Protein 3M9V (pdb70)

Sequence (390 aa):
STTGLYAPVTPAGRVLLDRLAAHLPRIRSSTAAEHDRDGTFPTTDTFDALRKDGLMGATVPAELGGLGVDRLYDVAVALLAVARADASTALALHMQLSRGLTLGYEWRHGDERARTLAERILRGMVAGDAVVCSGIKDHHTAVTTLRPDGAGGWLLSSGRKTLVSMAPVGTHFVINARTDGGPPRLASPVVTRDTPGFTVLDNWDGLGMRASGTVDIVFDDCPIPADHVLMRDPARNDAVLAGQTVSSVSVLGVYVGVAQAAYDTAVAALERRPEPPQAAALTLVAEIDSRLYALRATAGSALTAADALSADLSGDMDERGRQMMRHFQCAKLAVNRRLAPEIVSDCLSLVGGASYTAGHPLARLLRDVQAGRFMQPYAYVDAVDFLSAQALGI

Structure (mmCIF, N/CA/C/O backbone):
data_3M9V
#
_entry.id   3M9V
#
_cell.length_a   72.948
_cell.length_b   82.487
_cell.length_c   153.220
_cell.angle_alpha   90.00
_cell.angle_beta   90.00
_cell.angle_gamma   90.00
#
_symmetry.space_group_name_H-M   'I 2 2 2'
#
loop_
_entity.id
_entity.type
_entity.pdbx_description
1 polymer 'FAD-dependent oxidoreductase'
2 non-polymer "THYMIDINE-5'-DIPHOSPHATE"
3 water water
#
loop_
_atom_site.group_PDB
_atom_site.id
_atom_site.type_symbol
_atom_site.label_atom_id
_atom_site.label_alt_id
_atom_site.label_comp_id
_atom_site.label_asym_id
_atom_site.label_entity_id
_atom_site.label_seq_id
_atom_site.pdbx_PDB_ins_code
_atom_site.Cartn_x
_atom_site.Cartn_y
_atom_site.Cartn_z
_atom_site.occupancy
_atom_site.B_iso_or_equiv
_atom_site.auth_seq_id
_atom_site.auth_comp_id
_atom_site.auth_asym_id
_atom_site.auth_atom_id
_atom_site.pdbx_PDB_model_num
ATOM 1 N N . SER A 1 12 ? -7.944 31.087 -4.713 1.00 29.56 10 SER A N 1
ATOM 2 C CA . SER A 1 12 ? -7.299 29.767 -4.380 1.00 28.72 10 SER A CA 1
ATOM 3 C C . SER A 1 12 ? -5.786 29.830 -4.507 1.00 27.57 10 SER A C 1
ATOM 4 O O . SER A 1 12 ? -5.243 30.237 -5.542 1.00 30.37 10 SER A O 1
ATOM 7 N N . THR A 1 13 ? -5.084 29.495 -3.435 1.00 22.38 11 THR A N 1
ATOM 8 C CA . THR A 1 13 ? -3.627 29.505 -3.476 1.00 23.76 11 THR A CA 1
ATOM 9 C C . THR A 1 13 ? -3.084 28.092 -3.262 1.00 21.19 11 THR A C 1
ATOM 10 O O . THR A 1 13 ? -1.876 27.901 -3.090 1.00 20.41 11 THR A O 1
ATOM 14 N N . THR A 1 14 ? -3.959 27.089 -3.285 1.00 17.13 12 THR A N 1
ATOM 15 C CA . THR A 1 14 ? -3.495 25.723 -3.081 1.00 15.42 12 THR A CA 1
ATOM 16 C C . THR A 1 14 ? -3.930 24.739 -4.162 1.00 15.54 12 THR A C 1
ATOM 17 O O . THR A 1 14 ? -4.834 25.014 -4.947 1.00 14.69 12 THR A O 1
ATOM 21 N N . GLY A 1 15 ? -3.329 23.550 -4.146 1.00 13.45 13 GLY A N 1
ATOM 22 C CA . GLY A 1 15 ? -3.801 22.407 -4.922 1.00 12.82 13 GLY A CA 1
ATOM 23 C C . GLY A 1 15 ? -3.738 22.544 -6.429 1.00 16.17 13 GLY A C 1
ATOM 24 O O . GLY A 1 15 ? -4.374 21.733 -7.115 1.00 18.25 13 GLY A O 1
ATOM 25 N N . LEU A 1 16 ? -3.041 23.567 -6.947 1.00 14.38 14 LEU A N 1
ATOM 26 C CA . LEU A 1 16 ? -3.080 23.874 -8.377 1.00 15.83 14 LEU A CA 1
ATOM 27 C C . LEU A 1 16 ? -4.514 24.087 -8.893 1.00 16.82 14 LEU A C 1
ATOM 28 O O . LEU A 1 16 ? -4.772 23.780 -10.064 1.00 16.16 14 LEU A O 1
ATOM 33 N N . TYR A 1 17 ? -5.431 24.577 -8.059 1.00 14.62 15 TYR A N 1
ATOM 34 C CA . TYR A 1 17 ? -6.812 24.747 -8.524 1.00 16.35 15 TYR A CA 1
ATOM 35 C C . TYR A 1 17 ? -6.958 25.973 -9.410 1.00 17.71 15 TYR A C 1
ATOM 36 O O . TYR A 1 17 ? -7.880 26.008 -10.196 1.00 17.94 15 TYR A O 1
ATOM 45 N N . ALA A 1 18 ? -6.042 26.943 -9.356 1.00 20.12 16 ALA A N 1
ATOM 46 C CA . ALA A 1 18 ? -6.224 28.208 -10.082 1.00 20.47 16 ALA A CA 1
ATOM 47 C C . ALA A 1 18 ? -4.891 28.939 -10.088 1.00 20.66 16 ALA A C 1
ATOM 48 O O . ALA A 1 18 ? -4.087 28.755 -9.173 1.00 19.77 16 ALA A O 1
ATOM 50 N N . PRO A 1 19 ? -4.627 29.730 -11.142 1.00 21.43 17 PRO A N 1
ATOM 51 C CA . PRO A 1 19 ? -3.341 30.431 -11.224 1.00 20.52 17 PRO A CA 1
ATOM 52 C C . PRO A 1 19 ? -3.318 31.509 -10.150 1.00 21.33 17 PRO A C 1
ATOM 53 O O . PRO A 1 19 ? -4.371 31.979 -9.750 1.00 18.39 17 PRO A O 1
ATOM 57 N N . VAL A 1 20 ? -2.153 31.906 -9.660 1.00 20.75 18 VAL A N 1
ATOM 58 C CA . VAL A 1 20 ? -2.139 32.873 -8.581 1.00 22.80 18 VAL A CA 1
ATOM 59 C C . VAL A 1 20 ? -1.710 34.266 -9.039 1.00 24.27 18 VAL A C 1
ATOM 60 O O . VAL A 1 20 ? -1.597 35.170 -8.203 1.00 26.44 18 VAL A O 1
ATOM 64 N N . THR A 1 21 ? -1.433 34.458 -10.327 1.00 22.25 19 THR A N 1
ATOM 65 C CA . THR A 1 21 ? -1.097 35.813 -10.771 1.00 23.93 19 THR A CA 1
ATOM 66 C C . THR A 1 21 ? -1.903 36.180 -11.999 1.00 22.61 19 THR A C 1
ATOM 67 O O . THR A 1 21 ? -2.412 35.298 -12.684 1.00 23.72 19 THR A O 1
ATOM 71 N N . PRO A 1 22 ? -2.044 37.496 -12.256 1.00 23.86 20 PRO A N 1
ATOM 72 C CA . PRO A 1 22 ? -2.793 37.943 -13.435 1.00 24.99 20 PRO A CA 1
ATOM 73 C C . PRO A 1 22 ? -2.214 37.349 -14.731 1.00 22.64 20 PRO A C 1
ATOM 74 O O . PRO A 1 22 ? -2.942 36.882 -15.593 1.00 24.62 20 PRO A O 1
ATOM 78 N N . ALA A 1 23 ? -0.904 37.318 -14.907 1.00 23.40 21 ALA A N 1
ATOM 79 C CA . ALA A 1 23 ? -0.416 36.722 -16.148 1.00 24.50 21 ALA A CA 1
ATOM 80 C C . ALA A 1 23 ? -0.758 35.233 -16.267 1.00 24.30 21 ALA A C 1
ATOM 81 O O . ALA A 1 23 ? -1.068 34.734 -17.368 1.00 22.22 21 ALA A O 1
ATOM 83 N N . GLY A 1 24 ? -0.752 34.554 -15.115 1.00 22.10 22 GLY A N 1
ATOM 84 C CA . GLY A 1 24 ? -1.062 33.129 -15.084 1.00 19.51 22 GLY A CA 1
ATOM 85 C C . GLY A 1 24 ? -2.507 32.969 -15.533 1.00 20.97 22 GLY A C 1
ATOM 86 O O . GLY A 1 24 ? -2.854 32.041 -16.271 1.00 17.14 22 GLY A O 1
ATOM 87 N N . ARG A 1 25 ? -3.388 33.845 -15.059 1.00 19.32 23 ARG A N 1
ATOM 88 C CA . ARG A 1 25 ? -4.788 33.733 -15.502 1.00 21.98 23 ARG A CA 1
ATOM 89 C C . ARG A 1 25 ? -4.989 33.913 -17.001 1.00 21.75 23 ARG A C 1
ATOM 90 O O . ARG A 1 25 ? -5.735 33.171 -17.655 1.00 24.55 23 ARG A O 1
ATOM 98 N N . VAL A 1 26 ? -4.333 34.931 -17.555 1.00 23.81 24 VAL A N 1
ATOM 99 C CA . VAL A 1 26 ? -4.380 35.162 -19.010 1.00 23.21 24 VAL A CA 1
ATOM 100 C C . VAL A 1 26 ? -3.902 33.935 -19.792 1.00 21.46 24 VAL A C 1
ATOM 101 O O . VAL A 1 26 ? -4.581 33.449 -20.696 1.00 22.12 24 VAL A O 1
ATOM 105 N N . LEU A 1 27 ? -2.738 33.409 -19.424 1.00 21.11 25 LEU A N 1
ATOM 106 C CA . LEU A 1 27 ? -2.254 32.137 -19.969 1.00 19.78 25 LEU A CA 1
ATOM 107 C C . LEU A 1 27 ? -3.313 31.035 -19.994 1.00 19.82 25 LEU A C 1
ATOM 108 O O . LEU A 1 27 ? -3.584 30.410 -21.025 1.00 19.14 25 LEU A O 1
ATOM 113 N N . LEU A 1 28 ? -3.929 30.768 -18.848 1.00 21.08 26 LEU A N 1
ATOM 114 C CA . LEU A 1 28 ? -4.970 29.742 -18.807 1.00 22.24 26 LEU A CA 1
ATOM 115 C C . LEU A 1 28 ? -6.204 30.100 -19.639 1.00 25.65 26 LEU A C 1
ATOM 116 O O . LEU A 1 28 ? -6.798 29.238 -20.304 1.00 23.27 26 LEU A O 1
ATOM 121 N N . ASP A 1 29 ? -6.609 31.368 -19.624 1.00 26.23 27 ASP A N 1
ATOM 122 C CA . ASP A 1 29 ? -7.750 31.740 -20.472 1.00 28.05 27 ASP A CA 1
ATOM 123 C C . ASP A 1 29 ? -7.433 31.512 -21.947 1.00 26.47 27 ASP A C 1
ATOM 124 O O . ASP A 1 29 ? -8.258 30.964 -22.681 1.00 26.48 27 ASP A O 1
ATOM 129 N N . ARG A 1 30 ? -6.229 31.869 -22.381 1.00 26.78 28 ARG A N 1
ATOM 130 C CA . ARG A 1 30 ? -5.873 31.819 -23.801 1.00 27.17 28 ARG A CA 1
ATOM 131 C C . ARG A 1 30 ? -5.735 30.374 -24.240 1.00 27.05 28 ARG A C 1
ATOM 132 O O . ARG A 1 30 ? -6.066 30.025 -25.368 1.00 26.20 28 ARG A O 1
ATOM 140 N N . LEU A 1 31 ? -5.232 29.528 -23.349 1.00 26.34 29 LEU A N 1
ATOM 141 C CA . LEU A 1 31 ? -5.105 28.106 -23.663 1.00 26.47 29 LEU A CA 1
ATOM 142 C C . LEU A 1 31 ? -6.453 27.453 -23.910 1.00 28.23 29 LEU A C 1
ATOM 143 O O . LEU A 1 31 ? -6.521 26.487 -24.672 1.00 26.77 29 LEU A O 1
ATOM 148 N N . ALA A 1 32 ? -7.515 27.968 -23.290 1.00 28.77 30 ALA A N 1
ATOM 149 C CA . ALA A 1 32 ? -8.802 27.293 -23.389 1.00 31.00 30 ALA A CA 1
ATOM 150 C C . ALA A 1 32 ? -9.232 27.116 -24.840 1.00 30.96 30 ALA A C 1
ATOM 151 O O . ALA A 1 32 ? -9.737 26.048 -25.190 1.00 33.38 30 ALA A O 1
ATOM 153 N N . ALA A 1 33 ? -9.006 28.116 -25.690 1.00 30.88 31 ALA A N 1
ATOM 154 C CA . ALA A 1 33 ? -9.351 28.013 -27.115 1.00 29.85 31 ALA A CA 1
ATOM 155 C C . ALA A 1 33 ? -8.772 26.788 -27.809 1.00 30.68 31 ALA A C 1
ATOM 156 O O . ALA A 1 33 ? -9.355 26.280 -28.777 1.00 29.76 31 ALA A O 1
ATOM 158 N N . HIS A 1 34 ? -7.608 26.347 -27.333 1.00 27.46 32 HIS A N 1
ATOM 159 C CA . HIS A 1 34 ? -6.875 25.261 -27.976 1.00 26.58 32 HIS A CA 1
ATOM 160 C C . HIS A 1 34 ? -7.243 23.896 -27.423 1.00 24.68 32 HIS A C 1
ATOM 161 O O . HIS A 1 34 ? -7.013 22.880 -28.079 1.00 24.31 32 HIS A O 1
ATOM 168 N N . LEU A 1 35 ? -7.799 23.858 -26.217 1.00 23.32 33 LEU A N 1
ATOM 169 C CA . LEU A 1 35 ? -8.147 22.553 -25.659 1.00 25.69 33 LEU A CA 1
ATOM 170 C C . LEU A 1 35 ? -8.956 21.635 -26.573 1.00 26.42 33 LEU A C 1
ATOM 171 O O . LEU A 1 35 ? -8.625 20.454 -26.716 1.00 24.71 33 LEU A O 1
ATOM 176 N N . PRO A 1 36 ? -10.025 22.156 -27.203 1.00 28.23 34 PRO A N 1
ATOM 177 C CA . PRO A 1 36 ? -10.826 21.239 -28.031 1.00 27.94 34 PRO A CA 1
ATOM 178 C C . PRO A 1 36 ? -10.058 20.566 -29.165 1.00 25.38 34 PRO A C 1
ATOM 179 O O . PRO A 1 36 ? -10.300 19.403 -29.451 1.00 28.64 34 PRO A O 1
ATOM 183 N N . ARG A 1 37 ? -9.121 21.227 -29.831 1.00 23.50 35 ARG A N 1
ATOM 184 C CA . ARG A 1 37 ? -8.324 20.510 -30.837 1.00 25.20 35 ARG A CA 1
ATOM 185 C C . ARG A 1 37 ? -7.391 19.465 -30.207 1.00 22.46 35 ARG A C 1
ATOM 186 O O . ARG A 1 37 ? -7.216 18.346 -30.705 1.00 21.67 35 ARG A O 1
ATOM 194 N N . ILE A 1 38 ? -6.784 19.853 -29.091 1.00 21.40 36 ILE A N 1
ATOM 195 C CA . ILE A 1 38 ? -5.886 18.960 -28.366 1.00 21.00 36 ILE A CA 1
ATOM 196 C C . ILE A 1 38 ? -6.569 17.657 -27.959 1.00 22.65 36 ILE A C 1
ATOM 197 O O . ILE A 1 38 ? -6.064 16.566 -28.236 1.00 21.44 36 ILE A O 1
ATOM 202 N N . ARG A 1 39 ? -7.764 17.758 -27.389 1.00 23.51 37 ARG A N 1
ATOM 203 C CA . ARG A 1 39 ? -8.508 16.563 -27.017 1.00 25.18 37 ARG A CA 1
ATOM 204 C C . ARG A 1 39 ? -8.932 15.752 -28.230 1.00 25.96 37 ARG A C 1
ATOM 205 O O . ARG A 1 39 ? -8.955 14.520 -28.223 1.00 24.24 37 ARG A O 1
ATOM 213 N N . SER A 1 40 ? -9.266 16.448 -29.307 1.00 25.05 38 SER A N 1
ATOM 214 C CA A SER A 1 40 ? -9.881 15.806 -30.459 0.50 25.10 38 SER A CA 1
ATOM 215 C CA B SER A 1 40 ? -9.897 15.744 -30.405 0.50 25.08 38 SER A CA 1
ATOM 216 C C . SER A 1 40 ? -8.871 14.931 -31.181 1.00 24.85 38 SER A C 1
ATOM 217 O O . SER A 1 40 ? -9.210 13.852 -31.653 1.00 23.74 38 SER A O 1
ATOM 222 N N . THR A 1 41 ? -7.632 15.410 -31.297 1.00 24.07 39 THR A N 1
ATOM 223 C CA . THR A 1 41 ? -6.673 14.635 -32.083 1.00 23.47 39 THR A CA 1
ATOM 224 C C . THR A 1 41 ? -5.803 13.680 -31.262 1.00 22.52 39 THR A C 1
ATOM 225 O O . THR A 1 41 ? -4.955 12.983 -31.829 1.00 20.90 39 THR A O 1
ATOM 229 N N . ALA A 1 42 ? -6.009 13.647 -29.947 1.00 21.89 40 ALA A N 1
ATOM 230 C CA . ALA A 1 42 ? -5.112 12.891 -29.056 1.00 20.79 40 ALA A CA 1
ATOM 231 C C . ALA A 1 42 ? -5.038 11.409 -29.406 1.00 19.31 40 ALA A C 1
ATOM 232 O O . ALA A 1 42 ? -3.936 10.851 -29.496 1.00 17.61 40 ALA A O 1
ATOM 234 N N . ALA A 1 43 ? -6.187 10.779 -29.646 1.00 18.22 41 ALA A N 1
ATOM 235 C CA . ALA A 1 43 ? -6.215 9.326 -29.860 1.00 21.27 41 ALA A CA 1
ATOM 236 C C . ALA A 1 43 ? -5.463 8.940 -31.126 1.00 21.50 41 ALA A C 1
ATOM 237 O O . ALA A 1 43 ? -4.772 7.925 -31.168 1.00 19.63 41 ALA A O 1
ATOM 239 N N . GLU A 1 44 ? -5.624 9.737 -32.182 1.00 23.11 42 GLU A N 1
ATOM 240 C CA . GLU A 1 44 ? -4.992 9.398 -33.457 1.00 21.72 42 GLU A CA 1
ATOM 241 C C . GLU A 1 44 ? -3.483 9.529 -33.266 1.00 20.28 42 GLU A C 1
ATOM 242 O O . GLU A 1 44 ? -2.719 8.686 -33.744 1.00 21.41 42 GLU A O 1
ATOM 248 N N . HIS A 1 45 ? -3.008 10.598 -32.631 1.00 18.63 43 HIS A N 1
ATOM 249 C CA . HIS A 1 45 ? -1.551 10.756 -32.504 1.00 19.46 43 HIS A CA 1
ATOM 250 C C . HIS A 1 45 ? -0.896 9.693 -31.615 1.00 19.26 43 HIS A C 1
ATOM 251 O O . HIS A 1 45 ? 0.247 9.292 -31.829 1.00 21.52 43 HIS A O 1
ATOM 258 N N . ASP A 1 46 ? -1.617 9.266 -30.585 1.00 16.75 44 ASP A N 1
ATOM 259 C CA . ASP A 1 46 ? -1.153 8.154 -29.768 1.00 17.89 44 ASP A CA 1
ATOM 260 C C . ASP A 1 46 ? -1.081 6.849 -30.552 1.00 20.12 44 ASP A C 1
ATOM 261 O O . ASP A 1 46 ? -0.130 6.081 -30.444 1.00 19.91 44 ASP A O 1
ATOM 266 N N . ARG A 1 47 ? -2.132 6.562 -31.313 1.00 22.01 45 ARG A N 1
ATOM 267 C CA . ARG A 1 47 ? -2.162 5.340 -32.096 1.00 24.72 45 ARG A CA 1
ATOM 268 C C . ARG A 1 47 ? -0.974 5.348 -33.054 1.00 24.93 45 ARG A C 1
ATOM 269 O O . ARG A 1 47 ? -0.150 4.435 -33.058 1.00 27.10 45 ARG A O 1
ATOM 277 N N . ASP A 1 48 ? -0.818 6.409 -33.832 1.00 24.67 46 ASP A N 1
ATOM 278 C CA . ASP A 1 48 ? 0.239 6.423 -34.840 1.00 25.53 46 ASP A CA 1
ATOM 279 C C . ASP A 1 48 ? 1.606 6.831 -34.300 1.00 24.94 46 ASP A C 1
ATOM 280 O O . ASP A 1 48 ? 2.569 6.661 -35.024 1.00 22.91 46 ASP A O 1
ATOM 285 N N . GLY A 1 49 ? 1.715 7.418 -33.110 1.00 23.67 47 GLY A N 1
ATOM 286 C CA . GLY A 1 49 ? 3.032 7.783 -32.587 1.00 20.58 47 GLY A CA 1
ATOM 287 C C . GLY A 1 49 ? 3.572 9.041 -33.250 1.00 21.89 47 GLY A C 1
ATOM 288 O O . GLY A 1 49 ? 4.763 9.143 -33.519 1.00 22.55 47 GLY A O 1
ATOM 289 N N . THR A 1 50 ? 2.709 10.005 -33.557 1.00 21.94 48 THR A N 1
ATOM 290 C CA . THR A 1 50 ? 3.144 11.128 -34.378 1.00 21.85 48 THR A CA 1
ATOM 291 C C . THR A 1 50 ? 2.906 12.413 -33.598 1.00 21.53 48 THR A C 1
ATOM 292 O O . THR A 1 50 ? 1.991 12.527 -32.778 1.00 20.50 48 THR A O 1
ATOM 296 N N . PHE A 1 51 ? 3.748 13.400 -33.867 1.00 21.09 49 PHE A N 1
ATOM 297 C CA . PHE A 1 51 ? 3.756 14.621 -33.081 1.00 22.28 49 PHE A CA 1
ATOM 298 C C . PHE A 1 51 ? 2.634 15.535 -33.604 1.00 22.37 49 PHE A C 1
ATOM 299 O O . PHE A 1 51 ? 2.400 15.600 -34.809 1.00 22.27 49 PHE A O 1
ATOM 307 N N . PRO A 1 52 ? 1.901 16.226 -32.720 1.00 22.27 50 PRO A N 1
ATOM 308 C CA . PRO A 1 52 ? 0.803 17.042 -33.244 1.00 20.45 50 PRO A CA 1
ATOM 309 C C . PRO A 1 52 ? 1.304 18.401 -33.760 1.00 22.13 50 PRO A C 1
ATOM 310 O O . PRO A 1 52 ? 1.202 19.403 -33.054 1.00 19.60 50 PRO A O 1
ATOM 314 N N . THR A 1 53 ? 1.876 18.451 -34.965 1.00 22.58 51 THR A N 1
ATOM 315 C CA A THR A 1 53 ? 2.536 19.671 -35.423 0.50 22.25 51 THR A CA 1
ATOM 316 C CA B THR A 1 53 ? 2.533 19.659 -35.459 0.50 21.48 51 THR A CA 1
ATOM 317 C C . THR A 1 53 ? 1.532 20.810 -35.536 1.00 21.23 51 THR A C 1
ATOM 318 O O . THR A 1 53 ? 1.879 21.966 -35.300 1.00 22.55 51 THR A O 1
ATOM 325 N N . ASP A 1 54 ? 0.282 20.491 -35.847 1.00 19.61 52 ASP A N 1
ATOM 326 C CA . ASP A 1 54 ? -0.729 21.547 -36.000 1.00 22.42 52 ASP A CA 1
ATOM 327 C C . ASP A 1 54 ? -1.130 22.227 -34.694 1.00 21.35 52 ASP A C 1
ATOM 328 O O . ASP A 1 54 ? -1.492 23.417 -34.650 1.00 17.43 52 ASP A O 1
ATOM 333 N N . THR A 1 55 ? -1.087 21.472 -33.598 1.00 18.68 53 THR A N 1
ATOM 334 C CA . THR A 1 55 ? -1.380 22.133 -32.327 1.00 16.96 53 THR A CA 1
ATOM 335 C C . THR A 1 55 ? -0.293 23.161 -32.059 1.00 17.29 53 THR A C 1
ATOM 336 O O . THR A 1 55 ? -0.558 24.268 -31.573 1.00 17.10 53 THR A O 1
ATOM 340 N N . PHE A 1 56 ? 0.951 22.766 -32.325 1.00 18.16 54 PHE A N 1
ATOM 341 C CA . PHE A 1 56 ? 2.065 23.671 -32.043 1.00 21.23 54 PHE A CA 1
ATOM 342 C C . PHE A 1 56 ? 2.110 24.844 -33.003 1.00 23.56 54 PHE A C 1
ATOM 343 O O . PHE A 1 56 ? 2.421 25.969 -32.595 1.00 25.17 54 PHE A O 1
ATOM 351 N N . ASP A 1 57 ? 1.712 24.609 -34.252 1.00 24.91 55 ASP A N 1
ATOM 352 C CA . ASP A 1 57 ? 1.575 25.781 -35.123 1.00 26.45 55 ASP A CA 1
ATOM 353 C C . ASP A 1 57 ? 0.574 26.776 -34.540 1.00 26.18 55 ASP A C 1
ATOM 354 O O . ASP A 1 57 ? 0.848 27.971 -34.498 1.00 26.87 55 ASP A O 1
ATOM 359 N N . ALA A 1 58 ? -0.582 26.318 -34.066 1.00 26.93 56 ALA A N 1
ATOM 360 C CA . ALA A 1 58 ? -1.526 27.263 -33.466 1.00 27.01 56 ALA A CA 1
ATOM 361 C C . ALA A 1 58 ? -1.007 27.983 -32.216 1.00 28.27 56 ALA A C 1
ATOM 362 O O . ALA A 1 58 ? -1.303 29.165 -32.007 1.00 28.18 56 ALA A O 1
ATOM 364 N N . LEU A 1 59 ? -0.241 27.301 -31.365 1.00 27.41 57 LEU A N 1
ATOM 365 C CA . LEU A 1 59 ? 0.211 27.953 -30.134 1.00 28.38 57 LEU A CA 1
ATOM 366 C C . LEU A 1 59 ? 1.253 29.015 -30.462 1.00 30.86 57 LEU A C 1
ATOM 367 O O . LEU A 1 59 ? 1.302 30.069 -29.820 1.00 28.38 57 LEU A O 1
ATOM 372 N N . ARG A 1 60 ? 2.094 28.706 -31.449 1.00 31.77 58 ARG A N 1
ATOM 373 C CA . ARG A 1 60 ? 3.111 29.635 -31.943 1.00 34.77 58 ARG A CA 1
ATOM 374 C C . ARG A 1 60 ? 2.490 30.942 -32.424 1.00 35.83 58 ARG A C 1
ATOM 375 O O . ARG A 1 60 ? 2.873 32.005 -31.949 1.00 34.77 58 ARG A O 1
ATOM 383 N N . LYS A 1 61 ? 1.522 30.862 -33.331 1.00 37.68 59 LYS A N 1
ATOM 384 C CA . LYS A 1 61 ? 1.006 32.084 -33.924 1.00 40.96 59 LYS A CA 1
ATOM 385 C C . LYS A 1 61 ? 0.136 32.826 -32.915 1.00 41.11 59 LYS A C 1
ATOM 386 O O . LYS A 1 61 ? -0.022 34.043 -33.018 1.00 40.70 59 LYS A O 1
ATOM 392 N N . ASP A 1 62 ? -0.382 32.120 -31.911 1.00 38.92 60 ASP A N 1
ATOM 393 C CA . ASP A 1 62 ? -1.197 32.737 -30.870 1.00 37.14 60 ASP A CA 1
ATOM 394 C C . ASP A 1 62 ? -0.312 33.351 -29.793 1.00 34.83 60 ASP A C 1
ATOM 395 O O . ASP A 1 62 ? -0.805 33.856 -28.784 1.00 34.57 60 ASP A O 1
ATOM 400 N N . GLY A 1 63 ? 1.005 33.251 -29.955 1.00 33.36 61 GLY A N 1
ATOM 401 C CA . GLY A 1 63 ? 1.925 33.738 -28.925 1.00 31.09 61 GLY A CA 1
ATOM 402 C C . GLY A 1 63 ? 2.077 32.968 -27.617 1.00 29.07 61 GLY A C 1
ATOM 403 O O . GLY A 1 63 ? 2.884 33.342 -26.765 1.00 27.10 61 GLY A O 1
ATOM 404 N N . LEU A 1 64 ? 1.375 31.853 -27.444 1.00 25.54 62 LEU A N 1
ATOM 405 C CA . LEU A 1 64 ? 1.504 31.118 -26.184 1.00 25.77 62 LEU A CA 1
ATOM 406 C C . LEU A 1 64 ? 2.869 30.455 -26.000 1.00 23.36 62 LEU A C 1
ATOM 407 O O . LEU A 1 64 ? 3.241 30.069 -24.891 1.00 23.28 62 LEU A O 1
ATOM 412 N N . MET A 1 65 ? 3.620 30.314 -27.086 1.00 22.73 63 MET A N 1
ATOM 413 C CA . MET A 1 65 ? 4.987 29.800 -27.015 1.00 22.56 63 MET A CA 1
ATOM 414 C C . MET A 1 65 ? 5.951 30.811 -26.402 1.00 21.89 63 MET A C 1
ATOM 415 O O . MET A 1 65 ? 7.097 30.497 -26.064 1.00 22.23 63 MET A O 1
ATOM 420 N N . GLY A 1 66 ? 5.447 32.024 -26.200 1.00 22.15 64 GLY A N 1
ATOM 421 C CA . GLY A 1 66 ? 6.161 33.069 -25.471 1.00 19.06 64 GLY A CA 1
ATOM 422 C C . GLY A 1 66 ? 5.570 33.406 -24.114 1.00 21.49 64 GLY A C 1
ATOM 423 O O . GLY A 1 66 ? 5.825 34.477 -23.554 1.00 20.51 64 GLY A O 1
ATOM 424 N N . ALA A 1 67 ? 4.783 32.492 -23.544 1.00 21.34 65 ALA A N 1
ATOM 425 C CA . ALA A 1 67 ? 4.048 32.834 -22.324 1.00 21.27 65 ALA A CA 1
ATOM 426 C C . ALA A 1 67 ? 4.988 33.175 -21.176 1.00 20.68 65 ALA A C 1
ATOM 427 O O . ALA A 1 67 ? 4.656 34.004 -20.320 1.00 22.03 65 ALA A O 1
ATOM 429 N N . THR A 1 68 ? 6.125 32.489 -21.106 1.00 19.64 66 THR A N 1
ATOM 430 C CA . THR A 1 68 ? 7.051 32.694 -19.993 1.00 19.10 66 THR A CA 1
ATOM 431 C C . THR A 1 68 ? 8.235 33.613 -20.355 1.00 22.47 66 THR A C 1
ATOM 432 O O . THR A 1 68 ? 9.247 33.711 -19.640 1.00 20.14 66 THR A O 1
ATOM 436 N N . VAL A 1 69 ? 8.128 34.292 -21.493 1.00 21.09 67 VAL A N 1
ATOM 437 C CA . VAL A 1 69 ? 9.091 35.344 -21.809 1.00 22.80 67 VAL A CA 1
ATOM 438 C C . VAL A 1 69 ? 8.718 36.597 -21.016 1.00 22.28 67 VAL A C 1
ATOM 439 O O . VAL A 1 69 ? 7.543 36.939 -20.920 1.00 21.95 67 VAL A O 1
ATOM 443 N N . PRO A 1 70 ? 9.700 37.288 -20.425 1.00 23.44 68 PRO A N 1
ATOM 444 C CA . PRO A 1 70 ? 9.469 38.527 -19.670 1.00 24.67 68 PRO A CA 1
ATOM 445 C C . PRO A 1 70 ? 8.609 39.531 -20.462 1.00 27.98 68 PRO A C 1
ATOM 446 O O . PRO A 1 70 ? 8.765 39.681 -21.679 1.00 25.43 68 PRO A O 1
ATOM 450 N N . ALA A 1 71 ? 7.659 40.196 -19.812 1.00 28.41 69 ALA A N 1
ATOM 451 C CA . ALA A 1 71 ? 6.916 41.230 -20.527 1.00 30.57 69 ALA A CA 1
ATOM 452 C C . ALA A 1 71 ? 7.832 42.307 -21.137 1.00 29.81 69 ALA A C 1
ATOM 453 O O . ALA A 1 71 ? 7.549 42.812 -22.220 1.00 27.66 69 ALA A O 1
ATOM 455 N N . GLU A 1 72 ? 8.941 42.628 -20.482 1.00 30.55 70 GLU A N 1
ATOM 456 C CA . GLU A 1 72 ? 9.923 43.538 -21.063 1.00 34.67 70 GLU A CA 1
ATOM 457 C C . GLU A 1 72 ? 10.222 43.157 -22.506 1.00 35.06 70 GLU A C 1
ATOM 458 O O . GLU A 1 72 ? 10.521 44.051 -23.288 1.00 37.15 70 GLU A O 1
ATOM 464 N N . LEU A 1 73 ? 10.173 41.876 -22.872 1.00 30.55 71 LEU A N 1
ATOM 465 C CA . LEU A 1 73 ? 10.588 41.476 -24.207 1.00 28.25 71 LEU A CA 1
ATOM 466 C C . LEU A 1 73 ? 9.396 41.201 -25.101 1.00 28.55 71 LEU A C 1
ATOM 467 O O . LEU A 1 73 ? 9.572 40.708 -26.213 1.00 28.56 71 LEU A O 1
ATOM 472 N N . GLY A 1 74 ? 8.205 41.520 -24.605 1.00 26.80 72 GLY A N 1
ATOM 473 C CA . GLY A 1 74 ? 6.984 41.297 -25.353 1.00 27.34 72 GLY A CA 1
ATOM 474 C C . GLY A 1 74 ? 6.236 40.013 -25.039 1.00 28.14 72 GLY A C 1
ATOM 475 O O . GLY A 1 74 ? 5.259 39.700 -25.724 1.00 25.37 72 GLY A O 1
ATOM 476 N N . GLY A 1 75 ? 6.702 39.258 -24.043 1.00 27.38 73 GLY A N 1
ATOM 477 C CA . GLY A 1 75 ? 6.012 38.037 -23.637 1.00 25.60 73 GLY A CA 1
ATOM 478 C C . GLY A 1 75 ? 4.873 38.287 -22.655 1.00 28.88 73 GLY A C 1
ATOM 479 O O . GLY A 1 75 ? 4.714 39.409 -22.157 1.00 28.00 73 GLY A O 1
ATOM 480 N N . LEU A 1 76 ? 4.088 37.257 -22.337 1.00 27.28 74 LEU A N 1
ATOM 481 C CA . LEU A 1 76 ? 3.060 37.419 -21.313 1.00 28.21 74 LEU A CA 1
ATOM 482 C C . LEU A 1 76 ? 3.663 37.634 -19.938 1.00 26.04 74 LEU A C 1
ATOM 483 O O . LEU A 1 76 ? 2.946 38.027 -19.046 1.00 26.58 74 LEU A O 1
ATOM 488 N N . GLY A 1 77 ? 4.939 37.334 -19.729 1.00 24.76 75 GLY A N 1
ATOM 489 C CA . GLY A 1 77 ? 5.501 37.529 -18.400 1.00 22.92 75 GLY A CA 1
ATOM 490 C C . GLY A 1 77 ? 5.072 36.538 -17.319 1.00 25.22 75 GLY A C 1
ATOM 491 O O . GLY A 1 77 ? 5.200 36.857 -16.133 1.00 20.01 75 GLY A O 1
ATOM 492 N N . VAL A 1 78 ? 4.578 35.353 -17.674 1.00 23.08 76 VAL A N 1
ATOM 493 C CA . VAL A 1 78 ? 4.353 34.327 -16.649 1.00 23.96 76 VAL A CA 1
ATOM 494 C C . VAL A 1 78 ? 5.690 34.009 -16.001 1.00 23.44 76 VAL A C 1
ATOM 495 O O . VAL A 1 78 ? 6.663 33.659 -16.665 1.00 24.26 76 VAL A O 1
ATOM 499 N N . ASP A 1 79 ? 5.782 34.174 -14.690 1.00 22.57 77 ASP A N 1
ATOM 500 C CA . ASP A 1 79 ? 7.060 33.904 -14.055 1.00 24.06 77 ASP A CA 1
ATOM 501 C C . ASP A 1 79 ? 6.929 33.037 -12.811 1.00 23.85 77 ASP A C 1
ATOM 502 O O . ASP A 1 79 ? 7.958 32.806 -12.186 1.00 22.10 77 ASP A O 1
ATOM 507 N N . ARG A 1 80 ? 5.744 32.516 -12.479 1.00 21.34 78 ARG A N 1
ATOM 508 C CA . ARG A 1 80 ? 5.657 31.523 -11.402 1.00 21.47 78 ARG A CA 1
ATOM 509 C C . ARG A 1 80 ? 5.627 30.081 -11.911 1.00 21.45 78 ARG A C 1
ATOM 510 O O . ARG A 1 80 ? 4.817 29.723 -12.773 1.00 20.26 78 ARG A O 1
ATOM 518 N N . LEU A 1 81 ? 6.448 29.228 -11.303 1.00 20.26 79 LEU A N 1
ATOM 519 C CA . LEU A 1 81 ? 6.359 27.806 -11.623 1.00 19.15 79 LEU A CA 1
ATOM 520 C C . LEU A 1 81 ? 4.958 27.267 -11.332 1.00 17.19 79 LEU A C 1
ATOM 521 O O . LEU A 1 81 ? 4.429 26.382 -12.009 1.00 17.79 79 LEU A O 1
ATOM 526 N N . TYR A 1 82 ? 4.373 27.778 -10.258 1.00 16.36 80 TYR A N 1
ATOM 527 C CA . TYR A 1 82 ? 3.068 27.317 -9.842 1.00 15.89 80 TYR A CA 1
ATOM 528 C C . TYR A 1 82 ? 2.119 27.607 -10.992 1.00 15.99 80 TYR A C 1
ATOM 529 O O . TYR A 1 82 ? 1.343 26.739 -11.339 1.00 17.00 80 TYR A O 1
ATOM 538 N N . ASP A 1 83 ? 2.130 28.799 -11.583 1.00 17.00 81 ASP A N 1
ATOM 539 C CA . ASP A 1 83 ? 1.168 29.008 -12.653 1.00 17.08 81 ASP A CA 1
ATOM 540 C C . ASP A 1 83 ? 1.469 28.216 -13.913 1.00 17.46 81 ASP A C 1
ATOM 541 O O . ASP A 1 83 ? 0.516 27.875 -14.622 1.00 14.76 81 ASP A O 1
ATOM 546 N N . VAL A 1 84 ? 2.751 27.980 -14.202 1.00 14.10 82 VAL A N 1
ATOM 547 C CA . VAL A 1 84 ? 3.074 27.147 -15.340 1.00 14.29 82 VAL A CA 1
ATOM 548 C C . VAL A 1 84 ? 2.509 25.751 -15.086 1.00 16.72 82 VAL A C 1
ATOM 549 O O . VAL A 1 84 ? 1.960 25.117 -15.990 1.00 17.12 82 VAL A O 1
ATOM 553 N N . ALA A 1 85 ? 2.624 25.245 -13.855 1.00 14.59 83 ALA A N 1
ATOM 554 C CA . ALA A 1 85 ? 2.094 23.888 -13.602 1.00 12.69 83 ALA A CA 1
ATOM 555 C C . ALA A 1 85 ? 0.563 23.889 -13.729 1.00 14.09 83 ALA A C 1
ATOM 556 O O . ALA A 1 85 ? -0.030 22.905 -14.187 1.00 15.04 83 ALA A O 1
ATOM 558 N N . VAL A 1 86 ? -0.100 24.988 -13.371 1.00 15.66 84 VAL A N 1
ATOM 559 C CA . VAL A 1 86 ? -1.574 25.011 -13.465 1.00 12.79 84 VAL A CA 1
ATOM 560 C C . VAL A 1 86 ? -1.982 24.956 -14.931 1.00 13.80 84 VAL A C 1
ATOM 561 O O . VAL A 1 86 ? -2.910 24.247 -15.329 1.00 15.61 84 VAL A O 1
ATOM 565 N N . ALA A 1 87 ? -1.253 25.653 -15.789 1.00 14.79 85 ALA A N 1
ATOM 566 C CA . ALA A 1 87 ? -1.508 25.539 -17.230 1.00 14.76 85 ALA A CA 1
ATOM 567 C C . ALA A 1 87 ? -1.195 24.167 -17.837 1.00 14.61 85 ALA A C 1
ATOM 568 O O . ALA A 1 87 ? -1.968 23.630 -18.655 1.00 14.92 85 ALA A O 1
ATOM 570 N N . LEU A 1 88 ? -0.065 23.565 -17.449 1.00 15.90 86 LEU A N 1
ATOM 571 C CA . LEU A 1 88 ? 0.258 22.202 -17.906 1.00 14.21 86 LEU A CA 1
ATOM 572 C C . LEU A 1 88 ? -0.794 21.179 -17.489 1.00 16.03 86 LEU A C 1
ATOM 573 O O . LEU A 1 88 ? -1.113 20.234 -18.211 1.00 18.77 86 LEU A O 1
ATOM 578 N N . LEU A 1 89 ? -1.280 21.305 -16.259 1.00 17.10 87 LEU A N 1
ATOM 579 C CA . LEU A 1 89 ? -2.346 20.426 -15.777 1.00 15.30 87 LEU A CA 1
ATOM 580 C C . LEU A 1 89 ? -3.569 20.525 -16.711 1.00 15.83 87 LEU A C 1
ATOM 581 O O . LEU A 1 89 ? -4.109 19.504 -17.172 1.00 15.13 87 LEU A O 1
ATOM 586 N N . ALA A 1 90 ? -4.014 21.744 -17.016 1.00 15.99 88 ALA A N 1
ATOM 587 C CA . ALA A 1 90 ? -5.179 21.879 -17.918 1.00 18.95 88 ALA A CA 1
ATOM 588 C C . ALA A 1 90 ? -4.892 21.259 -19.295 1.00 19.55 88 ALA A C 1
ATOM 589 O O . ALA A 1 90 ? -5.736 20.540 -19.854 1.00 16.80 88 ALA A O 1
ATOM 591 N N . VAL A 1 91 ? -3.684 21.469 -19.826 1.00 15.75 89 VAL A N 1
ATOM 592 C CA . VAL A 1 91 ? -3.358 20.840 -21.109 1.00 17.81 89 VAL A CA 1
ATOM 593 C C . VAL A 1 91 ? -3.317 19.310 -21.007 1.00 17.47 89 VAL A C 1
ATOM 594 O O . VAL A 1 91 ? -3.815 18.599 -21.882 1.00 16.21 89 VAL A O 1
ATOM 598 N N . ALA A 1 92 ? -2.711 18.799 -19.938 1.00 16.50 90 ALA A N 1
ATOM 599 C CA . ALA A 1 92 ? -2.597 17.356 -19.759 1.00 15.45 90 ALA A CA 1
ATOM 600 C C . ALA A 1 92 ? -3.951 16.653 -19.623 1.00 16.89 90 ALA A C 1
ATOM 601 O O . ALA A 1 92 ? -4.076 15.501 -20.041 1.00 16.53 90 ALA A O 1
ATOM 603 N N . ARG A 1 93 ? -4.958 17.316 -19.063 1.00 14.22 91 ARG A N 1
ATOM 604 C CA . ARG A 1 93 ? -6.263 16.665 -19.010 1.00 15.83 91 ARG A CA 1
ATOM 605 C C . ARG A 1 93 ? -6.756 16.439 -20.418 1.00 15.41 91 ARG A C 1
ATOM 606 O O . ARG A 1 93 ? -7.529 15.528 -20.627 1.00 16.52 91 ARG A O 1
ATOM 614 N N . ALA A 1 94 ? -6.327 17.262 -21.370 1.00 17.28 92 ALA A N 1
ATOM 615 C CA . ALA A 1 94 ? -6.620 16.997 -22.778 1.00 17.88 92 ALA A CA 1
ATOM 616 C C . ALA A 1 94 ? -5.653 16.027 -23.469 1.00 17.65 92 ALA A C 1
ATOM 617 O O . ALA A 1 94 ? -6.104 15.124 -24.188 1.00 15.35 92 ALA A O 1
ATOM 619 N N . ASP A 1 95 ? -4.340 16.173 -23.252 1.00 15.48 93 ASP A N 1
ATOM 620 C CA . ASP A 1 95 ? -3.428 15.198 -23.816 1.00 13.19 93 ASP A CA 1
ATOM 621 C C . ASP A 1 95 ? -2.083 15.417 -23.123 1.00 14.41 93 ASP A C 1
ATOM 622 O O . ASP A 1 95 ? -1.526 16.519 -23.111 1.00 11.80 93 ASP A O 1
ATOM 627 N N . ALA A 1 96 ? -1.580 14.357 -22.523 1.00 11.77 94 ALA A N 1
ATOM 628 C CA . ALA A 1 96 ? -0.395 14.475 -21.683 1.00 14.49 94 ALA A CA 1
ATOM 629 C C . ALA A 1 96 ? 0.869 14.667 -22.527 1.00 14.18 94 ALA A C 1
ATOM 630 O O . ALA A 1 96 ? 1.782 15.370 -22.079 1.00 15.25 94 ALA A O 1
ATOM 632 N N . SER A 1 97 ? 0.934 14.017 -23.689 1.00 11.63 95 SER A N 1
ATOM 633 C CA . SER A 1 97 ? 2.070 14.228 -24.598 1.00 14.39 95 SER A CA 1
ATOM 634 C C . SER A 1 97 ? 2.195 15.685 -24.986 1.00 15.24 95 SER A C 1
ATOM 635 O O . SER A 1 97 ? 3.310 16.191 -24.989 1.00 12.72 95 SER A O 1
ATOM 638 N N . THR A 1 98 ? 1.082 16.348 -25.303 1.00 13.78 96 THR A N 1
ATOM 639 C CA . THR A 1 98 ? 1.198 17.758 -25.684 1.00 15.64 96 THR A CA 1
ATOM 640 C C . THR A 1 98 ? 1.702 18.602 -24.519 1.00 15.08 96 THR A C 1
ATOM 641 O O . THR A 1 98 ? 2.458 19.560 -24.690 1.00 16.95 96 THR A O 1
ATOM 645 N N . ALA A 1 99 ? 1.204 18.298 -23.322 1.00 15.13 97 ALA A N 1
ATOM 646 C CA . ALA A 1 99 ? 1.650 19.023 -22.138 1.00 15.27 97 ALA A CA 1
ATOM 647 C C . ALA A 1 99 ? 3.149 18.817 -21.902 1.00 14.65 97 ALA A C 1
ATOM 648 O O . ALA A 1 99 ? 3.815 19.747 -21.462 1.00 17.06 97 ALA A O 1
ATOM 650 N N . LEU A 1 100 ? 3.653 17.607 -22.112 1.00 14.84 98 LEU A N 1
ATOM 651 C CA . LEU A 1 100 ? 5.022 17.273 -21.753 1.00 15.58 98 LEU A CA 1
ATOM 652 C C . LEU A 1 100 ? 5.927 18.065 -22.714 1.00 17.79 98 LEU A C 1
ATOM 653 O O . LEU A 1 100 ? 6.918 18.675 -22.294 1.00 15.11 98 LEU A O 1
ATOM 658 N N . ALA A 1 101 ? 5.565 18.071 -24.000 1.00 14.69 99 ALA A N 1
ATOM 659 C CA . ALA A 1 101 ? 6.297 18.890 -24.957 1.00 15.43 99 ALA A CA 1
ATOM 660 C C . ALA A 1 101 ? 6.187 20.373 -24.636 1.00 15.45 99 ALA A C 1
ATOM 661 O O . ALA A 1 101 ? 7.208 21.032 -24.639 1.00 14.01 99 ALA A O 1
ATOM 663 N N . LEU A 1 102 ? 4.980 20.903 -24.400 1.00 16.48 100 LEU A N 1
ATOM 664 C CA . LEU A 1 102 ? 4.865 22.297 -23.989 1.00 16.76 100 LEU A CA 1
ATOM 665 C C . LEU A 1 102 ? 5.693 22.715 -22.771 1.00 16.53 100 LEU A C 1
ATOM 666 O O . LEU A 1 102 ? 6.216 23.829 -22.742 1.00 17.45 100 LEU A O 1
ATOM 671 N N . HIS A 1 103 ? 5.770 21.866 -21.748 1.00 15.27 101 HIS A N 1
ATOM 672 C CA . HIS A 1 103 ? 6.608 22.143 -20.587 1.00 13.92 101 HIS A CA 1
ATOM 673 C C . HIS A 1 103 ? 8.044 22.504 -21.014 1.00 15.43 101 HIS A C 1
ATOM 674 O O . HIS A 1 103 ? 8.644 23.387 -20.400 1.00 15.69 101 HIS A O 1
ATOM 681 N N . MET A 1 104 ? 8.605 21.854 -22.031 1.00 15.44 102 MET A N 1
ATOM 682 C CA . MET A 1 104 ? 10.025 22.109 -22.396 1.00 16.33 102 MET A CA 1
ATOM 683 C C . MET A 1 104 ? 10.138 23.564 -22.877 1.00 17.40 102 MET A C 1
ATOM 684 O O . MET A 1 104 ? 11.067 24.295 -22.536 1.00 17.94 102 MET A O 1
ATOM 689 N N . GLN A 1 105 ? 9.155 24.024 -23.647 1.00 16.60 103 GLN A N 1
ATOM 690 C CA . GLN A 1 105 ? 9.191 25.422 -24.080 1.00 19.16 103 GLN A CA 1
ATOM 691 C C . GLN A 1 105 ? 9.003 26.409 -22.929 1.00 19.28 103 GLN A C 1
ATOM 692 O O . GLN A 1 105 ? 9.747 27.384 -22.809 1.00 19.03 103 GLN A O 1
ATOM 698 N N . LEU A 1 106 ? 7.958 26.190 -22.131 1.00 20.24 104 LEU A N 1
ATOM 699 C CA . LEU A 1 106 ? 7.647 27.113 -21.038 1.00 19.21 104 LEU A CA 1
ATOM 700 C C . LEU A 1 106 ? 8.768 27.194 -20.010 1.00 20.25 104 LEU A C 1
ATOM 701 O O . LEU A 1 106 ? 9.108 28.267 -19.515 1.00 20.97 104 LEU A O 1
ATOM 706 N N . SER A 1 107 ? 9.341 26.063 -19.632 1.00 18.84 105 SER A N 1
ATOM 707 C CA . SER A 1 107 ? 10.328 26.193 -18.579 1.00 19.58 105 SER A CA 1
ATOM 708 C C . SER A 1 107 ? 11.620 26.778 -19.143 1.00 21.93 105 SER A C 1
ATOM 709 O O . SER A 1 107 ? 12.348 27.434 -18.402 1.00 20.89 105 SER A O 1
ATOM 712 N N . ARG A 1 108 ? 11.930 26.530 -20.414 1.00 21.73 106 ARG A N 1
ATOM 713 C CA . ARG A 1 108 ? 13.053 27.228 -21.046 1.00 24.05 106 ARG A CA 1
ATOM 714 C C . ARG A 1 108 ? 12.871 28.761 -21.058 1.00 23.14 106 ARG A C 1
ATOM 715 O O . ARG A 1 108 ? 13.841 29.515 -20.891 1.00 21.87 106 ARG A O 1
ATOM 723 N N . GLY A 1 109 ? 11.632 29.236 -21.180 1.00 20.38 107 GLY A N 1
ATOM 724 C CA . GLY A 1 109 ? 11.327 30.661 -21.019 1.00 20.84 107 GLY A CA 1
ATOM 725 C C . GLY A 1 109 ? 11.842 31.213 -19.694 1.00 22.65 107 GLY A C 1
ATOM 726 O O . GLY A 1 109 ? 12.438 32.300 -19.613 1.00 22.70 107 GLY A O 1
ATOM 727 N N . LEU A 1 110 ? 11.624 30.437 -18.636 1.00 19.48 108 LEU A N 1
ATOM 728 C CA . LEU A 1 110 ? 12.050 30.785 -17.289 1.00 20.47 108 LEU A CA 1
ATOM 729 C C . LEU A 1 110 ? 13.554 30.701 -17.080 1.00 20.79 108 LEU A C 1
ATOM 730 O O . LEU A 1 110 ? 14.106 31.575 -16.419 1.00 22.68 108 LEU A O 1
ATOM 735 N N . THR A 1 111 ? 14.244 29.694 -17.597 1.00 20.01 109 THR A N 1
ATOM 736 C CA . THR A 1 111 ? 15.675 29.691 -17.292 1.00 21.22 109 THR A CA 1
ATOM 737 C C . THR A 1 111 ? 16.438 30.646 -18.218 1.00 22.82 109 THR A C 1
ATOM 738 O O . THR A 1 111 ? 17.490 31.161 -17.830 1.00 24.28 109 THR A O 1
ATOM 742 N N . LEU A 1 112 ? 15.941 30.884 -19.435 1.00 22.11 110 LEU A N 1
ATOM 743 C CA . LEU A 1 112 ? 16.569 31.870 -20.305 1.00 23.83 110 LEU A CA 1
ATOM 744 C C . LEU A 1 112 ? 16.340 33.258 -19.737 1.00 25.47 110 LEU A C 1
ATOM 745 O O . LEU A 1 112 ? 17.247 34.075 -19.832 1.00 25.33 110 LEU A O 1
ATOM 750 N N . GLY A 1 113 ? 15.151 33.506 -19.192 1.00 27.14 111 GLY A N 1
ATOM 751 C CA . GLY A 1 113 ? 14.854 34.754 -18.498 1.00 28.28 111 GLY A CA 1
ATOM 752 C C . GLY A 1 113 ? 15.796 35.045 -17.340 1.00 30.39 111 GLY A C 1
ATOM 753 O O . GLY A 1 113 ? 16.095 36.194 -17.001 1.00 31.36 111 GLY A O 1
ATOM 754 N N . TYR A 1 114 ? 16.308 33.998 -16.711 1.00 29.62 112 TYR A N 1
ATOM 755 C CA . TYR A 1 114 ? 17.275 34.207 -15.652 1.00 29.22 112 TYR A CA 1
ATOM 756 C C . TYR A 1 114 ? 18.677 34.452 -16.211 1.00 30.59 112 TYR A C 1
ATOM 757 O O . TYR A 1 114 ? 19.482 35.175 -15.618 1.00 30.07 112 TYR A O 1
ATOM 766 N N . GLU A 1 115 ? 19.007 33.816 -17.328 1.00 30.11 113 GLU A N 1
ATOM 767 C CA . GLU A 1 115 ? 20.275 34.106 -18.003 1.00 32.31 113 GLU A CA 1
ATOM 768 C C . GLU A 1 115 ? 20.307 35.569 -18.454 1.00 31.46 113 GLU A C 1
ATOM 769 O O . GLU A 1 115 ? 21.279 36.290 -18.247 1.00 29.78 113 GLU A O 1
ATOM 775 N N . TRP A 1 116 ? 19.213 35.991 -19.076 1.00 30.21 114 TRP A N 1
ATOM 776 C CA . TRP A 1 116 ? 19.014 37.368 -19.498 1.00 33.38 114 TRP A CA 1
ATOM 777 C C . TRP A 1 116 ? 19.251 38.405 -18.392 1.00 35.09 114 TRP A C 1
ATOM 778 O O . TRP A 1 116 ? 19.911 39.418 -18.626 1.00 36.42 114 TRP A O 1
ATOM 789 N N . ARG A 1 117 ? 18.751 38.158 -17.186 1.00 34.97 115 ARG A N 1
ATOM 790 C CA . ARG A 1 117 ? 18.834 39.120 -16.089 1.00 35.82 115 ARG A CA 1
ATOM 791 C C . ARG A 1 117 ? 20.115 38.956 -15.275 1.00 36.62 115 ARG A C 1
ATOM 792 O O . ARG A 1 117 ? 20.514 39.902 -14.605 1.00 39.63 115 ARG A O 1
ATOM 800 N N . HIS A 1 118 ? 20.762 37.798 -15.280 1.00 35.29 116 HIS A N 1
ATOM 801 C CA . HIS A 1 118 ? 21.928 37.589 -14.429 1.00 37.31 116 HIS A CA 1
ATOM 802 C C . HIS A 1 118 ? 23.151 37.030 -15.135 1.00 37.91 116 HIS A C 1
ATOM 803 O O . HIS A 1 118 ? 24.120 36.646 -14.478 1.00 38.20 116 HIS A O 1
ATOM 810 N N . GLY A 1 119 ? 23.107 36.907 -16.453 1.00 38.18 117 GLY A N 1
ATOM 811 C CA . GLY A 1 119 ? 24.263 36.335 -17.129 1.00 40.53 117 GLY A CA 1
ATOM 812 C C . GLY A 1 119 ? 25.224 37.460 -17.485 1.00 42.22 117 GLY A C 1
ATOM 813 O O . GLY A 1 119 ? 24.881 38.640 -17.371 1.00 41.54 117 GLY A O 1
ATOM 814 N N . ASP A 1 120 ? 26.429 37.092 -17.908 1.00 43.93 118 ASP A N 1
ATOM 815 C CA . ASP A 1 120 ? 27.361 38.058 -18.480 1.00 46.43 118 ASP A CA 1
ATOM 816 C C . ASP A 1 120 ? 26.872 38.349 -19.895 1.00 46.54 118 ASP A C 1
ATOM 817 O O . ASP A 1 120 ? 25.825 37.850 -20.313 1.00 45.65 118 ASP A O 1
ATOM 822 N N . GLU A 1 121 ? 27.629 39.148 -20.636 1.00 46.65 119 GLU A N 1
ATOM 823 C CA . GLU A 1 121 ? 27.004 39.847 -21.745 1.00 46.83 119 GLU A CA 1
ATOM 824 C C . GLU A 1 121 ? 26.751 38.853 -22.874 1.00 45.66 119 GLU A C 1
ATOM 825 O O . GLU A 1 121 ? 25.820 39.018 -23.675 1.00 43.38 119 GLU A O 1
ATOM 831 N N . ARG A 1 122 ? 27.585 37.816 -22.891 1.00 42.79 120 ARG A N 1
ATOM 832 C CA . ARG A 1 122 ? 27.452 36.755 -23.883 1.00 43.08 120 ARG A CA 1
ATOM 833 C C . ARG A 1 122 ? 26.106 36.037 -23.689 1.00 41.29 120 ARG A C 1
ATOM 834 O O . ARG A 1 122 ? 25.300 35.959 -24.619 1.00 40.98 120 ARG A O 1
ATOM 842 N N . ALA A 1 123 ? 25.865 35.548 -22.474 1.00 39.37 121 ALA A N 1
ATOM 843 C CA . ALA A 1 123 ? 24.609 34.884 -22.107 1.00 38.27 121 ALA A CA 1
ATOM 844 C C . ALA A 1 123 ? 23.389 35.782 -22.325 1.00 38.28 121 ALA A C 1
ATOM 845 O O . ALA A 1 123 ? 22.415 35.371 -22.980 1.00 36.85 121 ALA A O 1
ATOM 847 N N . ARG A 1 124 ? 23.450 37.000 -21.789 1.00 35.68 122 ARG A N 1
ATOM 848 C CA . ARG A 1 124 ? 22.320 37.911 -21.897 1.00 36.14 122 ARG A CA 1
ATOM 849 C C . ARG A 1 124 ? 21.900 38.203 -23.329 1.00 34.78 122 ARG A C 1
ATOM 850 O O . ARG A 1 124 ? 20.703 38.256 -23.622 1.00 34.01 122 ARG A O 1
ATOM 858 N N . THR A 1 125 ? 22.882 38.434 -24.201 1.00 33.69 123 THR A N 1
ATOM 859 C CA . THR A 1 125 ? 22.653 38.778 -25.608 1.00 31.73 123 THR A CA 1
ATOM 860 C C . THR A 1 125 ? 21.988 37.590 -26.302 1.00 32.80 123 THR A C 1
ATOM 861 O O . THR A 1 125 ? 21.000 37.744 -27.031 1.00 32.96 123 THR A O 1
ATOM 865 N N . LEU A 1 126 ? 22.562 36.409 -26.074 1.00 30.10 124 LEU A N 1
ATOM 866 C CA . LEU A 1 126 ? 22.073 35.193 -26.699 1.00 30.24 124 LEU A CA 1
ATOM 867 C C . LEU A 1 126 ? 20.676 34.845 -26.180 1.00 29.29 124 LEU A C 1
ATOM 868 O O . LEU A 1 126 ? 19.763 34.618 -26.967 1.00 27.53 124 LEU A O 1
ATOM 873 N N . ALA A 1 127 ? 20.515 34.820 -24.858 1.00 29.23 125 ALA A N 1
ATOM 874 C CA . ALA A 1 127 ? 19.220 34.620 -24.211 1.00 29.34 125 ALA A CA 1
ATOM 875 C C . ALA A 1 127 ? 18.172 35.573 -24.764 1.00 30.29 125 ALA A C 1
ATOM 876 O O . ALA A 1 127 ? 17.049 35.154 -25.095 1.00 27.64 125 ALA A O 1
ATOM 878 N N . GLU A 1 128 ? 18.545 36.853 -24.866 1.00 29.88 126 GLU A N 1
ATOM 879 C CA . GLU A 1 128 ? 17.616 37.875 -25.382 1.00 30.77 126 GLU A CA 1
ATOM 880 C C . GLU A 1 128 ? 17.152 37.590 -26.816 1.00 30.96 126 GLU A C 1
ATOM 881 O O . GLU A 1 128 ? 15.966 37.697 -27.166 1.00 29.26 126 GLU A O 1
ATOM 887 N N . ARG A 1 129 ? 18.102 37.192 -27.655 1.00 30.29 127 ARG A N 1
ATOM 888 C CA . ARG A 1 129 ? 17.720 36.865 -29.027 1.00 31.87 127 ARG A CA 1
ATOM 889 C C . ARG A 1 129 ? 16.734 35.702 -29.057 1.00 29.47 127 ARG A C 1
ATOM 890 O O . ARG A 1 129 ? 15.689 35.764 -29.708 1.00 28.98 127 ARG A O 1
ATOM 898 N N . ILE A 1 130 ? 17.051 34.635 -28.328 1.00 28.64 128 ILE A N 1
ATOM 899 C CA . ILE A 1 130 ? 16.128 33.500 -28.335 1.00 26.44 128 ILE A CA 1
ATOM 900 C C . ILE A 1 130 ? 14.720 33.821 -27.807 1.00 24.68 128 ILE A C 1
ATOM 901 O O . ILE A 1 130 ? 13.702 33.387 -28.357 1.00 24.39 128 ILE A O 1
ATOM 906 N N . LEU A 1 131 ? 14.682 34.546 -26.693 1.00 24.80 129 LEU A N 1
ATOM 907 C CA . LEU A 1 131 ? 13.446 34.932 -26.014 1.00 24.04 129 LEU A CA 1
ATOM 908 C C . LEU A 1 131 ? 12.535 35.774 -26.919 1.00 25.41 129 LEU A C 1
ATOM 909 O O . LEU A 1 131 ? 11.335 35.475 -27.007 1.00 21.58 129 LEU A O 1
ATOM 914 N N . ARG A 1 132 ? 13.063 36.785 -27.617 1.00 23.59 130 ARG A N 1
ATOM 915 C CA . ARG A 1 132 ? 12.180 37.453 -28.583 1.00 24.54 130 ARG A CA 1
ATOM 916 C C . ARG A 1 132 ? 11.814 36.514 -29.715 1.00 24.30 130 ARG A C 1
ATOM 917 O O . ARG A 1 132 ? 10.701 36.540 -30.219 1.00 24.63 130 ARG A O 1
ATOM 925 N N . GLY A 1 133 ? 12.721 35.636 -30.121 1.00 24.23 131 GLY A N 1
ATOM 926 C CA . GLY A 1 133 ? 12.248 34.564 -30.990 1.00 25.77 131 GLY A CA 1
ATOM 927 C C . GLY A 1 133 ? 10.998 33.823 -30.529 1.00 27.82 131 GLY A C 1
ATOM 928 O O . GLY A 1 133 ? 10.081 33.549 -31.323 1.00 26.38 131 GLY A O 1
ATOM 929 N N . MET A 1 134 ? 10.977 33.461 -29.244 1.00 26.04 132 MET A N 1
ATOM 930 C CA . MET A 1 134 ? 9.916 32.588 -28.731 1.00 23.74 132 MET A CA 1
ATOM 931 C C . MET A 1 134 ? 8.592 33.327 -28.844 1.00 24.57 132 MET A C 1
ATOM 932 O O . MET A 1 134 ? 7.555 32.752 -29.181 1.00 23.37 132 MET A O 1
ATOM 937 N N . VAL A 1 135 ? 8.619 34.621 -28.543 1.00 27.96 133 VAL A N 1
ATOM 938 C CA . VAL A 1 135 ? 7.365 35.383 -28.589 1.00 29.94 133 VAL A CA 1
ATOM 939 C C . VAL A 1 135 ? 6.832 35.451 -30.019 1.00 31.23 133 VAL A C 1
ATOM 940 O O . VAL A 1 135 ? 5.632 35.316 -30.297 1.00 31.89 133 VAL A O 1
ATOM 944 N N . ALA A 1 136 ? 7.768 35.651 -30.939 1.00 32.46 134 ALA A N 1
ATOM 945 C CA . ALA A 1 136 ? 7.420 35.929 -32.330 1.00 34.98 134 ALA A CA 1
ATOM 946 C C . ALA A 1 136 ? 6.825 34.684 -32.975 1.00 35.71 134 ALA A C 1
ATOM 947 O O . ALA A 1 136 ? 6.201 34.762 -34.029 1.00 37.64 134 ALA A O 1
ATOM 949 N N . GLY A 1 137 ? 7.029 33.523 -32.362 1.00 35.51 135 GLY A N 1
ATOM 950 C CA . GLY A 1 137 ? 6.686 32.276 -33.032 1.00 34.36 135 GLY A CA 1
ATOM 951 C C . GLY A 1 137 ? 7.833 31.673 -33.823 1.00 35.19 135 GLY A C 1
ATOM 952 O O . GLY A 1 137 ? 7.643 30.647 -34.475 1.00 36.03 135 GLY A O 1
ATOM 953 N N . ASP A 1 138 ? 9.016 32.278 -33.786 1.00 33.52 136 ASP A N 1
ATOM 954 C CA . ASP A 1 138 ? 10.124 31.752 -34.571 1.00 33.70 136 ASP A CA 1
ATOM 955 C C . ASP A 1 138 ? 11.061 30.798 -33.855 1.00 33.08 136 ASP A C 1
ATOM 956 O O . ASP A 1 138 ? 11.841 30.121 -34.519 1.00 33.97 136 ASP A O 1
ATOM 961 N N . ALA A 1 139 ? 11.027 30.741 -32.528 1.00 30.59 137 ALA A N 1
ATOM 962 C CA . ALA A 1 139 ? 11.979 29.898 -31.824 1.00 28.08 137 ALA A CA 1
ATOM 963 C C . ALA A 1 139 ? 11.256 28.844 -30.989 1.00 28.83 137 ALA A C 1
ATOM 964 O O . ALA A 1 139 ? 10.454 29.193 -30.116 1.00 29.53 137 ALA A O 1
ATOM 966 N N . VAL A 1 140 ? 11.532 27.570 -31.255 1.00 27.37 138 VAL A N 1
ATOM 967 C CA . VAL A 1 140 ? 10.952 26.457 -30.483 1.00 26.45 138 VAL A CA 1
ATOM 968 C C . VAL A 1 140 ? 12.150 25.725 -29.873 1.00 26.92 138 VAL A C 1
ATOM 969 O O . VAL A 1 140 ? 12.970 25.158 -30.598 1.00 27.33 138 VAL A O 1
ATOM 973 N N . VAL A 1 141 ? 12.279 25.810 -28.551 1.00 26.02 139 VAL A N 1
ATOM 974 C CA . VAL A 1 141 ? 13.524 25.483 -27.868 1.00 24.69 139 VAL A CA 1
ATOM 975 C C . VAL A 1 141 ? 13.493 24.152 -27.106 1.00 25.32 139 VAL A C 1
ATOM 976 O O . VAL A 1 141 ? 12.784 24.003 -26.104 1.00 24.31 139 VAL A O 1
ATOM 980 N N . CYS A 1 142 ? 14.256 23.180 -27.598 1.00 22.50 140 CYS A N 1
ATOM 981 C CA . CYS A 1 142 ? 14.332 21.836 -27.032 1.00 23.88 140 CYS A CA 1
ATOM 982 C C . CYS A 1 142 ? 15.607 21.725 -26.217 1.00 24.88 140 CYS A C 1
ATOM 983 O O . CYS A 1 142 ? 16.521 22.537 -26.405 1.00 28.79 140 CYS A O 1
ATOM 986 N N . SER A 1 143 ? 15.661 20.737 -25.328 1.00 25.85 141 SER A N 1
ATOM 987 C CA . SER A 1 143 ? 16.798 20.582 -24.410 1.00 27.60 141 SER A CA 1
ATOM 988 C C . SER A 1 143 ? 17.349 19.194 -24.632 1.00 25.41 141 SER A C 1
ATOM 989 O O . SER A 1 143 ? 16.599 18.231 -24.548 1.00 25.28 141 SER A O 1
ATOM 992 N N . GLY A 1 144 ? 18.626 19.079 -24.982 1.00 26.91 142 GLY A N 1
ATOM 993 C CA . GLY A 1 144 ? 19.205 17.769 -25.262 1.00 26.05 142 GLY A CA 1
ATOM 994 C C . GLY A 1 144 ? 20.126 17.571 -24.071 1.00 29.45 142 GLY A C 1
ATOM 995 O O . GLY A 1 144 ? 21.215 18.156 -23.986 1.00 29.34 142 GLY A O 1
ATOM 996 N N . ILE A 1 145 ? 19.672 16.749 -23.131 1.00 31.11 143 ILE A N 1
ATOM 997 C CA . ILE A 1 145 ? 20.329 16.630 -21.836 1.00 32.63 143 ILE A CA 1
ATOM 998 C C . ILE A 1 145 ? 21.108 15.326 -21.724 1.00 32.39 143 ILE A C 1
ATOM 999 O O . ILE A 1 145 ? 22.300 15.325 -21.442 1.00 31.84 143 ILE A O 1
ATOM 1004 N N . LYS A 1 146 ? 20.459 14.206 -22.002 1.00 32.52 144 LYS A N 1
ATOM 1005 C CA . LYS A 1 146 ? 21.063 12.917 -21.697 1.00 33.30 144 LYS A CA 1
ATOM 1006 C C . LYS A 1 146 ? 21.763 12.276 -22.887 1.00 32.75 144 LYS A C 1
ATOM 1007 O O . LYS A 1 146 ? 21.153 12.078 -23.946 1.00 29.72 144 LYS A O 1
ATOM 1013 N N . ASP A 1 147 ? 23.039 11.964 -22.683 1.00 30.62 145 ASP A N 1
ATOM 1014 C CA . ASP A 1 147 ? 23.824 11.284 -23.694 1.00 32.20 145 ASP A CA 1
ATOM 1015 C C . ASP A 1 147 ? 23.246 9.922 -24.018 1.00 33.51 145 ASP A C 1
ATOM 1016 O O . ASP A 1 147 ? 22.879 9.189 -23.111 1.00 33.54 145 ASP A O 1
ATOM 1021 N N . HIS A 1 148 ? 23.147 9.595 -25.301 1.00 35.11 146 HIS A N 1
ATOM 1022 C CA . HIS A 1 148 ? 22.937 8.222 -25.739 1.00 38.31 146 HIS A CA 1
ATOM 1023 C C . HIS A 1 148 ? 24.089 7.307 -25.296 1.00 41.57 146 HIS A C 1
ATOM 1024 O O . HIS A 1 148 ? 25.216 7.763 -25.112 1.00 41.21 146 HIS A O 1
ATOM 1031 N N . HIS A 1 149 ? 23.867 6.005 -25.132 1.00 45.63 147 HIS A N 1
ATOM 1032 C CA . HIS A 1 149 ? 24.907 5.189 -24.488 1.00 48.76 147 HIS A CA 1
ATOM 1033 C C . HIS A 1 149 ? 26.177 5.023 -25.331 1.00 49.60 147 HIS A C 1
ATOM 1034 O O . HIS A 1 149 ? 27.284 4.908 -24.803 1.00 50.43 147 HIS A O 1
ATOM 1041 N N . THR A 1 150 ? 26.038 5.064 -26.652 1.00 50.22 148 THR A N 1
ATOM 1042 C CA . THR A 1 150 ? 27.196 5.004 -27.545 1.00 50.60 148 THR A CA 1
ATOM 1043 C C . THR A 1 150 ? 28.105 6.236 -27.621 1.00 49.45 148 THR A C 1
ATOM 1044 O O . THR A 1 150 ? 29.091 6.189 -28.358 1.00 50.40 148 THR A O 1
ATOM 1048 N N . ALA A 1 151 ? 27.823 7.314 -26.892 1.00 47.29 149 ALA A N 1
ATOM 1049 C CA . ALA A 1 151 ? 28.447 8.608 -27.176 1.00 44.84 149 ALA A CA 1
ATOM 1050 C C . ALA A 1 151 ? 28.603 9.500 -25.958 1.00 43.23 149 ALA A C 1
ATOM 1051 O O . ALA A 1 151 ? 27.731 9.526 -25.097 1.00 43.85 149 ALA A O 1
ATOM 1053 N N . VAL A 1 152 ? 29.689 10.261 -25.888 1.00 40.79 150 VAL A N 1
ATOM 1054 C CA . VAL A 1 152 ? 29.783 11.342 -24.916 1.00 39.51 150 VAL A CA 1
ATOM 1055 C C . VAL A 1 152 ? 29.876 12.699 -25.623 1.00 39.59 150 VAL A C 1
ATOM 1056 O O . VAL A 1 152 ? 30.855 12.986 -26.317 1.00 39.19 150 VAL A O 1
ATOM 1060 N N . THR A 1 153 ? 28.861 13.544 -25.454 1.00 36.04 151 THR A N 1
ATOM 1061 C CA . THR A 1 153 ? 28.712 14.684 -26.348 1.00 32.71 151 THR A CA 1
ATOM 1062 C C . THR A 1 153 ? 29.763 15.717 -25.958 1.00 33.96 151 THR A C 1
ATOM 1063 O O . THR A 1 153 ? 29.755 16.222 -24.836 1.00 33.31 151 THR A O 1
ATOM 1067 N N . THR A 1 154 ? 30.658 16.048 -26.887 1.00 32.96 152 THR A N 1
ATOM 1068 C CA . THR A 1 154 ? 31.833 16.859 -26.555 1.00 33.18 152 THR A CA 1
ATOM 1069 C C . THR A 1 154 ? 31.987 18.030 -27.522 1.00 31.74 152 THR A C 1
ATOM 1070 O O . THR A 1 154 ? 31.653 17.929 -28.702 1.00 32.25 152 THR A O 1
ATOM 1074 N N . LEU A 1 155 ? 32.463 19.153 -27.006 1.00 30.82 153 LEU A N 1
ATOM 1075 C CA . LEU A 1 155 ? 32.736 20.320 -27.825 1.00 35.66 153 LEU A CA 1
ATOM 1076 C C . LEU A 1 155 ? 34.251 20.422 -27.993 1.00 37.09 153 LEU A C 1
ATOM 1077 O O . LEU A 1 155 ? 35.002 20.353 -27.021 1.00 36.43 153 LEU A O 1
ATOM 1082 N N . ARG A 1 156 ? 34.695 20.598 -29.229 1.00 39.66 154 ARG A N 1
ATOM 1083 C CA . ARG A 1 156 ? 36.117 20.586 -29.567 1.00 41.14 154 ARG A CA 1
ATOM 1084 C C . ARG A 1 156 ? 36.415 21.930 -30.236 1.00 42.00 154 ARG A C 1
ATOM 1085 O O . ARG A 1 156 ? 35.642 22.412 -31.068 1.00 40.34 154 ARG A O 1
ATOM 1093 N N . PRO A 1 157 ? 37.560 22.549 -29.913 1.00 42.96 155 PRO A N 1
ATOM 1094 C CA . PRO A 1 157 ? 37.766 23.886 -30.477 1.00 42.96 155 PRO A CA 1
ATOM 1095 C C . PRO A 1 157 ? 37.978 23.740 -31.984 1.00 42.00 155 PRO A C 1
ATOM 1096 O O . PRO A 1 157 ? 38.519 22.730 -32.425 1.00 40.81 155 PRO A O 1
ATOM 1100 N N . ASP A 1 158 ? 37.520 24.678 -32.804 1.00 41.37 156 ASP A N 1
ATOM 1101 C CA . ASP A 1 158 ? 37.720 24.462 -34.237 1.00 42.48 156 ASP A CA 1
ATOM 1102 C C . ASP A 1 158 ? 39.056 24.992 -34.755 1.00 44.34 156 ASP A C 1
ATOM 1103 O O . ASP A 1 158 ? 39.274 25.016 -35.956 1.00 44.82 156 ASP A O 1
ATOM 1108 N N . GLY A 1 159 ? 39.957 25.425 -33.880 1.00 46.41 157 GLY A N 1
ATOM 1109 C CA . GLY A 1 159 ? 41.195 26.033 -34.352 1.00 48.58 157 GLY A CA 1
ATOM 1110 C C . GLY A 1 159 ? 41.130 27.514 -34.690 1.00 48.68 157 GLY A C 1
ATOM 1111 O O . GLY A 1 159 ? 42.168 28.171 -34.727 1.00 51.19 157 GLY A O 1
ATOM 1112 N N . ALA A 1 160 ? 39.949 28.071 -34.941 1.00 46.47 158 ALA A N 1
ATOM 1113 C CA . ALA A 1 160 ? 39.822 29.475 -35.310 1.00 44.10 158 ALA A CA 1
ATOM 1114 C C . ALA A 1 160 ? 38.958 30.255 -34.335 1.00 44.54 158 ALA A C 1
ATOM 1115 O O . ALA A 1 160 ? 38.355 31.261 -34.701 1.00 45.07 158 ALA A O 1
ATOM 1117 N N . GLY A 1 161 ? 38.866 29.807 -33.090 1.00 43.76 159 GLY A N 1
ATOM 1118 C CA . GLY A 1 161 ? 38.026 30.533 -32.146 1.00 42.57 159 GLY A CA 1
ATOM 1119 C C . GLY A 1 161 ? 36.584 30.088 -31.973 1.00 42.42 159 GLY A C 1
ATOM 1120 O O . GLY A 1 161 ? 35.852 30.698 -31.188 1.00 43.39 159 GLY A O 1
ATOM 1121 N N . GLY A 1 162 ? 36.149 29.060 -32.702 1.00 39.59 160 GLY A N 1
ATOM 1122 C CA . GLY A 1 162 ? 34.813 28.508 -32.498 1.00 34.45 160 GLY A CA 1
ATOM 1123 C C . GLY A 1 162 ? 34.900 27.045 -32.096 1.00 32.16 160 GLY A C 1
ATOM 1124 O O . GLY A 1 162 ? 35.931 26.618 -31.575 1.00 30.42 160 GLY A O 1
ATOM 1125 N N . TRP A 1 163 ? 33.846 26.264 -32.319 1.00 29.10 161 TRP A N 1
ATOM 1126 C CA . TRP A 1 163 ? 33.799 24.883 -31.820 1.00 29.59 161 TRP A CA 1
ATOM 1127 C C . TRP A 1 163 ? 33.124 23.921 -32.798 1.00 28.12 161 TRP A C 1
ATOM 1128 O O . TRP A 1 163 ? 32.418 24.323 -33.722 1.00 26.12 161 TRP A O 1
ATOM 1139 N N . LEU A 1 164 ? 33.330 22.640 -32.535 1.00 25.84 162 LEU A N 1
ATOM 1140 C CA . LEU A 1 164 ? 32.717 21.576 -33.305 1.00 29.68 162 LEU A CA 1
ATOM 1141 C C . LEU A 1 164 ? 32.117 20.650 -32.245 1.00 28.83 162 LEU A C 1
ATOM 1142 O O . LEU A 1 164 ? 32.750 20.327 -31.233 1.00 28.89 162 LEU A O 1
ATOM 1147 N N . LEU A 1 165 ? 30.875 20.258 -32.490 1.00 27.81 163 LEU A N 1
ATOM 1148 C CA . LEU A 1 165 ? 30.089 19.540 -31.492 1.00 27.45 163 LEU A CA 1
ATOM 1149 C C . LEU A 1 165 ? 29.868 18.148 -32.069 1.00 27.86 163 LEU A C 1
ATOM 1150 O O . LEU A 1 165 ? 29.353 18.012 -33.190 1.00 25.67 163 LEU A O 1
ATOM 1155 N N . SER A 1 166 ? 30.254 17.112 -31.331 1.00 26.48 164 SER A N 1
ATOM 1156 C CA A SER A 1 166 ? 29.885 15.759 -31.737 0.50 28.13 164 SER A CA 1
ATOM 1157 C CA B SER A 1 166 ? 29.809 15.789 -31.752 0.50 28.35 164 SER A CA 1
ATOM 1158 C C . SER A 1 166 ? 29.254 14.955 -30.605 1.00 28.47 164 SER A C 1
ATOM 1159 O O . SER A 1 166 ? 29.648 15.071 -29.442 1.00 31.31 164 SER A O 1
ATOM 1164 N N . GLY A 1 167 ? 28.313 14.095 -30.956 1.00 29.99 165 GLY A N 1
ATOM 1165 C CA . GLY A 1 167 ? 27.701 13.248 -29.941 1.00 27.74 165 GLY A CA 1
ATOM 1166 C C . GLY A 1 167 ? 26.284 12.922 -30.374 1.00 26.33 165 GLY A C 1
ATOM 1167 O O . GLY A 1 167 ? 25.942 12.928 -31.559 1.00 21.08 165 GLY A O 1
ATOM 1168 N N . ARG A 1 168 ? 25.473 12.598 -29.375 1.00 26.56 166 ARG A N 1
ATOM 1169 C CA . ARG A 1 168 ? 24.098 12.204 -29.623 1.00 28.30 166 ARG A CA 1
ATOM 1170 C C . ARG A 1 168 ? 23.353 12.314 -28.305 1.00 27.81 166 ARG A C 1
ATOM 1171 O O . ARG A 1 168 ? 23.862 11.880 -27.269 1.00 27.28 166 ARG A O 1
ATOM 1179 N N . LYS A 1 169 ? 22.183 12.950 -28.329 1.00 26.39 167 LYS A N 1
ATOM 1180 C CA . LYS A 1 169 ? 21.408 13.041 -27.089 1.00 26.65 167 LYS A CA 1
ATOM 1181 C C . LYS A 1 169 ? 20.110 12.268 -27.303 1.00 25.43 167 LYS A C 1
ATOM 1182 O O . LYS A 1 169 ? 19.621 12.106 -28.421 1.00 24.77 167 LYS A O 1
ATOM 1188 N N . THR A 1 170 ? 19.548 11.777 -26.209 1.00 26.00 168 THR A N 1
ATOM 1189 C CA . THR A 1 170 ? 18.397 10.907 -26.317 1.00 25.59 168 THR A CA 1
ATOM 1190 C C . THR A 1 170 ? 17.208 11.535 -25.602 1.00 26.08 168 THR A C 1
ATOM 1191 O O . THR A 1 170 ? 17.389 12.436 -24.785 1.00 27.34 168 THR A O 1
ATOM 1195 N N . LEU A 1 171 ? 15.996 11.096 -25.931 1.00 25.30 169 LEU A N 1
ATOM 1196 C CA . LEU A 1 171 ? 14.803 11.500 -25.198 1.00 23.57 169 LEU A CA 1
ATOM 1197 C C . LEU A 1 171 ? 14.597 13.002 -25.284 1.00 23.68 169 LEU A C 1
ATOM 1198 O O . LEU A 1 171 ? 14.335 13.664 -24.275 1.00 22.64 169 LEU A O 1
ATOM 1203 N N . VAL A 1 172 ? 14.687 13.550 -26.492 1.00 21.04 170 VAL A N 1
ATOM 1204 C CA . VAL A 1 172 ? 14.578 15.009 -26.616 1.00 18.86 170 VAL A CA 1
ATOM 1205 C C . VAL A 1 172 ? 13.158 15.358 -27.033 1.00 18.73 170 VAL A C 1
ATOM 1206 O O . VAL A 1 172 ? 12.853 15.366 -28.230 1.00 19.43 170 VAL A O 1
ATOM 1210 N N . SER A 1 173 ? 12.284 15.650 -26.073 1.00 17.67 171 SER A N 1
ATOM 1211 C CA . SER A 1 173 ? 10.882 15.909 -26.407 1.00 19.29 171 SER A CA 1
ATOM 1212 C C . SER A 1 173 ? 10.680 17.178 -27.247 1.00 20.33 171 SER A C 1
ATOM 1213 O O . SER A 1 173 ? 11.439 18.137 -27.080 1.00 21.08 171 SER A O 1
ATOM 1216 N N . MET A 1 174 ? 9.650 17.193 -28.090 1.00 18.69 172 MET A N 1
ATOM 1217 C CA . MET A 1 174 ? 9.348 18.356 -28.926 1.00 22.50 172 MET A CA 1
ATOM 1218 C C . MET A 1 174 ? 10.326 18.520 -30.096 1.00 23.03 172 MET A C 1
ATOM 1219 O O . MET A 1 174 ? 10.177 19.437 -30.915 1.00 22.97 172 MET A O 1
ATOM 1224 N N . ALA A 1 175 ? 11.338 17.657 -30.169 1.00 20.97 173 ALA A N 1
ATOM 1225 C CA . ALA A 1 175 ? 12.356 17.794 -31.212 1.00 24.44 173 ALA A CA 1
ATOM 1226 C C . ALA A 1 175 ? 11.807 17.946 -32.638 1.00 25.22 173 ALA A C 1
ATOM 1227 O O . ALA A 1 175 ? 12.356 18.652 -33.478 1.00 24.92 173 ALA A O 1
ATOM 1229 N N . PRO A 1 176 ? 10.679 17.294 -32.939 1.00 27.75 174 PRO A N 1
ATOM 1230 C CA . PRO A 1 176 ? 10.224 17.402 -34.323 1.00 26.89 174 PRO A CA 1
ATOM 1231 C C . PRO A 1 176 ? 9.932 18.823 -34.811 1.00 28.72 174 PRO A C 1
ATOM 1232 O O . PRO A 1 176 ? 10.042 19.072 -36.015 1.00 26.80 174 PRO A O 1
ATOM 1236 N N . VAL A 1 177 ? 9.573 19.749 -33.928 1.00 26.42 175 VAL A N 1
ATOM 1237 C CA . VAL A 1 177 ? 9.299 21.110 -34.388 1.00 25.83 175 VAL A CA 1
ATOM 1238 C C . VAL A 1 177 ? 10.380 22.042 -33.849 1.00 24.36 175 VAL A C 1
ATOM 1239 O O . VAL A 1 177 ? 10.256 23.260 -33.939 1.00 23.53 175 VAL A O 1
ATOM 1243 N N . GLY A 1 178 ? 11.452 21.481 -33.300 1.00 21.91 176 GLY A N 1
ATOM 1244 C CA . GLY A 1 178 ? 12.418 22.310 -32.583 1.00 22.54 176 GLY A CA 1
ATOM 1245 C C . GLY A 1 178 ? 13.223 23.107 -33.605 1.00 22.90 176 GLY A C 1
ATOM 1246 O O . GLY A 1 178 ? 13.518 22.589 -34.674 1.00 22.75 176 GLY A O 1
ATOM 1247 N N . THR A 1 179 ? 13.562 24.354 -33.298 1.00 21.59 177 THR A N 1
ATOM 1248 C CA . THR A 1 179 ? 14.340 25.189 -34.203 1.00 23.56 177 THR A CA 1
ATOM 1249 C C . THR A 1 179 ? 15.677 25.414 -33.515 1.00 23.65 177 THR A C 1
ATOM 1250 O O . THR A 1 179 ? 16.694 25.640 -34.178 1.00 22.32 177 THR A O 1
ATOM 1254 N N . HIS A 1 180 ? 15.676 25.380 -32.182 1.00 23.91 178 HIS A N 1
ATOM 1255 C CA . HIS A 1 180 ? 16.908 25.628 -31.439 1.00 23.82 178 HIS A CA 1
ATOM 1256 C C . HIS A 1 180 ? 17.045 24.567 -30.356 1.00 25.88 178 HIS A C 1
ATOM 1257 O O . HIS A 1 180 ? 16.035 24.248 -29.721 1.00 25.26 178 HIS A O 1
ATOM 1264 N N . PHE A 1 181 ? 18.255 24.071 -30.113 1.00 22.19 179 PHE A N 1
ATOM 1265 C CA . PHE A 1 181 ? 18.453 22.934 -29.210 1.00 22.70 179 PHE A CA 1
ATOM 1266 C C . PHE A 1 181 ? 19.561 23.317 -28.240 1.00 24.17 179 PHE A C 1
ATOM 1267 O O . PHE A 1 181 ? 20.718 23.534 -28.654 1.00 25.07 179 PHE A O 1
ATOM 1275 N N . VAL A 1 182 ? 19.206 23.454 -26.964 1.00 25.53 180 VAL A N 1
ATOM 1276 C CA . VAL A 1 182 ? 20.213 23.700 -25.934 1.00 24.75 180 VAL A CA 1
ATOM 1277 C C . VAL A 1 182 ? 20.774 22.358 -25.476 1.00 26.65 180 VAL A C 1
ATOM 1278 O O . VAL A 1 182 ? 20.005 21.477 -25.090 1.00 25.79 180 VAL A O 1
ATOM 1282 N N . ILE A 1 183 ? 22.091 22.173 -25.545 1.00 25.72 181 ILE A N 1
ATOM 1283 C CA . ILE A 1 183 ? 22.669 20.836 -25.456 1.00 25.34 181 ILE A CA 1
ATOM 1284 C C . ILE A 1 183 ? 23.621 20.857 -24.271 1.00 28.51 181 ILE A C 1
ATOM 1285 O O . ILE A 1 183 ? 24.415 21.790 -24.135 1.00 28.90 181 ILE A O 1
ATOM 1290 N N . ASN A 1 184 ? 23.536 19.855 -23.404 1.00 28.13 182 ASN A N 1
ATOM 1291 C CA . ASN A 1 184 ? 24.509 19.771 -22.327 1.00 30.50 182 ASN A CA 1
ATOM 1292 C C . ASN A 1 184 ? 25.745 19.035 -22.831 1.00 29.77 182 ASN A C 1
ATOM 1293 O O . ASN A 1 184 ? 25.663 17.877 -23.243 1.00 31.53 182 ASN A O 1
ATOM 1298 N N . ALA A 1 185 ? 26.900 19.687 -22.789 1.00 29.36 183 ALA A N 1
ATOM 1299 C CA . ALA A 1 185 ? 28.066 19.054 -23.395 1.00 28.22 183 ALA A CA 1
ATOM 1300 C C . ALA A 1 185 ? 29.240 19.351 -22.471 1.00 29.00 183 ALA A C 1
ATOM 1301 O O . ALA A 1 185 ? 29.105 20.159 -21.550 1.00 30.87 183 ALA A O 1
ATOM 1303 N N . ARG A 1 186 ? 30.383 18.715 -22.706 1.00 30.43 184 ARG A N 1
ATOM 1304 C CA . ARG A 1 186 ? 31.628 19.103 -22.029 1.00 35.05 184 ARG A CA 1
ATOM 1305 C C . ARG A 1 186 ? 32.704 19.456 -23.065 1.00 36.01 184 ARG A C 1
ATOM 1306 O O . ARG A 1 186 ? 32.737 18.859 -24.146 1.00 34.38 184 ARG A O 1
ATOM 1314 N N . THR A 1 187 ? 33.595 20.390 -22.745 1.00 38.29 185 THR A N 1
ATOM 1315 C CA . THR A 1 187 ? 34.693 20.650 -23.671 1.00 42.28 185 THR A CA 1
ATOM 1316 C C . THR A 1 187 ? 35.733 19.542 -23.736 1.00 44.55 185 THR A C 1
ATOM 1317 O O . THR A 1 187 ? 35.759 18.603 -22.940 1.00 45.62 185 THR A O 1
ATOM 1321 N N . ASP A 1 188 ? 36.588 19.704 -24.738 1.00 49.05 186 ASP A N 1
ATOM 1322 C CA . ASP A 1 188 ? 37.777 18.897 -24.957 1.00 52.67 186 ASP A CA 1
ATOM 1323 C C . ASP A 1 188 ? 38.690 19.463 -26.048 1.00 54.77 186 ASP A C 1
ATOM 1324 O O . ASP A 1 188 ? 38.986 18.829 -27.065 1.00 54.69 186 ASP A O 1
ATOM 1329 N N . GLY A 1 189 ? 39.130 20.693 -25.803 1.00 57.57 187 GLY A N 1
ATOM 1330 C CA . GLY A 1 189 ? 40.252 21.284 -26.522 1.00 59.89 187 GLY A CA 1
ATOM 1331 C C . GLY A 1 189 ? 41.573 21.140 -25.798 1.00 60.38 187 GLY A C 1
ATOM 1332 O O . GLY A 1 189 ? 42.485 20.556 -26.375 1.00 62.34 187 GLY A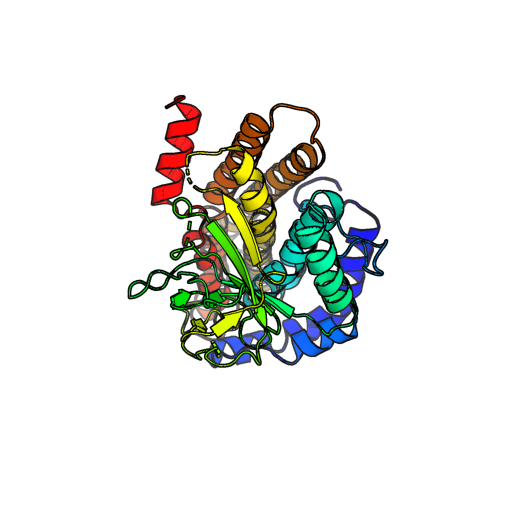 O 1
ATOM 1333 N N . GLY A 1 192 ? 42.605 24.844 -20.944 1.00 66.74 190 GLY A N 1
ATOM 1334 C CA . GLY A 1 192 ? 42.093 24.517 -19.614 1.00 66.77 190 GLY A CA 1
ATOM 1335 C C . GLY A 1 192 ? 41.785 23.042 -19.418 1.00 66.06 190 GLY A C 1
ATOM 1336 O O . GLY A 1 192 ? 42.105 22.216 -20.275 1.00 66.21 190 GLY A O 1
ATOM 1337 N N . PRO A 1 193 ? 41.165 22.699 -18.276 1.00 65.70 191 PRO A N 1
ATOM 1338 C CA . PRO A 1 193 ? 40.657 21.361 -17.998 1.00 63.64 191 PRO A CA 1
ATOM 1339 C C . PRO A 1 193 ? 39.191 21.345 -18.422 1.00 62.00 191 PRO A C 1
ATOM 1340 O O . PRO A 1 193 ? 38.588 22.414 -18.581 1.00 61.86 191 PRO A O 1
ATOM 1344 N N . PRO A 1 194 ? 38.619 20.143 -18.591 1.00 59.99 192 PRO A N 1
ATOM 1345 C CA . PRO A 1 194 ? 37.285 20.058 -19.174 1.00 57.58 192 PRO A CA 1
ATOM 1346 C C . PRO A 1 194 ? 36.301 20.925 -18.393 1.00 56.16 192 PRO A C 1
ATOM 1347 O O . PRO A 1 194 ? 36.377 20.998 -17.164 1.00 56.72 192 PRO A O 1
ATOM 1351 N N . ARG A 1 195 ? 35.391 21.583 -19.108 1.00 52.64 193 ARG A N 1
ATOM 1352 C CA . ARG A 1 195 ? 34.301 22.324 -18.488 1.00 49.80 193 ARG A CA 1
AT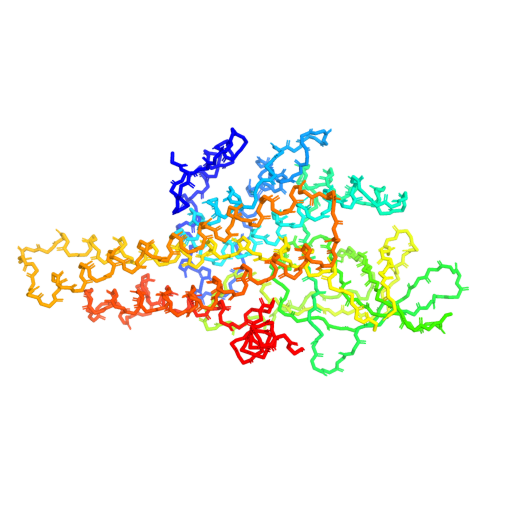OM 1353 C C . ARG A 1 195 ? 32.993 21.911 -19.139 1.00 47.71 193 ARG A C 1
ATOM 1354 O O . ARG A 1 195 ? 32.980 21.388 -20.254 1.00 46.55 193 ARG A O 1
ATOM 1362 N N . LEU A 1 196 ? 31.908 22.179 -18.422 1.00 45.26 194 LEU A N 1
ATOM 1363 C CA . LEU A 1 196 ? 30.562 21.945 -18.909 1.00 42.20 194 LEU A CA 1
ATOM 1364 C C . LEU A 1 196 ? 30.192 23.191 -19.698 1.00 40.62 194 LEU A C 1
ATOM 1365 O O . LEU A 1 196 ? 30.586 24.304 -19.335 1.00 39.70 194 LEU A O 1
ATOM 1370 N N . ALA A 1 197 ? 29.456 22.979 -20.785 1.00 37.09 195 ALA A N 1
ATOM 1371 C CA . ALA A 1 197 ? 29.165 24.065 -21.714 1.00 36.06 195 ALA A CA 1
ATOM 1372 C C . ALA A 1 197 ? 27.765 23.801 -22.242 1.00 33.74 195 ALA A C 1
ATOM 1373 O O . ALA A 1 197 ? 27.343 22.649 -22.388 1.00 32.12 195 ALA A O 1
ATOM 1375 N N . SER A 1 198 ? 27.043 24.877 -22.517 1.00 31.78 196 SER A N 1
ATOM 1376 C CA . SER A 1 198 ? 25.747 24.695 -23.162 1.00 30.71 196 SER A CA 1
ATOM 1377 C C . SER A 1 198 ? 25.739 25.313 -24.551 1.00 29.06 196 SER A C 1
ATOM 1378 O O . SER A 1 198 ? 25.296 26.438 -24.725 1.00 30.88 196 SER A O 1
ATOM 1381 N N . PRO A 1 199 ? 26.221 24.589 -25.563 1.00 28.61 197 PRO A N 1
ATOM 1382 C CA . PRO A 1 199 ? 26.105 25.157 -26.896 1.00 27.67 197 PRO A CA 1
ATOM 1383 C C . PRO A 1 199 ? 24.646 25.191 -27.345 1.00 29.41 197 PRO A C 1
ATOM 1384 O O . PRO A 1 199 ? 23.870 24.304 -26.981 1.00 30.25 197 PRO A O 1
ATOM 1388 N N . VAL A 1 200 ? 24.260 26.194 -28.129 1.00 28.33 198 VAL A N 1
ATOM 1389 C CA . VAL A 1 200 ? 22.927 26.199 -28.720 1.00 27.86 198 VAL A CA 1
ATOM 1390 C C . VAL A 1 200 ? 23.088 25.890 -30.210 1.00 27.90 198 VAL A C 1
ATOM 1391 O O . VAL A 1 200 ? 23.737 26.672 -30.907 1.00 26.47 198 VAL A O 1
ATOM 1395 N N . VAL A 1 2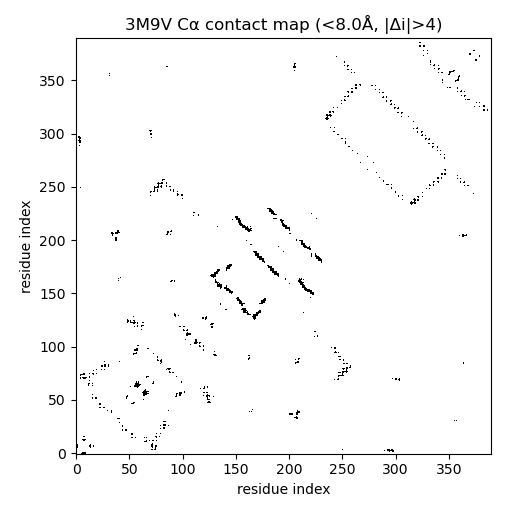01 ? 22.515 24.787 -30.687 1.00 26.83 199 VAL A N 1
ATOM 1396 C CA . VAL A 1 201 ? 22.521 24.413 -32.098 1.00 27.45 199 VAL A CA 1
ATOM 1397 C C . VAL A 1 201 ? 21.171 24.708 -32.749 1.00 29.34 199 VAL A C 1
ATOM 1398 O O . VAL A 1 201 ? 20.127 24.534 -32.125 1.00 28.56 199 VAL A O 1
ATOM 1402 N N . THR A 1 202 ? 21.165 25.229 -33.973 1.00 28.55 200 THR A N 1
ATOM 1403 C CA . THR A 1 202 ? 19.903 25.510 -34.640 1.00 27.31 200 THR A CA 1
ATOM 1404 C C . THR A 1 202 ? 19.682 24.403 -35.654 1.00 27.30 200 THR A C 1
ATOM 1405 O O . THR A 1 202 ? 20.581 23.642 -36.012 1.00 25.72 200 THR A O 1
ATOM 1409 N N . ARG A 1 203 ? 18.441 24.301 -36.111 1.00 27.22 201 ARG A N 1
ATOM 1410 C CA . ARG A 1 203 ? 18.089 23.110 -36.862 1.00 29.04 201 ARG A CA 1
ATOM 1411 C C . ARG A 1 203 ? 18.835 23.013 -38.193 1.00 29.32 201 ARG A C 1
ATOM 1412 O O . ARG A 1 203 ? 19.088 21.922 -38.696 1.00 28.28 201 ARG A O 1
ATOM 1420 N N . ASP A 1 204 ? 19.179 24.144 -38.794 1.00 30.24 202 ASP A N 1
ATOM 1421 C CA . ASP A 1 204 ? 19.834 24.088 -40.095 1.00 35.26 202 ASP A CA 1
ATOM 1422 C C . ASP A 1 204 ? 21.359 24.020 -39.973 1.00 34.90 202 ASP A C 1
ATOM 1423 O O . ASP A 1 204 ? 22.042 24.295 -40.951 1.00 36.98 202 ASP A O 1
ATOM 1428 N N . THR A 1 205 ? 21.926 23.700 -38.815 1.00 32.34 203 THR A N 1
ATOM 1429 C CA . THR A 1 205 ? 23.379 23.555 -38.701 1.00 31.00 203 THR A CA 1
ATOM 1430 C C . THR A 1 205 ? 23.859 22.284 -39.383 1.00 30.47 20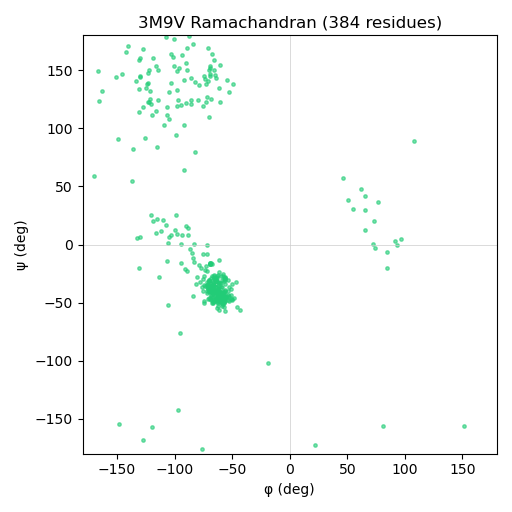3 THR A C 1
ATOM 1431 O O . THR A 1 205 ? 23.252 21.228 -39.248 1.00 28.96 203 THR A O 1
ATOM 1435 N N . PRO A 1 206 ? 24.980 22.354 -40.118 1.00 30.90 204 PRO A N 1
ATOM 1436 C CA . PRO A 1 206 ? 25.463 21.177 -40.841 1.00 28.67 204 PRO A CA 1
ATOM 1437 C C . PRO A 1 206 ? 25.870 20.072 -39.859 1.00 26.08 204 PRO A C 1
ATOM 1438 O O . PRO A 1 206 ? 26.415 20.380 -38.794 1.00 25.20 204 PRO A O 1
ATOM 1442 N N . GLY A 1 207 ? 25.682 18.804 -40.202 1.00 22.74 205 GLY A N 1
ATOM 1443 C CA . GLY A 1 207 ? 26.010 17.757 -39.236 1.00 25.54 205 GLY A CA 1
ATOM 1444 C C . GLY A 1 207 ? 24.935 17.411 -38.210 1.00 26.38 205 GLY A C 1
ATOM 1445 O O . GLY A 1 207 ? 25.079 16.449 -37.450 1.00 25.73 205 GLY A O 1
ATOM 1446 N N . PHE A 1 208 ? 23.851 18.181 -38.200 1.00 26.83 206 PHE A N 1
ATOM 1447 C CA . PHE A 1 208 ? 22.791 18.077 -37.190 1.00 28.69 206 PHE A CA 1
ATOM 1448 C C . PHE A 1 208 ? 21.648 17.241 -37.750 1.00 29.59 206 PHE A C 1
ATOM 1449 O O . PHE A 1 208 ? 21.069 17.617 -38.764 1.00 28.78 206 PHE A O 1
ATOM 1457 N N . THR A 1 209 ? 21.328 16.111 -37.126 1.00 28.86 207 THR A N 1
ATOM 1458 C CA . THR A 1 209 ? 20.169 15.331 -37.574 1.00 30.65 207 THR A CA 1
ATOM 1459 C C . THR A 1 209 ? 19.177 15.086 -36.435 1.00 29.66 207 THR A C 1
ATOM 1460 O O . THR A 1 209 ? 19.604 14.740 -35.331 1.00 26.22 207 THR A O 1
ATOM 1464 N N . VAL A 1 210 ? 17.887 15.276 -36.710 1.00 28.82 208 VAL A N 1
ATOM 1465 C CA . VAL A 1 210 ? 16.820 14.812 -35.820 1.00 28.02 208 VAL A CA 1
ATOM 1466 C C . VAL A 1 210 ? 16.284 13.448 -36.225 1.00 28.59 208 VAL A C 1
ATOM 1467 O O . VAL A 1 210 ? 15.811 13.335 -37.348 1.00 27.05 208 VAL A O 1
ATOM 1471 N N . LEU A 1 211 ? 16.369 12.430 -35.366 1.00 28.81 209 LEU A N 1
ATOM 1472 C CA . LEU A 1 211 ? 15.981 11.088 -35.802 1.00 30.24 209 LEU A CA 1
ATOM 1473 C C . LEU A 1 211 ? 14.483 10.935 -35.565 1.00 30.56 209 LEU A C 1
ATOM 1474 O O . LEU A 1 211 ? 13.826 11.857 -35.077 1.00 28.94 209 LEU A O 1
ATOM 1479 N N . ASP A 1 212 ? 13.929 9.782 -35.911 1.00 30.37 210 ASP A N 1
ATOM 1480 C CA . ASP A 1 212 ? 12.478 9.655 -35.870 1.00 30.19 210 ASP A CA 1
ATOM 1481 C C . ASP A 1 212 ? 12.210 8.300 -35.241 1.00 30.61 210 ASP A C 1
ATOM 1482 O O . ASP A 1 212 ? 11.528 7.471 -35.838 1.00 30.64 210 ASP A O 1
ATOM 1487 N N . ASN A 1 213 ? 12.786 8.108 -34.060 1.00 28.55 211 ASN A N 1
ATOM 1488 C CA . ASN A 1 213 ? 12.939 6.816 -33.411 1.00 30.30 211 ASN A CA 1
ATOM 1489 C C . ASN A 1 213 ? 12.229 6.699 -32.055 1.00 29.53 211 ASN A C 1
ATOM 1490 O O . ASN A 1 213 ? 12.575 5.836 -31.262 1.00 30.34 211 ASN A O 1
ATOM 1495 N N . TRP A 1 214 ? 11.242 7.537 -31.763 1.00 28.77 212 TRP A N 1
ATOM 1496 C CA . TRP A 1 214 ? 10.538 7.422 -30.490 1.00 27.31 212 TRP A CA 1
ATOM 1497 C C . TRP A 1 214 ? 9.350 6.482 -30.628 1.00 26.88 212 TRP A C 1
ATOM 1498 O O . TRP A 1 214 ? 8.423 6.731 -31.390 1.00 25.34 212 TRP A O 1
ATOM 1509 N N . ASP A 1 215 ? 9.356 5.431 -29.821 1.00 24.88 213 ASP A N 1
ATOM 1510 C CA . ASP A 1 215 ? 8.303 4.435 -29.855 1.00 24.17 213 ASP A CA 1
ATOM 1511 C C . ASP A 1 215 ? 7.943 4.116 -28.404 1.00 22.15 213 ASP A C 1
ATOM 1512 O O . ASP A 1 215 ? 8.426 3.104 -27.895 1.00 21.72 213 ASP A O 1
ATOM 1517 N N . GLY A 1 216 ? 7.102 4.939 -27.772 1.00 21.32 214 GLY A N 1
ATOM 1518 C CA . GLY A 1 216 ? 6.920 4.934 -26.314 1.00 17.02 214 GLY A CA 1
ATOM 1519 C C . GLY A 1 216 ? 5.804 3.972 -25.934 1.00 17.13 214 GLY A C 1
ATOM 1520 O O . GLY A 1 216 ? 4.927 3.695 -26.741 1.00 16.88 214 GLY A O 1
ATOM 1521 N N . LEU A 1 217 ? 5.799 3.466 -24.708 1.00 17.60 215 LEU A N 1
ATOM 1522 C CA . LEU A 1 217 ? 4.637 2.717 -24.230 1.00 16.48 215 LEU A CA 1
ATOM 1523 C C . LEU A 1 217 ? 3.552 3.794 -24.110 1.00 17.53 215 LEU A C 1
ATOM 1524 O O . LEU A 1 217 ? 2.436 3.627 -24.612 1.00 16.05 215 LEU A O 1
ATOM 1529 N N . GLY A 1 218 ? 3.893 4.922 -23.478 1.00 16.03 216 GLY A N 1
ATOM 1530 C CA . GLY A 1 218 ? 3.050 6.125 -23.476 1.00 15.05 216 GLY A CA 1
ATOM 1531 C C . GLY A 1 218 ? 3.808 7.373 -23.922 1.00 16.57 216 GLY A C 1
ATOM 1532 O O . GLY A 1 218 ? 4.944 7.247 -24.391 1.00 15.42 216 GLY A O 1
ATOM 1533 N N . MET A 1 219 ? 3.219 8.560 -23.738 1.00 15.03 217 MET A N 1
ATOM 1534 C CA . MET A 1 219 ? 3.761 9.841 -24.220 1.00 15.01 217 MET A CA 1
ATOM 1535 C C . MET A 1 219 ? 4.105 9.674 -25.712 1.00 16.90 217 MET A C 1
ATOM 1536 O O . MET A 1 219 ? 5.113 10.191 -26.215 1.00 15.95 217 MET A O 1
ATOM 1541 N N . ARG A 1 220 ? 3.248 8.934 -26.407 1.00 13.73 218 ARG A N 1
ATOM 1542 C CA . ARG A 1 220 ? 3.578 8.505 -27.756 1.00 17.88 218 ARG A CA 1
ATOM 1543 C C . ARG A 1 220 ? 3.695 9.649 -28.753 1.00 17.23 218 ARG A C 1
ATOM 1544 O O . ARG A 1 220 ? 4.441 9.545 -29.733 1.00 18.08 218 ARG A O 1
ATOM 1552 N N . ALA A 1 221 ? 2.994 10.739 -28.471 1.00 15.60 219 ALA A N 1
ATOM 1553 C CA . ALA A 1 221 ? 2.939 11.864 -29.393 1.00 16.39 219 ALA A CA 1
ATOM 1554 C C . ALA A 1 221 ? 3.917 12.966 -29.009 1.00 17.90 219 ALA A C 1
ATOM 1555 O O . ALA A 1 221 ? 3.851 14.060 -29.597 1.00 16.88 219 ALA A O 1
ATOM 1557 N N . SER A 1 222 ? 4.805 12.712 -28.048 1.00 18.19 220 SER A N 1
ATOM 1558 C CA . SER A 1 222 ? 5.577 13.816 -27.462 1.00 18.23 220 SER A CA 1
ATOM 1559 C C . SER A 1 222 ? 6.847 14.129 -28.244 1.00 20.01 220 SER A C 1
ATOM 1560 O O . SER A 1 222 ? 7.579 15.085 -27.923 1.00 20.00 220 SER A O 1
ATOM 1563 N N . GLY A 1 223 ? 7.109 13.323 -29.266 1.00 20.23 221 GLY A N 1
ATOM 1564 C CA . GLY A 1 223 ? 8.267 13.572 -30.140 1.00 20.99 221 GLY A CA 1
ATOM 1565 C C . GLY A 1 223 ? 9.612 13.432 -29.445 1.00 23.11 221 GLY A C 1
ATOM 1566 O O . GLY A 1 223 ? 10.519 14.255 -29.649 1.00 20.42 221 GLY A O 1
ATOM 1567 N N . THR A 1 224 ? 9.710 12.394 -28.617 1.00 20.29 222 THR A N 1
ATOM 1568 C CA . THR A 1 224 ? 10.780 12.297 -27.644 1.00 21.54 222 THR A CA 1
ATOM 1569 C C . THR A 1 224 ? 11.943 11.531 -28.289 1.00 23.02 222 THR A C 1
ATOM 1570 O O . THR A 1 224 ? 12.313 10.428 -27.886 1.00 23.59 222 THR A O 1
ATOM 1574 N N . VAL A 1 225 ? 12.521 12.130 -29.329 1.00 22.66 223 VAL A N 1
ATOM 1575 C CA . VAL A 1 225 ? 13.401 11.385 -30.216 1.00 21.29 223 VAL A CA 1
ATOM 1576 C C . VAL A 1 225 ? 14.852 11.666 -29.881 1.00 20.90 223 VAL A C 1
ATOM 1577 O O . VAL A 1 225 ? 15.137 12.480 -29.013 1.00 22.95 223 VAL A O 1
ATOM 1581 N N . ASP A 1 226 ? 15.755 10.990 -30.577 1.00 22.01 224 ASP A N 1
ATOM 1582 C CA . ASP A 1 226 ? 17.191 11.228 -30.472 1.00 23.39 224 ASP A CA 1
ATOM 1583 C C . ASP A 1 226 ? 17.708 12.293 -31.439 1.00 24.27 224 ASP A C 1
ATOM 1584 O O . ASP A 1 226 ? 17.122 12.466 -32.507 1.00 23.61 224 ASP A O 1
ATOM 1589 N N . ILE A 1 227 ? 18.770 13.020 -31.076 1.00 23.65 225 ILE A N 1
ATOM 1590 C CA . ILE A 1 227 ? 19.324 13.989 -32.036 1.00 23.37 225 ILE A CA 1
ATOM 1591 C C . ILE A 1 227 ? 20.841 13.766 -32.121 1.00 24.62 225 ILE A C 1
ATOM 1592 O O . ILE A 1 227 ? 21.463 13.407 -31.122 1.00 21.69 225 ILE A O 1
ATOM 1597 N N . VAL A 1 228 ? 21.421 13.934 -33.307 1.00 26.06 226 VAL A N 1
ATOM 1598 C CA . VAL A 1 228 ? 22.802 13.531 -33.579 1.00 25.96 226 VAL A CA 1
ATOM 1599 C C . VAL A 1 228 ? 23.639 14.700 -34.088 1.00 26.88 226 VAL A C 1
ATOM 1600 O O . VAL A 1 228 ? 23.154 15.499 -34.897 1.00 26.11 226 VAL A O 1
ATOM 1604 N N . PHE A 1 229 ? 24.873 14.806 -33.602 1.00 24.56 227 PHE A N 1
ATOM 1605 C CA . PHE A 1 229 ? 25.747 15.927 -33.919 1.00 25.15 227 PHE A CA 1
ATOM 1606 C C . PHE A 1 229 ? 26.991 15.285 -34.529 1.00 26.62 227 PHE A C 1
ATOM 1607 O O . PHE A 1 229 ? 27.618 14.449 -33.890 1.00 26.41 227 PHE A O 1
ATOM 1615 N N . ASP A 1 230 ? 27.326 15.671 -35.755 1.00 27.06 228 ASP A N 1
ATOM 1616 C CA . ASP A 1 230 ? 28.482 15.118 -36.477 1.00 26.96 228 ASP A CA 1
ATOM 1617 C C . ASP A 1 230 ? 29.302 16.347 -36.870 1.00 26.42 228 ASP A C 1
ATOM 1618 O O . ASP A 1 230 ? 29.019 17.020 -37.871 1.00 24.43 228 ASP A O 1
ATOM 1623 N N . ASP A 1 231 ? 30.234 16.694 -35.987 1.00 25.88 229 ASP A N 1
ATOM 1624 C CA . ASP A 1 231 ? 31.042 17.894 -36.147 1.00 28.79 229 ASP A CA 1
ATOM 1625 C C . ASP A 1 231 ? 30.233 19.138 -36.522 1.00 28.67 229 ASP A C 1
ATOM 1626 O O . ASP A 1 231 ? 30.505 19.731 -37.575 1.00 25.31 229 ASP A O 1
ATOM 1631 N N . CYS A 1 232 ? 29.251 19.514 -35.702 1.00 25.81 230 CYS A N 1
ATOM 1632 C CA . CYS A 1 232 ? 28.413 20.670 -36.011 1.00 25.75 230 CYS A CA 1
ATOM 1633 C C . CYS A 1 232 ? 29.199 21.909 -35.628 1.00 26.30 230 CYS A C 1
ATOM 1634 O O . CYS A 1 232 ? 29.622 22.046 -34.483 1.00 27.34 230 CYS A O 1
ATOM 1637 N N . PRO A 1 233 ? 29.380 22.826 -36.584 1.00 27.46 231 PRO A N 1
ATOM 1638 C CA . PRO A 1 233 ? 30.117 24.041 -36.267 1.00 28.09 231 PRO A CA 1
ATOM 1639 C C . PRO A 1 233 ? 29.267 24.951 -35.388 1.00 28.89 231 PRO A C 1
ATOM 1640 O O . PRO A 1 233 ? 28.160 25.315 -35.777 1.00 27.67 231 PRO A O 1
ATOM 1644 N N . ILE A 1 234 ? 29.777 25.300 -34.214 1.00 28.72 232 ILE A N 1
ATOM 1645 C CA . ILE A 1 234 ? 29.084 26.255 -33.361 1.00 29.83 232 ILE A CA 1
ATOM 1646 C C . ILE A 1 234 ? 30.003 27.439 -33.098 1.00 29.44 232 ILE A C 1
ATOM 1647 O O . ILE A 1 234 ? 31.114 27.251 -32.594 1.00 30.37 232 ILE A O 1
ATOM 1652 N N . PRO A 1 235 ? 29.520 28.651 -33.395 1.00 29.54 233 PRO A N 1
ATOM 1653 C CA . PRO A 1 235 ? 30.272 29.864 -33.110 1.00 31.52 233 PRO A CA 1
ATOM 1654 C C . PRO A 1 235 ? 30.380 30.152 -31.607 1.00 34.34 233 PRO A C 1
ATOM 1655 O O . PRO A 1 235 ? 29.519 29.739 -30.828 1.00 34.46 233 PRO A O 1
ATOM 1659 N N . ALA A 1 236 ? 31.451 30.824 -31.189 1.00 35.66 234 ALA A N 1
ATOM 1660 C CA . ALA A 1 236 ? 31.753 31.022 -29.767 1.00 36.80 234 ALA A CA 1
ATOM 1661 C C . ALA A 1 236 ? 30.634 31.721 -28.992 1.00 37.83 234 ALA A C 1
ATOM 1662 O O . ALA A 1 236 ? 30.415 31.469 -27.807 1.00 38.53 234 ALA A O 1
ATOM 1664 N N . ASP A 1 237 ? 29.896 32.598 -29.661 1.00 37.97 235 ASP A N 1
ATOM 1665 C CA . ASP A 1 237 ? 28.862 33.325 -28.939 1.00 39.67 235 ASP A CA 1
ATOM 1666 C C . ASP A 1 237 ? 27.535 32.570 -28.929 1.00 37.66 235 ASP A C 1
ATOM 1667 O O . ASP A 1 237 ? 26.476 33.141 -28.660 1.00 38.56 235 ASP A O 1
ATOM 1672 N N . HIS A 1 238 ? 27.588 31.295 -29.293 1.00 37.11 236 HIS A N 1
ATOM 1673 C CA . HIS A 1 238 ? 26.420 30.426 -29.171 1.00 36.05 236 HIS A CA 1
ATOM 1674 C C . HIS A 1 238 ? 26.665 29.314 -28.158 1.00 34.95 236 HIS A C 1
ATOM 1675 O O . HIS A 1 238 ? 26.009 28.267 -28.173 1.00 33.68 236 HIS A O 1
ATOM 1682 N N . VAL A 1 239 ? 27.629 29.583 -27.286 1.00 36.02 237 VAL A N 1
ATOM 1683 C CA . VAL A 1 239 ? 28.047 28.631 -26.266 1.00 38.20 237 VAL A CA 1
ATOM 1684 C C . VAL A 1 239 ? 28.021 29.291 -24.889 1.00 40.15 237 VAL A C 1
ATOM 1685 O O . VAL A 1 239 ? 28.738 30.278 -24.687 1.00 40.20 237 VAL A O 1
ATOM 1689 N N . LEU A 1 240 ? 27.195 28.781 -23.972 1.00 39.58 238 LEU A N 1
ATOM 1690 C CA . LEU A 1 240 ? 27.283 29.178 -22.567 1.00 41.10 238 LEU A CA 1
ATOM 1691 C C . LEU A 1 240 ? 28.206 28.223 -21.805 1.00 42.06 238 LEU A C 1
ATOM 1692 O O . LEU A 1 240 ? 27.816 27.102 -21.493 1.00 42.53 238 LEU A O 1
ATOM 1697 N N . MET A 1 241 ? 29.435 28.631 -21.514 1.00 42.96 239 MET A N 1
ATOM 1698 C CA . MET A 1 241 ? 30.347 27.818 -20.717 1.00 46.24 239 MET A CA 1
ATOM 1699 C C . MET A 1 241 ? 29.899 27.696 -19.264 1.00 47.47 239 MET A C 1
ATOM 1700 O O . MET A 1 241 ? 29.688 28.702 -18.601 1.00 48.28 239 MET A O 1
ATOM 1705 N N . ARG A 1 242 ? 29.750 26.491 -18.732 1.00 49.15 240 ARG A N 1
ATOM 1706 C CA . ARG A 1 242 ? 29.423 26.370 -17.310 1.00 51.06 240 ARG A CA 1
ATOM 1707 C C . ARG A 1 242 ? 30.720 26.122 -16.537 1.00 51.89 240 ARG A C 1
ATOM 1708 O O . ARG A 1 242 ? 31.757 26.685 -16.887 1.00 52.47 240 ARG A O 1
ATOM 1716 N N . ASP A 1 243 ? 30.731 25.286 -15.505 1.00 52.76 241 ASP A N 1
ATOM 1717 C CA . ASP A 1 243 ? 32.025 25.063 -14.853 1.00 53.90 241 ASP A CA 1
ATOM 1718 C C . ASP A 1 243 ? 32.667 23.706 -15.115 1.00 54.25 241 ASP A C 1
ATOM 1719 O O . ASP A 1 243 ? 32.100 22.882 -15.835 1.00 54.04 241 ASP A O 1
ATOM 1724 N N . PRO A 1 244 ? 33.872 23.498 -14.553 1.00 54.30 242 PRO A N 1
ATOM 1725 C CA . PRO A 1 244 ? 34.702 22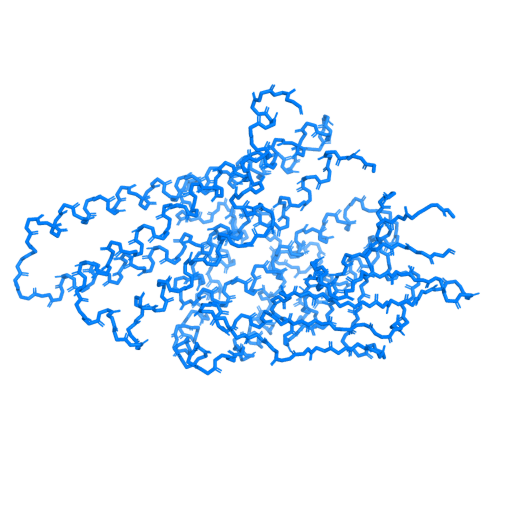.299 -14.598 1.00 53.10 242 PRO A CA 1
ATOM 1726 C C . PRO A 1 244 ? 34.039 20.972 -14.964 1.00 51.95 242 PRO A C 1
ATOM 1727 O O . PRO A 1 244 ? 33.720 20.165 -14.101 1.00 50.77 242 PRO A O 1
ATOM 1731 N N . ALA A 1 247 ? 33.590 18.730 -10.056 1.00 62.51 245 ALA A N 1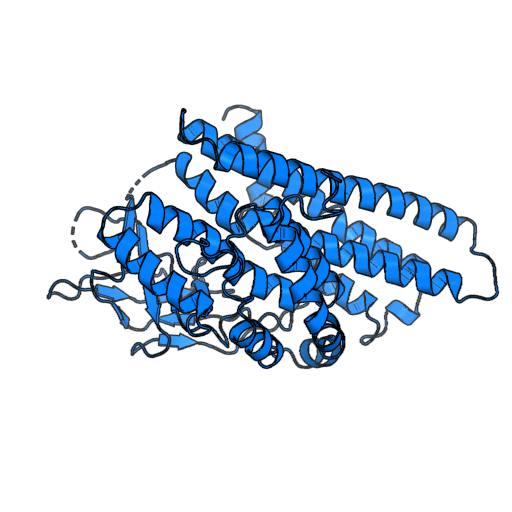
ATOM 1732 C CA . ALA A 1 247 ? 33.534 19.922 -9.213 1.00 63.33 245 ALA A CA 1
ATOM 1733 C C . ALA A 1 247 ? 32.125 20.137 -8.664 1.00 63.73 245 ALA A C 1
ATOM 1734 O O . ALA A 1 247 ? 31.314 20.821 -9.286 1.00 64.39 245 ALA A O 1
ATOM 1736 N N . ARG A 1 248 ? 31.837 19.549 -7.505 1.00 63.94 246 ARG A N 1
ATOM 1737 C CA . ARG A 1 248 ? 30.545 19.686 -6.832 1.00 63.64 246 ARG A CA 1
ATOM 1738 C C . ARG A 1 248 ? 30.151 21.151 -6.660 1.00 61.12 246 ARG A C 1
ATOM 1739 O O . ARG A 1 248 ? 30.945 21.965 -6.177 1.00 62.43 246 ARG A O 1
ATOM 1747 N N . ASN A 1 249 ? 28.917 21.479 -7.029 1.00 56.61 247 ASN A N 1
ATOM 1748 C CA . ASN A 1 249 ? 28.399 22.826 -6.842 1.00 51.46 247 ASN A CA 1
ATOM 1749 C C . ASN A 1 249 ? 26.885 22.817 -6.612 1.00 47.19 247 ASN A C 1
ATOM 1750 O O . ASN A 1 249 ? 26.095 22.892 -7.550 1.00 47.24 247 ASN A O 1
ATOM 1755 N N . ASP A 1 250 ? 26.463 22.743 -5.357 1.00 41.91 248 ASP A N 1
ATOM 1756 C CA . ASP A 1 250 ? 25.047 22.604 -5.040 1.00 37.74 248 ASP A CA 1
ATOM 1757 C C . ASP A 1 250 ? 24.118 23.697 -5.569 1.00 35.32 248 ASP A C 1
ATOM 1758 O O . ASP A 1 250 ? 22.925 23.453 -5.773 1.00 32.28 248 ASP A O 1
ATOM 1763 N N . ALA A 1 251 ? 24.653 24.891 -5.804 1.00 33.34 249 ALA A N 1
ATOM 1764 C CA . ALA A 1 251 ? 23.831 26.024 -6.218 1.00 30.92 249 ALA A CA 1
ATOM 1765 C C . ALA A 1 251 ? 23.134 25.738 -7.549 1.00 30.91 249 ALA A C 1
ATOM 1766 O O . ALA A 1 251 ? 22.090 26.323 -7.855 1.00 29.11 249 ALA A O 1
ATOM 1768 N N . VAL A 1 252 ? 23.722 24.819 -8.305 1.00 30.23 250 VAL A N 1
ATOM 1769 C CA . VAL A 1 252 ? 23.268 24.444 -9.648 1.00 31.33 250 VAL A CA 1
ATOM 1770 C C . VAL A 1 252 ? 21.966 23.635 -9.608 1.00 31.29 250 VAL A C 1
ATOM 1771 O O . VAL A 1 252 ? 21.197 23.606 -10.567 1.00 28.60 250 VAL A O 1
ATOM 1775 N N . LEU A 1 253 ? 21.723 23.013 -8.461 1.00 28.05 251 LEU A N 1
ATOM 1776 C CA . LEU A 1 253 ? 20.474 22.315 -8.211 1.00 27.03 251 LEU A CA 1
ATOM 1777 C C . LEU A 1 253 ? 19.312 23.267 -8.413 1.00 25.13 251 LEU A C 1
ATOM 1778 O O . LEU A 1 253 ? 18.232 22.804 -8.769 1.00 22.08 251 LEU A O 1
ATOM 1783 N N . ALA A 1 254 ? 19.511 24.568 -8.208 1.00 23.37 252 ALA A N 1
ATOM 1784 C CA . ALA A 1 254 ? 18.357 25.451 -8.315 1.00 21.77 252 ALA A CA 1
ATOM 1785 C C . ALA A 1 254 ? 17.877 25.555 -9.758 1.00 22.58 252 ALA A C 1
ATOM 1786 O O . ALA A 1 254 ? 16.665 25.626 -9.988 1.00 22.79 252 ALA A O 1
ATOM 1788 N N . GLY A 1 255 ? 18.805 25.613 -10.707 1.00 20.11 253 GLY A N 1
ATOM 1789 C CA . GLY A 1 255 ? 18.449 25.693 -12.119 1.00 21.13 253 GLY A CA 1
ATOM 1790 C C . GLY A 1 255 ? 17.811 24.396 -12.600 1.00 23.49 253 GLY A C 1
ATOM 1791 O O . GLY A 1 255 ? 16.871 24.413 -13.400 1.00 19.87 253 GLY A O 1
ATOM 1792 N N . GLN A 1 256 ? 18.313 23.262 -12.113 1.00 21.22 254 GLN A N 1
ATOM 1793 C CA . GLN A 1 256 ? 17.697 21.997 -12.485 1.00 20.98 254 GLN A CA 1
ATOM 1794 C C . GLN A 1 256 ? 16.286 21.866 -11.949 1.00 20.60 254 GLN A C 1
ATOM 1795 O O . GLN A 1 256 ? 15.435 21.172 -12.522 1.00 17.98 254 GLN A O 1
ATOM 1801 N N . THR A 1 257 ? 16.031 22.556 -10.843 1.00 19.45 255 THR A N 1
ATOM 1802 C CA . THR A 1 257 ? 14.692 22.496 -10.289 1.00 16.75 255 THR A CA 1
ATOM 1803 C C . THR A 1 257 ? 13.768 23.346 -11.152 1.00 17.95 255 THR A C 1
ATOM 1804 O O . THR A 1 257 ? 12.690 22.910 -11.582 1.00 17.78 255 THR A O 1
ATOM 1808 N N . VAL A 1 258 ? 14.187 24.585 -11.402 1.00 19.55 256 VAL A N 1
ATOM 1809 C CA . VAL A 1 258 ? 13.411 25.480 -12.244 1.00 17.59 256 VAL A CA 1
ATOM 1810 C C . VAL A 1 258 ? 13.123 24.778 -13.580 1.00 20.18 256 VAL A C 1
ATOM 1811 O O . VAL A 1 258 ? 12.000 24.825 -14.097 1.00 15.53 256 VAL A O 1
ATOM 1815 N N . SER A 1 259 ? 14.139 24.129 -14.144 1.00 18.29 257 SER A N 1
ATOM 1816 C CA . SER A 1 259 ? 13.972 23.412 -15.399 1.00 21.15 257 SER A CA 1
ATOM 1817 C C . SER A 1 259 ? 12.925 22.310 -15.435 1.00 20.99 257 SER A C 1
ATOM 1818 O O . SER A 1 259 ? 12.465 21.989 -16.529 1.00 19.47 257 SER A O 1
ATOM 1821 N N . SER A 1 260 ? 12.607 21.671 -14.307 1.00 19.00 258 SER A N 1
ATOM 1822 C CA . SER A 1 260 ? 11.832 20.439 -14.379 1.00 17.36 258 SER A CA 1
ATOM 1823 C C . SER A 1 260 ? 10.631 20.337 -13.458 1.00 17.13 258 SER A C 1
ATOM 1824 O O . SER A 1 260 ? 9.747 19.519 -13.708 1.00 17.53 258 SER A O 1
ATOM 1827 N N . VAL A 1 261 ? 10.595 21.134 -12.396 1.00 16.88 259 VAL A N 1
ATOM 1828 C CA . VAL A 1 261 ? 9.610 20.942 -11.327 1.00 15.37 259 VAL A CA 1
ATOM 1829 C C . VAL A 1 261 ? 8.156 21.156 -11.758 1.00 16.60 259 VAL A C 1
ATOM 1830 O O . VAL A 1 261 ? 7.222 20.513 -11.241 1.00 15.32 259 VAL A O 1
ATOM 1834 N N . SER A 1 262 ? 7.960 22.020 -12.752 1.00 13.32 260 SER A N 1
ATOM 1835 C CA . SER A 1 262 ? 6.596 22.313 -13.149 1.00 14.38 260 SER A CA 1
ATOM 1836 C C . SER A 1 262 ? 5.917 21.166 -13.914 1.00 14.48 260 SER A C 1
ATOM 1837 O O . SER A 1 262 ? 4.677 21.075 -14.060 1.00 15.07 260 SER A O 1
ATOM 1840 N N . VAL A 1 263 ? 6.741 20.272 -14.435 1.00 13.32 261 VAL A N 1
ATOM 1841 C CA . VAL A 1 263 ? 6.249 19.088 -15.135 1.00 16.54 261 VAL A CA 1
ATOM 1842 C C . VAL A 1 263 ? 5.400 18.181 -14.235 1.00 15.22 261 VAL A C 1
ATOM 1843 O O . VAL A 1 263 ? 4.715 17.318 -14.760 1.00 12.60 261 VAL A O 1
ATOM 1847 N N . LEU A 1 264 ? 5.427 18.390 -12.917 1.00 14.65 262 LEU A N 1
ATOM 1848 C CA . LEU A 1 264 ? 4.593 17.663 -11.982 1.00 14.62 262 LEU A CA 1
ATOM 1849 C C . LEU A 1 264 ? 3.120 17.948 -12.310 1.00 16.14 262 LEU A C 1
ATOM 1850 O O . LEU A 1 264 ? 2.307 17.060 -12.096 1.00 14.96 262 LEU A O 1
ATOM 1855 N N . GLY A 1 265 ? 2.794 19.145 -12.795 1.00 12.35 263 GLY A N 1
ATOM 1856 C CA . GLY A 1 265 ? 1.441 19.466 -13.227 1.00 14.05 263 GLY A CA 1
ATOM 1857 C C . GLY A 1 265 ? 0.904 18.523 -14.289 1.00 14.42 263 GLY A C 1
ATOM 1858 O O . GLY A 1 265 ? -0.307 18.276 -14.366 1.00 15.40 263 GLY A O 1
ATOM 1859 N N . VAL A 1 266 ? 1.791 17.959 -15.105 1.00 14.12 264 VAL A N 1
ATOM 1860 C CA . VAL A 1 266 ? 1.390 17.031 -16.179 1.00 12.80 264 VAL A CA 1
ATOM 1861 C C . VAL A 1 266 ? 0.714 15.789 -15.579 1.00 15.61 264 VAL A C 1
ATOM 1862 O O . VAL A 1 266 ? -0.402 15.398 -15.937 1.00 13.61 264 VAL A O 1
ATOM 1866 N N . TYR A 1 267 ? 1.361 15.225 -14.570 1.00 13.98 265 TYR A N 1
ATOM 1867 C CA . TYR A 1 267 ? 0.945 13.918 -14.001 1.00 14.33 265 TYR A CA 1
ATOM 1868 C C . TYR A 1 267 ? -0.262 14.181 -13.104 1.00 13.14 265 TYR A C 1
ATOM 1869 O O . TYR A 1 267 ? -1.177 13.352 -13.052 1.00 11.33 265 TYR A O 1
ATOM 1878 N N . VAL A 1 268 ? -0.295 15.357 -12.477 1.00 11.15 266 VAL A N 1
ATOM 1879 C CA . VAL A 1 268 ? -1.505 15.727 -11.766 1.00 13.47 266 VAL A CA 1
ATOM 1880 C C . VAL A 1 268 ? -2.701 15.847 -12.729 1.00 14.11 266 VAL A C 1
ATOM 1881 O O . VAL A 1 268 ? -3.818 15.430 -12.394 1.00 15.78 266 VAL A O 1
ATOM 1885 N N . GLY A 1 269 ? -2.514 16.433 -13.910 1.00 13.93 267 GLY A N 1
ATOM 1886 C CA . GLY A 1 269 ? -3.637 16.515 -14.869 1.00 15.21 267 GLY A CA 1
ATOM 1887 C C . GLY A 1 269 ? -4.112 15.180 -15.403 1.00 16.86 267 GLY A C 1
ATOM 1888 O O . GLY A 1 269 ? -5.323 14.949 -15.562 1.00 14.36 267 GLY A O 1
ATOM 1889 N N . VAL A 1 270 ? -3.164 14.273 -15.657 1.00 16.25 268 VAL A N 1
ATOM 1890 C CA . VAL A 1 270 ? -3.504 12.882 -16.007 1.00 15.87 268 VAL A CA 1
ATOM 1891 C C . VAL A 1 270 ? -4.370 12.204 -14.941 1.00 16.65 268 VAL A C 1
ATOM 1892 O O . VAL A 1 270 ? -5.411 11.594 -15.257 1.00 14.73 268 VAL A O 1
ATOM 1896 N N . ALA A 1 271 ? -3.965 12.309 -13.675 1.00 12.46 269 ALA A N 1
ATOM 1897 C CA . ALA A 1 271 ? -4.815 11.746 -12.628 1.00 12.97 269 ALA A CA 1
ATOM 1898 C C . ALA A 1 271 ? -6.197 12.409 -12.591 1.00 13.84 269 ALA A C 1
ATOM 1899 O O . ALA A 1 271 ? -7.209 11.762 -12.313 1.00 14.96 269 ALA A O 1
ATOM 1901 N N . GLN A 1 272 ? -6.251 13.724 -12.783 1.00 14.46 270 GLN A N 1
ATOM 1902 C CA . GLN A 1 272 ? -7.550 14.404 -12.776 1.00 15.15 270 GLN A CA 1
ATOM 1903 C C . GLN A 1 272 ? -8.465 13.883 -13.896 1.00 16.28 270 GLN A C 1
ATOM 1904 O O . GLN A 1 272 ? -9.669 13.704 -13.698 1.00 17.86 270 GLN A O 1
ATOM 1910 N N . ALA A 1 273 ? -7.901 13.642 -15.077 1.00 16.32 271 ALA A N 1
ATOM 1911 C CA . ALA A 1 273 ? -8.688 13.325 -16.257 1.00 17.14 271 ALA A CA 1
ATOM 1912 C C . ALA A 1 273 ? -9.154 11.883 -16.046 1.00 16.36 271 ALA A C 1
ATOM 1913 O O . ALA A 1 273 ? -10.277 11.584 -16.404 1.00 13.92 271 ALA A O 1
ATOM 1915 N N . ALA A 1 274 ? -8.346 11.019 -15.431 1.00 11.60 272 ALA A N 1
ATOM 1916 C CA . ALA A 1 274 ? -8.809 9.672 -15.098 1.00 11.24 272 ALA A CA 1
ATOM 1917 C C . ALA A 1 274 ? -10.005 9.679 -14.139 1.00 11.00 272 ALA A C 1
ATOM 1918 O O . ALA A 1 274 ? -11.023 9.026 -14.349 1.00 12.29 272 ALA A O 1
ATOM 1920 N N . TYR A 1 275 ? -9.915 10.474 -13.084 1.00 13.31 273 TYR A N 1
ATOM 1921 C CA . TYR A 1 275 ? -10.980 10.549 -12.102 1.00 14.50 273 TYR A CA 1
ATOM 1922 C C . TYR A 1 275 ? -12.266 11.070 -12.765 1.00 16.70 273 TYR A C 1
ATOM 1923 O O . TYR A 1 275 ? -13.340 10.503 -12.538 1.00 17.59 273 TYR A O 1
ATOM 1932 N N . ASP A 1 276 ? -12.136 12.143 -13.553 1.00 18.76 274 ASP A N 1
ATOM 1933 C CA . ASP A 1 276 ? -13.278 12.761 -14.229 1.00 17.98 274 ASP A CA 1
ATOM 1934 C C . ASP A 1 276 ? -13.987 11.786 -15.148 1.00 17.87 274 ASP A C 1
ATOM 1935 O O . ASP A 1 276 ? -15.216 11.785 -15.210 1.00 17.19 274 ASP A O 1
ATOM 1940 N N . THR A 1 277 ? -13.204 10.991 -15.869 1.00 17.63 275 THR A N 1
ATOM 1941 C CA . THR A 1 277 ? -13.700 9.887 -16.695 1.00 19.55 275 THR A CA 1
ATOM 1942 C C . THR A 1 277 ? -14.446 8.804 -15.932 1.00 20.14 275 THR A C 1
ATOM 1943 O O . THR A 1 277 ? -15.531 8.367 -16.350 1.00 19.31 275 THR A O 1
ATOM 1947 N N . ALA A 1 278 ? -13.863 8.385 -14.813 1.00 17.47 276 ALA A N 1
ATOM 1948 C CA . ALA A 1 278 ? -14.483 7.377 -13.964 1.00 18.33 276 ALA A CA 1
ATOM 1949 C C . ALA A 1 278 ? -15.802 7.874 -13.386 1.00 20.65 276 ALA A C 1
ATOM 1950 O O . ALA A 1 278 ? -16.792 7.157 -13.447 1.00 21.07 276 ALA A O 1
ATOM 1952 N N . VAL A 1 279 ? -15.827 9.096 -12.867 1.00 22.25 277 VAL A N 1
ATOM 1953 C CA . VAL A 1 279 ? -17.038 9.649 -12.256 1.00 23.00 277 VAL A CA 1
ATOM 1954 C C . VAL A 1 279 ? -18.133 9.773 -13.325 1.00 25.17 277 VAL A C 1
ATOM 1955 O O . VAL A 1 279 ? -19.268 9.354 -13.084 1.00 25.23 277 VAL A O 1
ATOM 1959 N N . ALA A 1 280 ? -17.798 10.305 -14.500 1.00 24.19 278 ALA A N 1
ATOM 1960 C CA . ALA A 1 280 ? -18.773 10.426 -15.584 1.00 25.76 278 ALA A CA 1
ATOM 1961 C C . ALA A 1 280 ? -19.340 9.050 -15.919 1.00 27.13 278 ALA A C 1
ATOM 1962 O O . ALA A 1 280 ? -20.571 8.903 -16.023 1.00 25.64 278 ALA A O 1
ATOM 1964 N N . ALA A 1 281 ? -18.468 8.045 -16.022 1.00 23.91 279 ALA A N 1
ATOM 1965 C CA . ALA A 1 281 ? -18.924 6.676 -16.262 1.00 25.45 279 ALA A CA 1
ATOM 1966 C C . ALA A 1 281 ? -19.913 6.184 -15.198 1.00 27.67 279 ALA A C 1
ATOM 1967 O O . ALA A 1 281 ? -20.932 5.560 -15.520 1.00 32.09 279 ALA A O 1
ATOM 1969 N N . LEU A 1 282 ? -19.675 6.492 -13.926 1.00 28.38 280 LEU A N 1
ATOM 1970 C CA . LEU A 1 282 ? -20.559 5.991 -12.891 1.00 29.14 280 LEU A CA 1
ATOM 1971 C C . LEU A 1 282 ? -21.910 6.690 -12.944 1.00 31.25 280 LEU A C 1
ATOM 1972 O O . LEU A 1 282 ? -22.946 6.066 -12.700 1.00 29.22 280 LEU A O 1
ATOM 1977 N N . GLU A 1 283 ? -21.885 7.987 -13.237 1.00 32.08 281 GLU A N 1
ATOM 1978 C CA . GLU A 1 283 ? -23.128 8.736 -13.326 1.00 35.61 281 GLU A CA 1
ATOM 1979 C C . GLU A 1 283 ? -23.991 8.352 -14.520 1.00 38.61 281 GLU A C 1
ATOM 1980 O O . GLU A 1 283 ? -25.177 8.656 -14.522 1.00 37.91 281 GLU A O 1
ATOM 1986 N N . ARG A 1 284 ? -23.430 7.672 -15.515 1.00 41.19 282 ARG A N 1
ATOM 1987 C CA . ARG A 1 284 ? -24.177 7.374 -16.735 1.00 45.04 282 ARG A CA 1
ATOM 1988 C C . ARG A 1 284 ? -24.983 6.102 -16.509 1.00 45.36 282 ARG A C 1
ATOM 1989 O O . ARG A 1 284 ? -25.786 5.715 -17.351 1.00 45.63 282 ARG A O 1
ATOM 1997 N N . ARG A 1 285 ? -24.770 5.437 -15.381 1.00 45.89 283 ARG A N 1
ATOM 1998 C CA . ARG A 1 285 ? -25.373 4.126 -15.225 1.00 46.86 283 ARG A CA 1
ATOM 1999 C C . ARG A 1 285 ? -26.742 4.178 -14.555 1.00 47.56 283 ARG A C 1
ATOM 2000 O O . ARG A 1 285 ? -26.976 4.968 -13.646 1.00 47.42 283 ARG A O 1
ATOM 2008 N N . PRO A 1 286 ? -27.669 3.330 -15.016 1.00 48.95 284 PRO A N 1
ATOM 2009 C CA . PRO A 1 286 ? -28.985 3.218 -14.382 1.00 49.78 284 PRO A CA 1
ATOM 2010 C C . PRO A 1 286 ? -28.866 2.777 -12.924 1.00 49.42 284 PRO A C 1
ATOM 2011 O O . PRO A 1 286 ? -29.526 3.340 -12.059 1.00 49.72 284 PRO A O 1
ATOM 2015 N N . GLU A 1 287 ? -28.032 1.781 -12.647 1.00 49.40 285 GLU A N 1
ATOM 2016 C CA . GLU A 1 287 ? -27.854 1.313 -11.276 1.00 49.68 285 GLU A CA 1
ATOM 2017 C C . GLU A 1 287 ? -27.025 2.292 -10.443 1.00 47.41 285 GLU A C 1
ATOM 2018 O O . GLU A 1 287 ? -26.101 2.928 -10.951 1.00 45.90 285 GLU A O 1
ATOM 2024 N N . PRO A 1 288 ? -27.361 2.408 -9.150 1.00 44.05 286 PRO A N 1
ATOM 2025 C CA . PRO A 1 288 ? -26.566 3.145 -8.187 1.00 41.41 286 PRO A CA 1
ATOM 2026 C C . PRO A 1 288 ? -25.282 2.339 -7.952 1.00 36.24 286 PRO A C 1
ATOM 2027 O O . PRO A 1 288 ? -25.287 1.118 -8.102 1.00 35.99 286 PRO A O 1
ATOM 2031 N N . PRO A 1 289 ? -24.177 3.020 -7.637 1.00 31.37 287 PRO A N 1
ATOM 2032 C CA . PRO A 1 289 ? -22.882 2.352 -7.518 1.00 29.77 287 PRO A CA 1
ATOM 2033 C C . PRO A 1 289 ? -22.861 1.330 -6.381 1.00 24.91 287 PRO A C 1
ATOM 2034 O O . PRO A 1 289 ? -23.427 1.558 -5.317 1.00 22.95 287 PRO A O 1
ATOM 2038 N N . GLN A 1 290 ? -22.168 0.219 -6.581 1.00 24.65 288 GLN A N 1
ATOM 2039 C CA . GLN A 1 290 ? -21.930 -0.726 -5.499 1.00 23.23 288 GLN A CA 1
ATOM 2040 C C . GLN A 1 290 ? -21.023 -0.248 -4.358 1.00 21.17 288 GLN A C 1
ATOM 2041 O O . GLN A 1 290 ? -20.321 0.764 -4.492 1.00 21.16 288 GLN A O 1
ATOM 2047 N N . ALA A 1 291 ? -21.071 -0.971 -3.239 1.00 18.89 289 ALA A N 1
ATOM 2048 C CA . ALA A 1 291 ? -20.360 -0.596 -2.026 1.00 14.71 289 ALA A CA 1
ATOM 2049 C C . ALA A 1 291 ? -18.862 -0.371 -2.348 1.00 16.66 289 ALA A C 1
ATOM 2050 O O . ALA A 1 291 ? -18.286 0.634 -1.934 1.00 14.37 289 ALA A O 1
ATOM 2052 N N . ALA A 1 292 ? -18.237 -1.267 -3.110 1.00 13.76 290 ALA A N 1
ATOM 2053 C CA . ALA A 1 292 ? -16.815 -1.085 -3.411 1.00 15.71 290 ALA A CA 1
ATOM 2054 C C . ALA A 1 292 ? -16.540 0.122 -4.297 1.00 16.66 290 ALA A C 1
ATOM 2055 O O . ALA A 1 292 ? -15.428 0.676 -4.254 1.00 15.64 290 ALA A O 1
ATOM 2057 N N . ALA A 1 293 ? -17.524 0.515 -5.113 1.00 14.92 291 ALA A N 1
ATOM 2058 C CA . ALA A 1 293 ? -17.317 1.640 -6.022 1.00 15.84 291 ALA A CA 1
ATOM 2059 C C . ALA A 1 293 ? -17.393 2.921 -5.210 1.00 13.74 291 ALA A C 1
ATOM 2060 O O . ALA A 1 293 ? -16.617 3.853 -5.456 1.00 16.75 291 ALA A O 1
ATOM 2062 N N . LEU A 1 294 ? -18.273 2.964 -4.212 1.00 14.68 292 LEU A N 1
ATOM 2063 C CA . LEU A 1 294 ? -18.409 4.188 -3.409 1.00 14.36 292 LEU A CA 1
ATOM 2064 C C . LEU A 1 294 ? -17.118 4.370 -2.623 1.00 12.85 292 LEU A C 1
ATOM 2065 O O . LEU A 1 294 ? -16.641 5.490 -2.430 1.00 15.34 292 LEU A O 1
ATOM 2070 N N . THR A 1 295 ? -16.550 3.260 -2.167 1.00 9.24 293 THR A N 1
ATOM 2071 C CA . THR A 1 295 ? -15.360 3.335 -1.307 1.00 13.89 293 THR A CA 1
ATOM 2072 C C . THR A 1 295 ? -14.166 3.780 -2.158 1.00 12.54 293 THR A C 1
ATOM 2073 O O . THR A 1 295 ? -13.475 4.712 -1.765 1.00 16.89 293 THR A O 1
ATOM 2077 N N . LEU A 1 296 ? -13.953 3.189 -3.332 1.00 13.63 294 LEU A N 1
ATOM 2078 C CA . LEU A 1 296 ? -12.973 3.656 -4.328 1.00 14.33 294 LEU A CA 1
ATOM 2079 C C . LEU A 1 296 ? -13.069 5.150 -4.673 1.00 14.91 294 LEU A C 1
ATOM 2080 O O . LEU A 1 296 ? -12.073 5.886 -4.685 1.00 15.17 294 LEU A O 1
ATOM 2085 N N . VAL A 1 297 ? -14.290 5.613 -4.921 1.00 11.93 295 VAL A N 1
ATOM 2086 C CA . VAL A 1 297 ? -14.512 7.013 -5.218 1.00 13.78 295 VAL A CA 1
ATOM 2087 C C . VAL A 1 297 ? -14.015 7.876 -4.055 1.00 15.04 295 VAL A C 1
ATOM 2088 O O . VAL A 1 297 ? -13.364 8.897 -4.289 1.00 14.51 295 VAL A O 1
ATOM 2092 N N . ALA A 1 298 ? -14.308 7.495 -2.811 1.00 15.07 296 ALA A N 1
ATOM 2093 C CA . ALA A 1 298 ? -13.912 8.337 -1.681 1.00 15.27 296 ALA A CA 1
ATOM 2094 C C . ALA A 1 298 ? -12.375 8.248 -1.604 1.00 15.81 296 ALA A C 1
ATOM 2095 O O . ALA A 1 298 ? -11.718 9.253 -1.361 1.00 16.31 296 ALA A O 1
ATOM 2097 N N . GLU A 1 299 ? -11.786 7.079 -1.822 1.00 13.32 297 GLU A N 1
ATOM 2098 C CA . GLU A 1 299 ? -10.336 6.931 -1.655 1.00 16.63 297 GLU A CA 1
ATOM 2099 C C . GLU A 1 299 ? -9.598 7.751 -2.716 1.00 15.22 297 GLU A C 1
ATOM 2100 O O . GLU A 1 299 ? -8.632 8.460 -2.421 1.00 16.37 297 GLU A O 1
ATOM 2106 N N . ILE A 1 300 ? -10.036 7.636 -3.964 1.00 13.60 298 ILE A N 1
ATOM 2107 C CA . ILE A 1 300 ? -9.507 8.473 -5.026 1.00 14.62 298 ILE A CA 1
ATOM 2108 C C . ILE A 1 300 ? -9.652 9.962 -4.800 1.00 16.79 298 ILE A C 1
ATOM 2109 O O . ILE A 1 300 ? -8.710 10.733 -5.009 1.00 15.95 298 ILE A O 1
ATOM 2114 N N . ASP A 1 301 ? -10.842 10.375 -4.370 1.00 15.96 299 ASP A N 1
ATOM 2115 C CA . ASP A 1 301 ? -11.078 11.792 -4.106 1.00 16.51 299 ASP A CA 1
ATOM 2116 C C . ASP A 1 301 ? -10.042 12.300 -3.100 1.00 15.19 299 ASP A C 1
ATOM 2117 O O . ASP A 1 301 ? -9.517 13.414 -3.193 1.00 14.41 299 ASP A O 1
ATOM 2122 N N . SER A 1 302 ? -9.769 11.506 -2.070 1.00 13.98 300 SER A N 1
ATOM 2123 C CA . SER A 1 302 ? -8.789 11.959 -1.077 1.00 13.41 300 SER A CA 1
ATOM 2124 C C . SER A 1 302 ? -7.331 11.857 -1.575 1.00 14.02 300 SER A C 1
ATOM 2125 O O . SER A 1 302 ? -6.510 12.751 -1.348 1.00 11.76 300 SER A O 1
ATOM 2128 N N . ARG A 1 303 ? -7.000 10.785 -2.285 1.00 13.87 301 ARG A N 1
ATOM 2129 C CA . ARG A 1 303 ? -5.670 10.658 -2.911 1.00 15.13 301 ARG A CA 1
ATOM 2130 C C . ARG A 1 303 ? -5.343 11.751 -3.933 1.00 14.01 301 ARG A C 1
ATOM 2131 O O . ARG A 1 303 ? -4.225 12.249 -3.974 1.00 12.54 301 ARG A O 1
ATOM 2139 N N . LEU A 1 304 ? -6.302 12.091 -4.785 1.00 12.34 302 LEU A N 1
ATOM 2140 C CA . LEU A 1 304 ? -6.157 13.212 -5.708 1.00 13.11 302 LEU A CA 1
ATOM 2141 C C . LEU A 1 304 ? -5.942 14.532 -4.957 1.00 13.61 302 LEU A C 1
ATOM 2142 O O . LEU A 1 304 ? -5.083 15.343 -5.327 1.00 16.30 302 LEU A O 1
ATOM 2147 N N . TYR A 1 305 ? -6.698 14.755 -3.890 1.00 14.21 303 TYR A N 1
ATOM 2148 C CA . TYR A 1 305 ? -6.452 15.929 -3.041 1.00 12.80 303 TYR A CA 1
ATOM 2149 C C . TYR A 1 305 ? -5.008 15.997 -2.506 1.00 13.01 303 TYR A C 1
ATOM 2150 O O . TYR A 1 305 ? -4.351 17.046 -2.560 1.00 13.26 303 TYR A O 1
ATOM 2159 N N . ALA A 1 306 ? -4.512 14.898 -1.957 1.00 11.91 304 ALA A N 1
ATOM 2160 C CA . ALA A 1 306 ? -3.166 14.822 -1.427 1.00 13.15 304 ALA A CA 1
ATOM 2161 C C . ALA A 1 306 ? -2.188 14.971 -2.605 1.00 12.77 304 ALA A C 1
ATOM 2162 O O . ALA A 1 306 ? -1.143 15.584 -2.440 1.00 12.17 304 ALA A O 1
ATOM 2164 N N . LEU A 1 307 ? -2.503 14.443 -3.786 1.00 13.95 305 LEU A N 1
ATOM 2165 C CA . LEU A 1 307 ? -1.624 14.617 -4.943 1.00 12.09 305 LEU A CA 1
ATOM 2166 C C . LEU A 1 307 ? -1.471 16.085 -5.328 1.00 14.13 305 LEU A C 1
ATOM 2167 O O . LEU A 1 307 ? -0.362 16.620 -5.443 1.00 11.95 305 LEU A O 1
ATOM 2172 N N . ARG A 1 308 ? -2.596 16.762 -5.508 1.00 14.27 306 ARG A N 1
ATOM 2173 C CA . ARG A 1 308 ? -2.615 18.193 -5.775 1.00 14.84 306 ARG A CA 1
ATOM 2174 C C . ARG A 1 308 ? -1.937 19.035 -4.692 1.00 14.07 306 ARG A C 1
ATOM 2175 O O . ARG A 1 308 ? -1.221 19.986 -5.030 1.00 12.76 306 ARG A O 1
ATOM 2183 N N . ALA A 1 309 ? -2.138 18.673 -3.422 1.00 11.90 307 ALA A N 1
ATOM 2184 C CA . ALA A 1 309 ? -1.659 19.528 -2.338 1.00 11.16 307 ALA A CA 1
ATOM 2185 C C . ALA A 1 309 ? -0.144 19.371 -2.342 1.00 9.87 307 ALA A C 1
ATOM 2186 O O . ALA A 1 309 ? 0.548 20.295 -1.979 1.00 10.35 307 ALA A O 1
ATOM 2188 N N . THR A 1 310 ? 0.379 18.191 -2.662 1.00 12.21 308 THR A N 1
ATOM 2189 C CA . THR A 1 310 ? 1.821 17.945 -2.556 1.00 11.90 308 THR A CA 1
ATOM 2190 C C . THR A 1 310 ? 2.566 18.645 -3.701 1.00 13.81 308 THR A C 1
ATOM 2191 O O . THR A 1 310 ? 3.543 19.332 -3.460 1.00 14.81 308 THR A O 1
ATOM 2195 N N . ALA A 1 311 ? 2.100 18.477 -4.937 1.00 12.16 309 ALA A N 1
ATOM 2196 C CA . ALA A 1 311 ? 2.662 19.172 -6.090 1.00 15.76 309 ALA A CA 1
ATOM 2197 C C . ALA A 1 311 ? 2.525 20.677 -5.897 1.00 14.66 309 ALA A C 1
ATOM 2198 O O . ALA A 1 311 ? 3.484 21.433 -6.059 1.00 15.22 309 ALA A O 1
ATOM 2200 N N . GLY A 1 312 ? 1.320 21.112 -5.540 1.00 14.35 310 GLY A N 1
ATOM 2201 C CA . GLY A 1 312 ? 1.062 22.534 -5.335 1.00 14.24 310 GLY A CA 1
ATOM 2202 C C . GLY A 1 312 ? 1.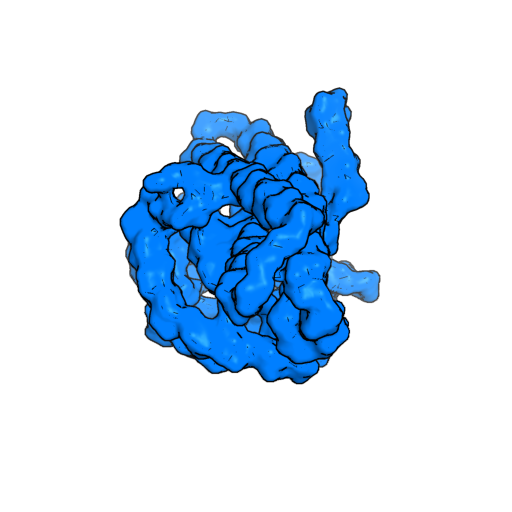980 23.140 -4.300 1.00 13.90 310 GLY A C 1
ATOM 2203 O O . GLY A 1 312 ? 2.546 24.196 -4.546 1.00 16.60 310 GLY A O 1
ATOM 2204 N N . SER A 1 313 ? 2.170 22.508 -3.143 1.00 14.90 311 SER A N 1
ATOM 2205 C CA . SER A 1 313 ? 2.990 23.125 -2.095 1.00 14.51 311 SER A CA 1
ATOM 2206 C C . SER A 1 313 ? 4.473 23.156 -2.493 1.00 14.13 311 SER A C 1
ATOM 2207 O O . SER A 1 313 ? 5.178 24.094 -2.142 1.00 13.12 311 SER A O 1
ATOM 2210 N N . ALA A 1 314 ? 4.968 22.116 -3.158 1.00 14.66 312 ALA A N 1
ATOM 2211 C CA . ALA A 1 314 ? 6.387 22.113 -3.540 1.00 15.65 312 ALA A CA 1
ATOM 2212 C C . ALA A 1 314 ? 6.579 23.178 -4.619 1.00 14.88 312 ALA A C 1
ATOM 2213 O O . ALA A 1 314 ? 7.648 23.784 -4.689 1.00 17.29 312 ALA A O 1
ATOM 2215 N N . LEU A 1 315 ? 5.556 23.422 -5.439 1.00 14.32 313 LEU A N 1
ATOM 2216 C CA . LEU A 1 315 ? 5.648 24.499 -6.429 1.00 16.04 313 LEU A CA 1
ATOM 2217 C C . LEU A 1 315 ? 5.619 25.896 -5.807 1.00 17.45 313 LEU A C 1
ATOM 2218 O O . LEU A 1 315 ? 6.368 26.793 -6.205 1.00 17.68 313 LEU A O 1
ATOM 2223 N N . THR A 1 316 ? 4.785 26.072 -4.786 1.00 17.95 314 THR A N 1
ATOM 2224 C CA . THR A 1 316 ? 4.775 27.343 -4.057 1.00 15.70 314 THR A CA 1
ATOM 2225 C C . THR A 1 316 ? 6.102 27.591 -3.364 1.00 19.04 314 THR A C 1
ATOM 2226 O O . THR A 1 316 ? 6.639 28.689 -3.472 1.00 17.97 314 THR A O 1
ATOM 2230 N N . ALA A 1 317 ? 6.607 26.570 -2.673 1.00 18.45 315 ALA A N 1
ATOM 2231 C CA . ALA A 1 317 ? 7.891 26.663 -2.013 1.00 22.18 315 ALA A CA 1
ATOM 2232 C C . ALA A 1 317 ? 9.010 26.925 -3.016 1.00 22.44 315 ALA A C 1
ATOM 2233 O O . ALA A 1 317 ? 9.913 27.707 -2.737 1.00 23.30 315 ALA A O 1
ATOM 2235 N N . ALA A 1 318 ? 8.988 26.246 -4.160 1.00 22.60 316 ALA A N 1
ATOM 2236 C CA . ALA A 1 318 ? 10.031 26.461 -5.152 1.00 21.72 316 ALA A CA 1
ATOM 2237 C C . ALA A 1 318 ? 10.021 27.897 -5.684 1.00 19.34 316 ALA A C 1
ATOM 2238 O O . ALA A 1 318 ? 11.101 28.466 -5.879 1.00 19.20 316 ALA A O 1
ATOM 2240 N N . ASP A 1 319 ? 8.845 28.473 -5.912 1.00 18.29 317 ASP A N 1
ATOM 2241 C CA . ASP A 1 319 ? 8.707 29.853 -6.380 1.00 19.75 317 ASP A CA 1
ATOM 2242 C C . ASP A 1 319 ? 9.279 30.852 -5.365 1.00 23.08 317 ASP A C 1
ATOM 2243 O O . ASP A 1 319 ? 9.984 31.788 -5.759 1.00 21.03 317 ASP A O 1
ATOM 2248 N N . ALA A 1 320 ? 8.984 30.668 -4.071 1.00 22.88 318 ALA A N 1
ATOM 2249 C CA . ALA A 1 320 ? 9.545 31.482 -2.981 1.00 22.60 318 ALA A CA 1
ATOM 2250 C C . ALA A 1 320 ? 11.068 31.411 -2.939 1.00 22.32 318 ALA A C 1
ATOM 2251 O O . ALA A 1 320 ? 11.731 32.441 -2.909 1.00 22.73 318 ALA A O 1
ATOM 2253 N N . LEU A 1 321 ? 11.645 30.218 -2.939 1.00 20.36 319 LEU A N 1
ATOM 2254 C CA . LEU A 1 321 ? 13.095 30.107 -2.918 1.00 22.82 319 LEU A CA 1
ATOM 2255 C C . LEU A 1 321 ? 13.729 30.637 -4.208 1.00 26.41 319 LEU A C 1
ATOM 2256 O O . LEU A 1 321 ? 14.813 31.224 -4.186 1.00 25.02 319 LEU A O 1
ATOM 2261 N N . SER A 1 322 ? 13.039 30.445 -5.327 1.00 26.80 320 SER A N 1
ATOM 2262 C CA . SER A 1 322 ? 13.544 30.907 -6.611 1.00 29.07 320 SER A CA 1
ATOM 2263 C C . SER A 1 322 ? 13.714 32.426 -6.617 1.00 30.30 320 SER A C 1
ATOM 2264 O O . SER A 1 322 ? 14.732 32.949 -7.061 1.00 28.93 320 SER A O 1
ATOM 2267 N N . ALA A 1 323 ? 12.703 33.118 -6.116 1.00 29.76 321 ALA A N 1
ATOM 2268 C CA . ALA A 1 323 ? 12.737 34.569 -6.099 1.00 33.01 321 ALA A CA 1
ATOM 2269 C C . ALA A 1 323 ? 13.764 35.123 -5.119 1.00 35.34 321 ALA A C 1
ATOM 2270 O O . ALA A 1 323 ? 14.057 36.307 -5.186 1.00 36.86 321 ALA A O 1
ATOM 2272 N N . ASP A 1 324 ? 14.286 34.339 -4.184 1.00 35.77 322 ASP A N 1
ATOM 2273 C CA . ASP A 1 324 ? 15.144 34.941 -3.175 1.00 36.07 322 ASP A CA 1
ATOM 2274 C C . ASP A 1 324 ? 16.603 34.619 -3.433 1.00 37.92 322 ASP A C 1
ATOM 2275 O O . ASP A 1 324 ? 17.056 33.487 -3.274 1.00 38.86 322 ASP A O 1
ATOM 2280 N N . LEU A 1 325 ? 17.341 35.633 -3.869 1.00 39.56 323 LEU A N 1
ATOM 2281 C CA . LEU A 1 325 ? 18.709 35.431 -4.311 1.00 42.90 323 LEU A CA 1
ATOM 2282 C C . LEU A 1 325 ? 19.620 36.012 -3.243 1.00 45.24 323 LEU A C 1
ATOM 2283 O O . LEU A 1 325 ? 20.795 36.258 -3.497 1.00 46.73 323 LEU A O 1
ATOM 2288 N N . SER A 1 326 ? 19.090 36.250 -2.049 1.00 45.80 324 SER A N 1
ATOM 2289 C CA . SER A 1 326 ? 19.854 37.087 -1.134 1.00 46.44 324 SER A CA 1
ATOM 2290 C C . SER A 1 326 ? 20.640 36.292 -0.099 1.00 46.02 324 SER A C 1
ATOM 2291 O O . SER A 1 326 ? 20.918 36.813 0.979 1.00 48.57 324 SER A O 1
ATOM 2294 N N . GLY A 1 327 ? 20.997 35.044 -0.370 1.00 43.55 325 GLY A N 1
ATOM 2295 C CA . GLY A 1 327 ? 21.526 34.259 0.729 1.00 41.95 325 GLY A CA 1
ATOM 2296 C C . GLY A 1 327 ? 22.550 33.240 0.290 1.00 42.00 325 GLY A C 1
ATOM 2297 O O . GLY A 1 327 ? 23.209 33.411 -0.733 1.00 44.13 325 GLY A O 1
ATOM 2298 N N . ASP A 1 328 ? 22.706 32.173 1.064 1.00 39.41 326 ASP A N 1
ATOM 2299 C CA . ASP A 1 328 ? 23.616 31.115 0.658 1.00 37.38 326 ASP A CA 1
ATOM 2300 C C . ASP A 1 328 ? 23.031 30.362 -0.544 1.00 38.40 326 ASP A C 1
ATOM 2301 O O . ASP A 1 328 ? 22.058 29.614 -0.417 1.00 35.71 326 ASP A O 1
ATOM 2306 N N . MET A 1 329 ? 23.645 30.553 -1.706 1.00 36.59 327 MET A N 1
ATOM 2307 C CA . MET A 1 329 ? 23.186 29.938 -2.948 1.00 38.01 327 MET A CA 1
ATOM 2308 C C . MET A 1 329 ? 23.271 28.419 -2.976 1.00 37.25 327 MET A C 1
ATOM 2309 O O . MET A 1 329 ? 22.471 27.766 -3.640 1.00 37.47 327 MET A O 1
ATOM 2314 N N . ASP A 1 330 ? 24.242 27.836 -2.285 1.00 37.03 328 ASP A N 1
ATOM 2315 C CA . ASP A 1 330 ? 24.251 26.388 -2.144 1.00 37.00 328 ASP A CA 1
ATOM 2316 C C . ASP A 1 330 ? 23.099 25.804 -1.316 1.00 37.07 328 ASP A C 1
ATOM 2317 O O . ASP A 1 330 ? 22.441 24.865 -1.767 1.00 35.55 328 ASP A O 1
ATOM 2322 N N . GLU A 1 331 ? 22.836 26.364 -0.139 1.00 35.49 329 GLU A N 1
ATOM 2323 C CA . GLU A 1 331 ? 21.646 26.014 0.634 1.00 35.46 329 GLU A CA 1
ATOM 2324 C C . GLU A 1 331 ? 20.366 26.223 -0.187 1.00 32.99 329 GLU A C 1
ATOM 2325 O O . GLU A 1 331 ? 19.426 25.427 -0.105 1.00 32.64 329 GLU A O 1
ATOM 2331 N N . ARG A 1 332 ? 20.320 27.289 -0.981 1.00 29.33 330 ARG A N 1
ATOM 2332 C CA . ARG A 1 332 ? 19.140 27.566 -1.796 1.00 27.87 330 ARG A CA 1
ATOM 2333 C C . ARG A 1 332 ? 18.827 26.430 -2.777 1.00 28.22 330 ARG A C 1
ATOM 2334 O O . ARG A 1 332 ? 17.663 26.027 -2.887 1.00 27.47 330 ARG A O 1
ATOM 2342 N N . GLY A 1 333 ? 19.858 25.918 -3.449 1.00 24.51 331 GLY A N 1
ATOM 2343 C CA . GLY A 1 333 ? 19.783 24.834 -4.428 1.00 25.75 331 GLY A CA 1
ATOM 2344 C C . GLY A 1 333 ? 19.469 23.495 -3.779 1.00 24.81 331 GLY A C 1
ATOM 2345 O O . GLY A 1 333 ? 18.678 22.717 -4.302 1.00 25.26 331 GLY A O 1
ATOM 2346 N N . ARG A 1 334 ? 20.045 23.197 -2.619 1.00 24.97 332 ARG A N 1
ATOM 2347 C CA . ARG A 1 334 ? 19.676 21.976 -1.899 1.00 25.39 332 ARG A CA 1
ATOM 2348 C C . ARG A 1 334 ? 18.206 22.055 -1.474 1.00 23.63 332 ARG A C 1
ATOM 2349 O O . ARG A 1 334 ? 17.467 21.090 -1.595 1.00 23.02 332 ARG A O 1
ATOM 2357 N N . GLN A 1 335 ? 17.740 23.210 -1.026 1.00 21.62 333 GLN A N 1
ATOM 2358 C CA . GLN A 1 335 ? 16.372 23.257 -0.551 1.00 22.04 333 GLN A CA 1
ATOM 2359 C C . GLN A 1 335 ? 15.411 23.121 -1.726 1.00 20.15 333 GLN A C 1
ATOM 2360 O O . GLN A 1 335 ? 14.409 22.435 -1.614 1.00 20.49 333 GLN A O 1
ATOM 2366 N N . MET A 1 336 ? 15.702 23.771 -2.848 1.00 19.66 334 MET A N 1
ATOM 2367 C CA . MET A 1 336 ? 14.802 23.681 -3.991 1.00 17.29 334 MET A CA 1
ATOM 2368 C C . MET A 1 336 ? 14.699 22.243 -4.483 1.00 16.75 334 MET A C 1
ATOM 2369 O O . MET A 1 336 ? 13.597 21.736 -4.686 1.00 15.68 334 MET A O 1
ATOM 2374 N N . MET A 1 337 ? 15.832 21.560 -4.568 1.00 14.64 335 MET A N 1
ATOM 2375 C CA . MET A 1 337 ? 15.845 20.188 -5.046 1.00 19.59 335 MET A CA 1
ATOM 2376 C C . MET A 1 337 ? 15.172 19.188 -4.091 1.00 18.92 335 MET A C 1
ATOM 2377 O O . MET A 1 337 ? 14.507 18.229 -4.484 1.00 20.86 335 MET A O 1
ATOM 2382 N N . ARG A 1 338 ? 15.325 19.428 -2.799 1.00 20.90 336 ARG A N 1
ATOM 2383 C CA . ARG A 1 338 ? 14.657 18.623 -1.788 1.00 21.40 336 ARG A CA 1
ATOM 2384 C C . ARG A 1 338 ? 13.130 18.785 -1.853 1.00 20.26 336 ARG A C 1
ATOM 2385 O O . ARG A 1 338 ? 12.417 17.793 -1.842 1.00 17.54 336 ARG A O 1
ATOM 2393 N N . HIS A 1 339 ? 12.602 20.002 -1.906 1.00 18.40 337 HIS A N 1
ATOM 2394 C CA . HIS A 1 339 ? 11.177 20.151 -2.190 1.00 19.24 337 HIS A CA 1
ATOM 2395 C C . HIS A 1 339 ? 10.750 19.422 -3.458 1.00 18.73 337 HIS A C 1
ATOM 2396 O O . HIS A 1 339 ? 9.740 18.725 -3.400 1.00 17.12 337 HIS A O 1
ATOM 2403 N N . PHE A 1 340 ? 11.476 19.602 -4.566 1.00 17.63 338 PHE A N 1
ATOM 2404 C CA . PHE A 1 340 ? 11.199 18.948 -5.854 1.00 15.78 338 PHE A CA 1
ATOM 2405 C C . PHE A 1 340 ? 11.181 17.433 -5.654 1.00 15.12 338 PHE A C 1
ATOM 2406 O O . PHE A 1 340 ? 10.213 16.742 -6.003 1.00 13.11 338 PHE A O 1
ATOM 2414 N N . GLN A 1 341 ? 12.273 16.881 -5.135 1.00 13.94 339 GLN A N 1
ATOM 2415 C CA . GLN A 1 341 ? 12.326 15.425 -5.063 1.00 13.22 339 GLN A CA 1
ATOM 2416 C C . GLN A 1 341 ? 11.356 14.733 -4.084 1.00 14.65 339 GLN A C 1
ATOM 2417 O O . GLN A 1 341 ? 10.885 13.627 -4.352 1.00 12.63 339 GLN A O 1
ATOM 2423 N N . CYS A 1 342 ? 11.091 15.347 -2.939 1.00 11.12 340 CYS A N 1
ATOM 2424 C CA . CYS A 1 342 ? 10.117 14.804 -1.997 1.00 15.70 340 CYS A CA 1
ATOM 2425 C C . CYS A 1 342 ? 8.769 14.696 -2.720 1.00 14.03 340 CYS A C 1
ATOM 2426 O O . CYS A 1 342 ? 8.111 13.665 -2.655 1.00 17.33 340 CYS A O 1
ATOM 2429 N N . ALA A 1 343 ? 8.384 15.780 -3.379 1.00 12.91 341 ALA A N 1
ATOM 2430 C CA . ALA A 1 343 ? 7.084 15.841 -4.075 1.00 15.70 341 ALA A CA 1
ATOM 2431 C C . ALA A 1 343 ? 7.016 14.901 -5.275 1.00 14.11 341 ALA A C 1
ATOM 2432 O O . ALA A 1 343 ? 5.987 14.271 -5.523 1.00 15.11 341 ALA A O 1
ATOM 2434 N N . LYS A 1 344 ? 8.104 14.820 -6.035 1.00 13.75 342 LYS A N 1
ATOM 2435 C CA . LYS A 1 344 ? 8.175 13.933 -7.195 1.00 13.38 342 LYS A CA 1
ATOM 2436 C C . LYS A 1 344 ? 7.969 12.467 -6.847 1.00 15.11 342 LYS A C 1
ATOM 2437 O O . LYS A 1 344 ? 7.231 11.743 -7.519 1.00 14.85 342 LYS A O 1
ATOM 2443 N N . LEU A 1 345 ? 8.618 12.001 -5.787 1.00 13.60 343 LEU A N 1
ATOM 2444 C CA . LEU A 1 345 ? 8.430 10.614 -5.391 1.00 15.16 343 LEU A CA 1
ATOM 2445 C C . LEU A 1 345 ? 6.967 10.339 -5.025 1.00 17.61 343 LEU A C 1
ATOM 2446 O O . LEU A 1 345 ? 6.398 9.315 -5.411 1.00 17.26 343 LEU A O 1
ATOM 2451 N N . ALA A 1 346 ? 6.337 11.249 -4.292 1.00 15.07 344 ALA A N 1
ATOM 2452 C CA . ALA A 1 346 ? 4.921 11.110 -3.935 1.00 13.23 344 ALA A CA 1
ATOM 2453 C C . ALA A 1 346 ? 4.078 11.155 -5.191 1.00 12.98 344 ALA A C 1
ATOM 2454 O O . ALA A 1 346 ? 3.199 10.313 -5.365 1.00 16.30 344 ALA A O 1
ATOM 2456 N N . VAL A 1 347 ? 4.331 12.116 -6.082 1.00 13.56 345 VAL A N 1
ATOM 2457 C CA . VAL A 1 347 ? 3.547 12.182 -7.318 1.00 14.23 345 VAL A CA 1
ATOM 2458 C C . VAL A 1 347 ? 3.593 10.884 -8.150 1.00 16.21 345 VAL A C 1
ATOM 2459 O O . VAL A 1 347 ? 2.565 10.411 -8.654 1.00 14.80 345 VAL A O 1
ATOM 2463 N N . ASN A 1 348 ? 4.787 10.318 -8.321 1.00 13.96 346 ASN A N 1
ATOM 2464 C CA . ASN A 1 348 ? 5.010 9.108 -9.091 1.00 13.95 346 ASN A CA 1
ATOM 2465 C C . ASN A 1 348 ? 4.436 7.843 -8.448 1.00 16.12 346 ASN A C 1
ATOM 2466 O O . ASN A 1 348 ? 4.299 6.815 -9.103 1.00 17.33 346 ASN A O 1
ATOM 2471 N N . ARG A 1 349 ? 4.100 7.880 -7.169 1.00 18.61 347 ARG A N 1
ATOM 2472 C CA A ARG A 1 349 ? 3.337 6.780 -6.600 0.50 18.97 347 ARG A CA 1
ATOM 2473 C CA B ARG A 1 349 ? 3.352 6.828 -6.500 0.50 18.53 347 ARG A CA 1
ATOM 2474 C C . ARG A 1 349 ? 1.850 7.110 -6.610 1.00 19.43 347 ARG A C 1
ATOM 2475 O O . ARG A 1 349 ? 1.044 6.266 -6.999 1.00 19.22 347 ARG A O 1
ATOM 2490 N N . LEU A 1 350 ? 1.456 8.321 -6.240 1.00 17.55 348 LEU A N 1
ATOM 2491 C CA . LEU A 1 350 ? 0.025 8.584 -6.181 1.00 16.75 348 LEU A CA 1
ATOM 2492 C C . LEU A 1 350 ? -0.657 8.638 -7.539 1.00 16.56 348 LEU A C 1
ATOM 2493 O O . LEU A 1 350 ? -1.747 8.089 -7.692 1.00 17.50 348 LEU A O 1
ATOM 2498 N N . ALA A 1 351 ? -0.073 9.344 -8.505 1.00 15.46 349 ALA A N 1
ATOM 2499 C CA . ALA A 1 351 ? -0.773 9.482 -9.780 1.00 16.97 349 ALA A CA 1
ATOM 2500 C C . ALA A 1 351 ? -1.044 8.126 -10.451 1.00 15.82 349 ALA A C 1
ATOM 2501 O O . ALA A 1 351 ? -2.190 7.858 -10.820 1.00 15.26 349 ALA A O 1
ATOM 2503 N N . PRO A 1 352 ? -0.043 7.235 -10.587 1.00 15.93 350 PRO A N 1
ATOM 2504 C CA . PRO A 1 352 ? -0.441 5.961 -11.210 1.00 14.53 350 PRO A CA 1
ATOM 2505 C C . PRO A 1 352 ? -1.457 5.123 -10.427 1.00 17.89 350 PRO A C 1
ATOM 2506 O O . PRO A 1 352 ? -2.282 4.430 -11.036 1.00 16.55 350 PRO A O 1
ATOM 2510 N N . GLU A 1 353 ? -1.422 5.195 -9.099 1.00 15.91 351 GLU A N 1
ATOM 2511 C CA . GLU A 1 353 ? -2.400 4.497 -8.269 1.00 19.27 351 GLU A CA 1
ATOM 2512 C C . GLU A 1 353 ? -3.803 5.009 -8.544 1.00 18.09 351 GLU A C 1
ATOM 2513 O O . GLU A 1 353 ? -4.741 4.235 -8.736 1.00 19.02 351 GLU A O 1
ATOM 2519 N N . ILE A 1 354 ? -3.976 6.324 -8.522 1.00 14.23 352 ILE A N 1
ATOM 2520 C CA . ILE A 1 354 ? -5.289 6.845 -8.896 1.00 14.19 352 ILE A CA 1
ATOM 2521 C C . ILE A 1 354 ? -5.769 6.333 -10.270 1.00 16.03 352 ILE A C 1
ATOM 2522 O O . ILE A 1 354 ? -6.921 5.892 -10.448 1.00 13.08 352 ILE A O 1
ATOM 2527 N N . VAL A 1 355 ? -4.897 6.408 -11.273 1.00 13.21 353 VAL A N 1
ATOM 2528 C CA . VAL A 1 355 ? -5.342 6.077 -12.624 1.00 13.87 353 VAL A CA 1
ATOM 2529 C C . VAL A 1 355 ? -5.749 4.605 -12.582 1.00 18.17 353 VAL A C 1
ATOM 2530 O O . VAL A 1 355 ? -6.828 4.231 -13.059 1.00 16.69 353 VAL A O 1
ATOM 2534 N N . SER A 1 356 ? -4.882 3.773 -12.005 1.00 17.98 354 SER A N 1
ATOM 2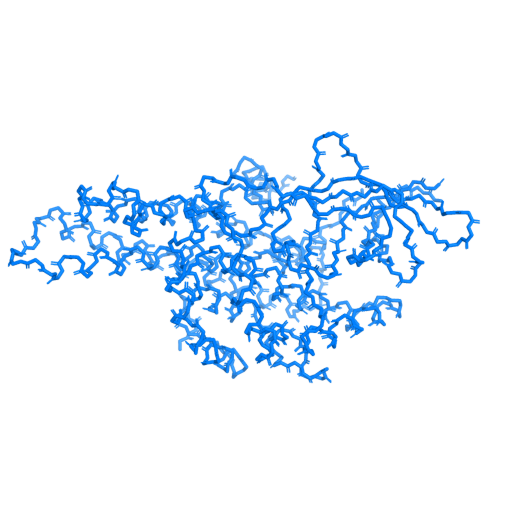535 C CA . SER A 1 356 ? -5.214 2.356 -11.924 1.00 21.67 354 SER A CA 1
ATOM 2536 C C . SER A 1 356 ? -6.562 2.097 -11.244 1.00 20.31 354 SER A C 1
ATOM 2537 O O . SER A 1 356 ? -7.398 1.344 -11.760 1.00 21.71 354 SER A O 1
ATOM 2540 N N . ASP A 1 357 ? -6.832 2.754 -10.122 1.00 18.60 355 ASP A N 1
ATOM 2541 C CA . ASP A 1 357 ? -8.095 2.502 -9.426 1.00 18.40 355 ASP A CA 1
ATOM 2542 C C . ASP A 1 357 ? -9.307 2.915 -10.261 1.00 17.34 355 ASP A C 1
ATOM 2543 O O . ASP A 1 357 ? -10.369 2.376 -10.025 1.00 16.35 355 ASP A O 1
ATOM 2548 N N . CYS A 1 358 ? -9.160 3.912 -11.130 1.00 16.87 356 CYS A N 1
ATOM 2549 C CA . CYS A 1 358 ? -10.192 4.379 -12.049 1.00 17.45 356 CYS A CA 1
ATOM 2550 C C . CYS A 1 358 ? -10.670 3.321 -13.044 1.00 18.18 356 CYS A C 1
ATOM 2551 O O . CYS A 1 358 ? -11.854 3.276 -13.415 1.00 18.40 356 CYS A O 1
ATOM 2554 N N . LEU A 1 359 ? -9.752 2.450 -13.440 1.00 16.61 357 LEU A N 1
ATOM 2555 C CA . LEU A 1 359 ? -10.078 1.336 -14.318 1.00 20.01 357 LEU A CA 1
ATOM 2556 C C . LEU A 1 359 ? -10.964 0.323 -13.609 1.00 20.40 357 LEU A C 1
ATOM 2557 O O . LEU A 1 359 ? -11.812 -0.306 -14.253 1.00 21.00 357 LEU A O 1
ATOM 2562 N N . SER A 1 360 ? -10.735 0.139 -12.313 1.00 17.75 358 SER A N 1
ATOM 2563 C CA . SER A 1 360 ? -11.641 -0.688 -11.527 1.00 20.03 358 SER A CA 1
ATOM 2564 C C . SER A 1 360 ? -13.052 -0.084 -11.503 1.00 21.55 358 SER A C 1
ATOM 2565 O O . SER A 1 360 ? -14.007 -0.850 -11.526 1.00 20.76 358 SER A O 1
ATOM 2568 N N . LEU A 1 361 ? -13.214 1.238 -11.432 1.00 18.99 359 LEU A N 1
ATOM 2569 C CA . LEU A 1 361 ? -14.548 1.829 -11.481 1.00 17.04 359 LEU A CA 1
ATOM 2570 C C . LEU A 1 361 ? -15.261 1.651 -12.822 1.00 21.73 359 LEU A C 1
ATOM 2571 O O . LEU A 1 361 ? -16.454 1.360 -12.862 1.00 23.43 359 LEU A O 1
ATOM 2576 N N . VAL A 1 362 ? -14.598 1.959 -13.929 1.00 21.27 360 VAL A N 1
ATOM 2577 C CA . VAL A 1 362 ? -15.189 1.784 -15.240 1.00 22.77 360 VAL A CA 1
ATOM 2578 C C . VAL A 1 362 ? -15.378 0.312 -15.624 1.00 24.44 360 VAL A C 1
ATOM 2579 O O . VAL A 1 362 ? -16.367 0.015 -16.283 1.00 24.79 360 VAL A O 1
ATOM 2583 N N . GLY A 1 363 ? -14.459 -0.571 -15.246 1.00 20.97 361 GLY A N 1
ATOM 2584 C CA . GLY A 1 363 ? -14.474 -1.991 -15.579 1.00 23.19 361 GLY A CA 1
ATOM 2585 C C . GLY A 1 363 ? -13.940 -2.273 -16.979 1.00 25.23 361 GLY A C 1
ATOM 2586 O O . GLY A 1 363 ? -13.240 -1.422 -17.523 1.00 22.40 361 GLY A O 1
ATOM 2587 N N . GLY A 1 364 ? -14.332 -3.402 -17.580 1.00 23.70 362 GLY A N 1
ATOM 2588 C CA . GLY A 1 364 ? -13.700 -3.999 -18.758 1.00 22.47 362 GLY A CA 1
ATOM 2589 C C . GLY A 1 364 ? -13.572 -3.142 -20.005 1.00 23.75 362 GLY A C 1
ATOM 2590 O O . GLY A 1 364 ? -12.591 -3.253 -20.754 1.00 20.70 362 GLY A O 1
ATOM 2591 N N . ALA A 1 365 ? -14.512 -2.221 -20.208 1.00 22.34 363 ALA A N 1
ATOM 2592 C CA . ALA A 1 365 ? -14.386 -1.278 -21.327 1.00 22.87 363 ALA A CA 1
ATOM 2593 C C . ALA A 1 365 ? -13.072 -0.501 -21.282 1.00 20.89 363 ALA A C 1
ATOM 2594 O O . ALA A 1 365 ? -12.577 -0.107 -22.312 1.00 18.92 363 ALA A O 1
ATOM 2596 N N . SER A 1 366 ? -12.492 -0.265 -20.113 1.00 20.69 364 SER A N 1
ATOM 2597 C CA . SER A 1 366 ? -11.265 0.513 -20.032 1.00 19.80 364 SER A CA 1
ATOM 2598 C C . SER A 1 366 ? -10.047 -0.290 -20.479 1.00 19.77 364 SER A C 1
ATOM 2599 O O . SER A 1 366 ? -8.961 0.285 -20.622 1.00 21.02 364 SER A O 1
ATOM 2602 N N . TYR A 1 367 ? -10.196 -1.599 -20.718 1.00 19.13 365 TYR A N 1
ATOM 2603 C CA . TYR A 1 367 ? -9.098 -2.453 -21.188 1.00 20.98 365 TYR A CA 1
ATOM 2604 C C . TYR A 1 367 ? -8.993 -2.622 -22.718 1.00 24.96 365 TYR A C 1
ATOM 2605 O O . TYR A 1 367 ? -8.189 -3.414 -23.228 1.00 24.73 365 TYR A O 1
ATOM 2614 N N . THR A 1 368 ? -9.775 -1.860 -23.480 1.00 23.86 366 THR A N 1
ATOM 2615 C CA . THR A 1 368 ? -9.664 -1.995 -24.928 1.00 24.44 366 THR A CA 1
ATOM 2616 C C . THR A 1 368 ? -8.804 -0.811 -25.318 1.00 24.30 366 THR A C 1
ATOM 2617 O O . THR A 1 368 ? -8.774 0.194 -24.610 1.00 25.20 366 THR A O 1
ATOM 2621 N N . ALA A 1 369 ? -8.091 -0.947 -26.431 1.00 23.80 367 ALA A N 1
ATOM 2622 C CA . ALA A 1 369 ? -6.972 -0.088 -26.770 1.00 24.10 367 ALA A CA 1
ATOM 2623 C C . ALA A 1 369 ? -7.398 1.361 -26.948 1.00 23.92 367 ALA A C 1
ATOM 2624 O O . ALA A 1 369 ? -6.613 2.249 -26.615 1.00 24.08 367 ALA A O 1
ATOM 2626 N N . GLY A 1 370 ? -8.617 1.589 -27.425 1.00 21.59 368 GLY A N 1
ATOM 2627 C CA . GLY A 1 370 ? -9.092 2.942 -27.690 1.00 21.77 368 GLY A CA 1
ATOM 2628 C C . GLY A 1 370 ? -9.675 3.697 -26.498 1.00 23.24 368 GLY A C 1
ATOM 2629 O O . GLY A 1 370 ? -9.917 4.897 -26.590 1.00 24.79 368 GLY A O 1
ATOM 2630 N N . HIS A 1 371 ? -9.940 3.059 -25.361 1.00 20.65 369 HIS A N 1
ATOM 2631 C CA . HIS A 1 371 ? -10.579 3.801 -24.282 1.00 20.13 369 HIS A CA 1
ATOM 2632 C C . HIS A 1 371 ? -9.547 4.780 -23.730 1.00 20.42 369 HIS A C 1
ATOM 2633 O O . HIS A 1 371 ? -8.380 4.405 -23.573 1.00 19.77 369 HIS A O 1
ATOM 2640 N N . PRO A 1 372 ? -9.965 6.011 -23.383 1.00 21.15 370 PRO A N 1
ATOM 2641 C CA . PRO A 1 372 ? -9.067 7.004 -22.793 1.00 20.92 370 PRO A CA 1
ATOM 2642 C C . PRO A 1 372 ? -8.298 6.516 -21.566 1.00 17.53 370 PRO A C 1
ATOM 2643 O O . PRO A 1 372 ? -7.132 6.885 -21.394 1.00 19.28 370 PRO A O 1
ATOM 2647 N N . LEU A 1 373 ? -8.894 5.697 -20.712 1.00 15.99 371 LEU A N 1
ATOM 2648 C CA . LEU A 1 373 ? -8.194 5.288 -19.494 1.00 16.22 371 LEU A CA 1
ATOM 2649 C C . LEU A 1 373 ? -6.963 4.434 -19.831 1.00 18.06 371 LEU A C 1
ATOM 2650 O O . LEU A 1 373 ? -6.003 4.405 -19.054 1.00 17.34 371 LEU A O 1
ATOM 2655 N N . ALA A 1 374 ? -7.029 3.717 -20.955 1.00 14.72 372 ALA A N 1
ATOM 2656 C CA . ALA A 1 374 ? -5.998 2.774 -21.352 1.00 15.58 372 ALA A CA 1
ATOM 2657 C C . ALA A 1 374 ? -4.807 3.608 -21.773 1.00 16.38 372 ALA A C 1
ATOM 2658 O O . ALA A 1 374 ? -3.659 3.244 -21.513 1.00 17.97 372 ALA A O 1
ATOM 2660 N N . ARG A 1 375 ? -5.072 4.745 -22.408 1.00 16.92 373 ARG A N 1
ATOM 2661 C CA . ARG A 1 375 ? -3.969 5.652 -22.710 1.00 18.21 373 ARG A CA 1
ATOM 2662 C C . ARG A 1 375 ? -3.403 6.364 -21.466 1.00 18.64 373 ARG A C 1
ATOM 2663 O O . ARG A 1 375 ? -2.190 6.576 -21.355 1.00 17.01 373 ARG A O 1
ATOM 2671 N N . LEU A 1 376 ? -4.265 6.788 -20.547 1.00 16.84 374 LEU A N 1
ATOM 2672 C CA . LEU A 1 376 ? -3.843 7.480 -19.324 1.00 14.72 374 LEU A CA 1
ATOM 2673 C C . LEU A 1 376 ? -3.004 6.524 -18.476 1.00 15.43 374 LEU A C 1
ATOM 2674 O O . LEU A 1 376 ? -1.994 6.946 -17.894 1.00 13.27 374 LEU A O 1
ATOM 2679 N N . LEU A 1 377 ? -3.368 5.241 -18.472 1.00 12.15 375 LEU A N 1
ATOM 2680 C CA . LEU A 1 377 ? -2.524 4.307 -17.734 1.00 13.04 375 LEU A CA 1
ATOM 2681 C C . LEU A 1 377 ? -1.085 4.221 -18.282 1.00 14.61 375 LEU A C 1
ATOM 2682 O O . LEU A 1 377 ? -0.106 4.062 -17.531 1.00 14.27 375 LEU A O 1
ATOM 2687 N N . ARG A 1 378 ? -0.964 4.238 -19.606 1.00 13.35 376 ARG A N 1
ATOM 2688 C CA . ARG A 1 378 ? 0.370 4.324 -20.193 1.00 14.79 376 ARG A CA 1
ATOM 2689 C C . ARG A 1 378 ? 1.054 5.667 -19.975 1.00 15.07 376 ARG A C 1
ATOM 2690 O O . ARG A 1 378 ? 2.258 5.684 -19.664 1.00 15.24 376 ARG A O 1
ATOM 2698 N N . ASP A 1 379 ? 0.349 6.772 -20.219 1.00 12.42 377 ASP A N 1
ATOM 2699 C CA . ASP A 1 379 ? 1.055 8.055 -20.111 1.00 13.86 377 ASP A CA 1
ATOM 2700 C C . ASP A 1 379 ? 1.470 8.343 -18.668 1.00 15.44 377 ASP A C 1
ATOM 2701 O O . ASP A 1 379 ? 2.481 9.011 -18.415 1.00 14.80 377 ASP A O 1
ATOM 2706 N N . VAL A 1 380 ? 0.665 7.886 -17.714 1.00 13.18 378 VAL A N 1
ATOM 2707 C CA . VAL A 1 380 ? 0.919 8.311 -16.328 1.00 13.74 378 VAL A CA 1
ATOM 2708 C C . VAL A 1 380 ? 2.226 7.718 -15.784 1.00 15.08 378 VAL A C 1
ATOM 2709 O O . VAL A 1 380 ? 2.735 8.227 -14.778 1.00 13.06 378 VAL A O 1
ATOM 2713 N N . GLN A 1 381 ? 2.773 6.695 -16.442 1.00 15.91 379 GLN A N 1
ATOM 2714 C CA . GLN A 1 381 ? 3.990 6.029 -15.971 1.00 13.43 379 GLN A CA 1
ATOM 2715 C C . GLN A 1 381 ? 5.258 6.824 -16.300 1.00 16.77 379 GLN A C 1
ATOM 2716 O O . GLN A 1 381 ? 6.293 6.578 -15.685 1.00 15.54 379 GLN A O 1
ATOM 2722 N N . ALA A 1 382 ? 5.191 7.776 -17.232 1.00 17.09 380 ALA A N 1
ATOM 2723 C CA . ALA A 1 382 ? 6.399 8.390 -17.785 1.00 17.49 380 ALA A CA 1
ATOM 2724 C C . ALA A 1 382 ? 7.201 9.168 -16.732 1.00 17.12 380 ALA A C 1
ATOM 2725 O O . ALA A 1 382 ? 8.413 9.241 -16.845 1.00 16.57 380 ALA A O 1
ATOM 2727 N N . GLY A 1 383 ? 6.569 9.747 -15.710 1.00 16.54 381 GLY A N 1
ATOM 2728 C CA . GLY A 1 383 ? 7.255 10.566 -14.693 1.00 18.82 381 GLY A CA 1
ATOM 2729 C C . GLY A 1 383 ? 8.353 9.848 -13.917 1.00 20.94 381 GLY A C 1
ATOM 2730 O O . GLY A 1 383 ? 9.356 10.460 -13.516 1.00 19.92 381 GLY A O 1
ATOM 2731 N N . ARG A 1 384 ? 8.149 8.540 -13.762 1.00 18.21 382 ARG A N 1
ATOM 2732 C CA . ARG A 1 384 ? 9.011 7.623 -13.031 1.00 22.14 382 ARG A CA 1
ATOM 2733 C C . ARG A 1 384 ? 10.394 7.551 -13.657 1.00 24.80 382 ARG A C 1
ATOM 2734 O O . ARG A 1 384 ? 11.367 7.217 -12.992 1.00 25.24 382 ARG A O 1
ATOM 2742 N N . PHE A 1 385 ? 10.470 7.836 -14.949 1.00 25.21 383 PHE A N 1
ATOM 2743 C CA . PHE A 1 385 ? 11.690 7.553 -15.690 1.00 29.45 383 PHE A CA 1
ATOM 2744 C C . PHE A 1 385 ? 12.405 8.873 -15.979 1.00 32.54 383 PHE A C 1
ATOM 2745 O O . PHE A 1 385 ? 13.580 8.830 -16.322 1.00 34.82 383 PHE A O 1
ATOM 2753 N N . MET A 1 386 ? 11.733 10.010 -15.807 1.00 31.97 384 MET A N 1
ATOM 2754 C CA . MET A 1 386 ? 12.321 11.334 -16.021 1.00 34.36 384 MET A CA 1
ATOM 2755 C C . MET A 1 386 ? 13.349 11.803 -14.979 1.00 35.97 384 MET A C 1
ATOM 2756 O O . MET A 1 386 ? 13.124 11.769 -13.771 1.00 36.25 384 MET A O 1
ATOM 2761 N N . GLN A 1 387 ? 14.533 12.205 -15.421 1.00 34.98 385 GLN A N 1
ATOM 2762 C CA . GLN A 1 387 ? 15.547 12.609 -14.462 1.00 35.16 385 GLN A CA 1
ATOM 2763 C C . GLN A 1 387 ? 15.432 14.128 -14.429 1.00 34.57 385 GLN A C 1
ATOM 2764 O O . GLN A 1 387 ? 15.066 14.729 -15.435 1.00 34.31 385 GLN A O 1
ATOM 2770 N N . PRO A 1 388 ? 15.723 14.766 -13.285 1.00 32.02 386 PRO A N 1
ATOM 2771 C CA . PRO A 1 388 ? 16.109 14.135 -12.035 1.00 29.68 386 PRO A CA 1
ATOM 2772 C C . PRO A 1 388 ? 14.933 13.943 -11.075 1.00 26.22 386 PRO A C 1
ATOM 2773 O O . PRO A 1 388 ? 13.983 14.709 -11.142 1.00 22.70 386 PRO A O 1
ATOM 2777 N N . TYR A 1 389 ? 14.965 12.942 -10.197 1.00 24.22 387 TYR A N 1
ATOM 2778 C CA . TYR A 1 389 ? 15.764 11.735 -10.365 1.00 24.55 387 TYR A CA 1
ATOM 2779 C C . TYR A 1 389 ? 14.776 10.588 -10.516 1.00 21.52 387 TYR A C 1
ATOM 2780 O O . TYR A 1 389 ? 13.682 10.621 -9.940 1.00 22.37 387 TYR A O 1
ATOM 2789 N N . ALA A 1 390 ? 15.166 9.556 -11.251 1.00 19.19 388 ALA A N 1
ATOM 2790 C CA . ALA A 1 390 ? 14.382 8.327 -11.232 1.00 20.59 388 ALA A CA 1
ATOM 2791 C C . ALA A 1 390 ? 14.452 7.712 -9.826 1.00 21.08 388 ALA A C 1
ATOM 2792 O O . ALA A 1 390 ? 15.390 8.011 -9.078 1.00 20.29 388 ALA A O 1
ATOM 2794 N N . TYR A 1 391 ? 13.481 6.861 -9.478 1.00 19.24 389 TYR A N 1
ATOM 2795 C CA . TYR A 1 391 ? 13.297 6.324 -8.132 1.00 20.06 389 TYR A CA 1
ATOM 2796 C C . TYR A 1 391 ? 14.587 5.890 -7.436 1.00 21.01 389 TYR A C 1
ATOM 2797 O O . TYR A 1 391 ? 14.897 6.343 -6.340 1.00 20.14 389 TYR A O 1
ATOM 2806 N N . VAL A 1 392 ? 15.327 4.990 -8.069 1.00 21.05 390 VAL A N 1
ATOM 2807 C CA . VAL A 1 392 ? 16.582 4.501 -7.499 1.00 21.99 390 VAL A CA 1
ATOM 2808 C C . VAL A 1 392 ? 17.599 5.582 -7.138 1.00 20.88 390 VAL A C 1
ATOM 2809 O O . VAL A 1 392 ? 18.134 5.594 -6.017 1.00 19.39 390 VAL A O 1
ATOM 2813 N N . ASP A 1 393 ? 17.816 6.537 -8.035 1.00 19.73 391 ASP A N 1
ATOM 2814 C CA . ASP A 1 393 ? 18.641 7.705 -7.678 1.00 20.55 391 ASP A CA 1
ATOM 2815 C C . ASP A 1 393 ? 18.009 8.695 -6.708 1.00 19.15 391 ASP A C 1
ATOM 2816 O O . ASP A 1 393 ? 18.710 9.334 -5.934 1.00 21.44 391 ASP A O 1
ATOM 2821 N N . ALA A 1 394 ? 16.692 8.874 -6.743 1.00 17.26 392 ALA A N 1
ATOM 2822 C CA . ALA A 1 394 ? 16.057 9.771 -5.790 1.00 15.86 392 ALA A CA 1
ATOM 2823 C C . ALA A 1 394 ? 16.311 9.246 -4.377 1.00 15.06 392 ALA A C 1
ATOM 2824 O O . ALA A 1 394 ? 16.417 10.019 -3.421 1.00 14.38 392 ALA A O 1
ATOM 2826 N N . VAL A 1 395 ? 16.313 7.927 -4.204 1.00 12.40 393 VAL A N 1
ATOM 2827 C CA . VAL A 1 395 ? 16.433 7.440 -2.835 1.00 13.18 393 VAL A CA 1
ATOM 2828 C C . VAL A 1 395 ? 17.861 7.753 -2.330 1.00 14.88 393 VAL A C 1
ATOM 2829 O O . VAL A 1 395 ? 18.034 8.144 -1.174 1.00 14.62 393 VAL A O 1
ATOM 2833 N N . ASP A 1 396 ? 18.868 7.670 -3.198 1.00 15.10 394 ASP A N 1
ATOM 2834 C CA . ASP A 1 396 ? 20.233 8.006 -2.728 1.00 17.89 394 ASP A CA 1
ATOM 2835 C C . ASP A 1 396 ? 20.329 9.494 -2.407 1.00 17.62 394 ASP A C 1
ATOM 2836 O O . ASP A 1 396 ? 20.968 9.852 -1.430 1.00 17.45 394 ASP A O 1
ATOM 2841 N N . PHE A 1 397 ? 19.727 10.355 -3.228 1.00 18.24 395 PHE A N 1
ATOM 2842 C CA . PHE A 1 397 ? 19.722 11.793 -2.963 1.00 18.73 395 PHE A CA 1
ATOM 2843 C C . PHE A 1 397 ? 19.020 12.146 -1.643 1.00 21.49 395 PHE A C 1
ATOM 2844 O O . PHE A 1 397 ? 19.589 12.833 -0.774 1.00 19.89 395 PHE A O 1
ATOM 2852 N N . LEU A 1 398 ? 17.761 11.717 -1.522 1.00 16.18 396 LEU A N 1
ATOM 2853 C CA . LEU A 1 398 ? 17.009 11.972 -0.297 1.00 18.87 396 LEU A CA 1
ATOM 2854 C C . LEU A 1 398 ? 17.628 11.401 0.969 1.00 16.26 396 LEU A C 1
ATOM 2855 O O . LEU A 1 398 ? 17.639 12.088 1.983 1.00 17.80 396 LEU A O 1
ATOM 2860 N N . SER A 1 399 ? 18.094 10.159 0.976 1.00 18.01 397 SER A N 1
ATOM 2861 C CA . SER A 1 399 ? 18.634 9.662 2.233 1.00 18.93 397 SER A CA 1
ATOM 2862 C C . SER A 1 399 ? 19.956 10.366 2.543 1.00 20.52 397 SER A C 1
ATOM 2863 O O . SER A 1 399 ? 20.271 10.569 3.710 1.00 20.47 397 SER A O 1
ATOM 2866 N N . ALA A 1 400 ? 20.714 10.774 1.526 1.00 22.65 398 ALA A N 1
ATOM 2867 C CA . ALA A 1 400 ? 21.952 11.537 1.732 1.00 23.94 398 ALA A CA 1
ATOM 2868 C C . ALA A 1 400 ? 21.654 12.876 2.421 1.00 24.94 398 ALA A C 1
ATOM 2869 O O . ALA A 1 400 ? 22.312 13.267 3.391 1.00 24.52 398 ALA A O 1
ATOM 2871 N N . GLN A 1 401 ? 20.635 13.572 1.935 1.00 21.94 399 GLN A N 1
ATOM 2872 C CA . GLN A 1 401 ? 20.253 14.870 2.475 1.00 23.91 399 GLN A CA 1
ATOM 2873 C C . GLN A 1 401 ? 19.698 14.672 3.889 1.00 23.37 399 GLN A C 1
ATOM 2874 O O . GLN A 1 401 ? 20.025 15.454 4.765 1.00 21.44 399 GLN A O 1
ATOM 2880 N N . ALA A 1 402 ? 18.858 13.668 4.125 1.00 22.43 400 ALA A N 1
ATOM 2881 C CA . ALA A 1 402 ? 18.193 13.554 5.425 1.00 24.25 400 ALA A CA 1
ATOM 2882 C C . ALA A 1 402 ? 19.218 13.177 6.490 1.00 25.08 400 ALA A C 1
ATOM 2883 O O . ALA A 1 402 ? 19.074 13.563 7.635 1.00 25.66 400 ALA A O 1
ATOM 2885 N N . LEU A 1 403 ? 20.263 12.445 6.131 1.00 26.64 401 LEU A N 1
ATOM 2886 C CA . LEU A 1 403 ? 21.181 11.919 7.127 1.00 30.10 401 LEU A CA 1
ATOM 2887 C C . LEU A 1 403 ? 22.469 12.739 7.103 1.00 34.63 401 LEU A C 1
ATOM 2888 O O . LEU A 1 403 ? 23.425 12.386 7.797 1.00 35.80 401 LEU A O 1
ATOM 2893 N N . GLY A 1 404 ? 22.477 13.816 6.317 1.00 38.09 402 GLY A N 1
ATOM 2894 C CA . GLY A 1 404 ? 23.563 14.791 6.319 1.00 40.47 402 GLY A CA 1
ATOM 2895 C C . GLY A 1 404 ? 24.810 14.099 5.803 1.00 42.94 402 GLY A C 1
ATOM 2896 O O . GLY A 1 404 ? 25.928 14.437 6.176 1.00 44.18 402 GLY A O 1
ATOM 2897 N N . ILE A 1 405 ? 24.653 13.105 4.941 1.00 43.72 403 ILE A N 1
ATOM 2898 C CA . ILE A 1 405 ? 25.833 12.514 4.330 1.00 45.06 403 ILE A CA 1
ATOM 2899 C C . ILE A 1 405 ? 26.390 13.447 3.258 1.00 46.52 403 ILE A C 1
ATOM 2900 O O . ILE A 1 405 ? 26.472 13.063 2.093 1.00 47.38 403 ILE A O 1
#

Radius of gyration: 21.08 Å; Cα contacts (8 Å, |Δi|>4): 754; chains: 1; bounding box: 71×48×48 Å

CATH classification: 1.10.540.10 (+2 more: 2.40.110.10, 1.20.140.10)

InterPro domains:
  IPR006091 Acyl-CoA dehydrogenase/oxidase, middle domain [PF02770] (151-230)
  IPR009075 Acyl-CoA dehydrogenase/oxidase, C-terminal [PF00441] (260-384)
  IPR009100 Acyl-CoA dehydrogenase/oxidase, N-terminal and middle domain superfamily [SSF56645] (20-239)
  IPR013786 Acyl-CoA dehydrogenase/oxidase, N-terminal [PF02771] (36-120)
  IPR036250 Acyl-CoA dehydrogenase-like, C-terminal [SSF47203] (259-385)
  IPR037069 Acyl-CoA dehydrogenase/oxidase, N-terminal domain superfamily [G3DSA:1.10.540.10] (12-138)
  IPR046373 Acyl-CoA oxidase/dehydrogenase, middle domain superfamily [G3DSA:2.40.110.10] (139-247)

Solvent-accessible surface area: 17337 Å² total; per-residue (Å²): 92,103,83,4,3,107,31,14,46,21,96,26,1,122,57,2,50,105,110,2,54,83,25,37,69,121,3,140,92,31,4,42,81,20,18,161,84,26,62,22,4,69,51,2,1,71,26,0,74,175,62,24,3,1,0,0,4,0,10,66,116,17,54,12,44,21,2,98,101,4,4,2,0,0,7,2,0,8,20,0,1,110,9,11,2,4,4,0,15,0,2,6,32,0,0,6,37,0,24,23,6,6,99,26,45,126,97,14,98,126,108,9,90,68,10,0,56,134,7,0,113,15,0,39,69,5,101,3,3,0,0,10,0,102,118,45,36,171,100,29,84,2,34,0,103,62,63,80,95,64,11,47,43,0,36,14,54,7,23,91,0,9,0,0,44,28,1,43,39,0,4,0,67,7,120,13,96,85,121,91,86,74,83,2,7,0,6,1,38,98,128,19,90,32,22,70,33,56,142,76,71,121,8,131,8,4,48,4,0,7,12,5,7,0,40,5,100,65,0,60,6,68,34,70,43,1,12,71,91,55,78,104,243,63,46,24,71,26,5,36,68,0,20,43,24,0,0,6,2,0,0,2,0,0,0,0,22,12,0,28,51,35,0,44,43,7,20,139,178,101,123,124,109,56,146,83,72,16,104,84,42,40,64,82,0,77,72,85,10,131,44,0,15,35,47,0,1,72,6,0,70,22,1,16,67,40,31,88,77,73,103,54,92,66,53,70,23,0,66,78,0,0,89,71,2,1,64,3,6,47,30,0,28,129,32,0,18,63,0,0,56,40,0,31,78,8,15,30,64,62,4,196,80,97,64,40,60,0,17,32,15,62,51,3,2,34,23,0,110,140,47,86,22,49,27,119,113,66,4,64,94,27,30,49,27,52,70,135,71,158

Foldseek 3Di:
DQFLLPAADDPLLNVLQVLCVVLLVVLQVCQLVCFVVLAAPVVSLLVCLQSQSLLSCACVVLVHSNPAALSSLLSNLLSSLLRPLLVSLLSLQSNLLNHVLNVQLVDNPPLSNVLSSVQSNCSRNSNAREKEQEAFDPVFAWEWAAPVPQWTWIWGKGFQTFPVVVGQKYFYWHWYDHVAIFTKTAIDGCPFPQKDWDQDDDALASSNRSRGMITGDRGIGHPSRMGTDGRDDDLLVLLSVLSSPLSSLSSLLSLLVSLLVVLVVLQVVDPDHDDPVLVVLNVVLVVLSSVLSRLSSVLSVVSRVLNPDPPDPSNVSSLVNNLSSLVSLVSSLVSSLVSLVSSCVSNDDVCPDCSDVSVNSNRHSNPSQVDPPPHPVVSVVSVVCVVVVD

Organism: Actinomadura kijaniata (NCBI:txid46161)

Nearest PDB structures (foldseek):
  3m9v-assembly1_A  TM=1.003E+00  e=7.272E-63  Actinomadura kijaniata
  4kcf-assembly1_A  TM=1.000E+00  e=9.814E-58  Actinomadura kijaniata
  3mxl-assembly1_A  TM=9.852E-01  e=1.454E-42  Micromonospora sp. ATCC 39149
  4zxv-assembly1_A  TM=9.829E-01  e=1.146E-40  Streptomyces peucetius
  3mxl-assembly1_C  TM=9.824E-01  e=1.080E-37  Micromonospora sp. ATCC 39149

Secondary structure (DSSP, 8-state):
--STTSS-SSHHHHHHHHHHHTTHHHHHHHHHHHHHHT---HHHHHHHHHTTGGGTTS-GGGTS-----HHHHHHHHHHHHHH-HHHHHHHHHHHHHHHHHHHHHHHS-HHHHHHHHHHHHHHHHT---EEEE-EEPTT---EEEE-SSS-EEEEEEEEEETTGGG-SEEEE-EEE------EEEEEEETT-TTEEE------SS-TTS--EEEEEEEEEE-GGGEEE------GGGHHHHHHHHGGGHHHHHHHHHHHHHHHHHHHHT-SSPPPHHHHHHHHHHHHHHHHHHHHHHHHHHHHHHHHH--SS-HHHHHHHHHHHHHHHHHHHHHHHHHHHHHHHHHH-GGGGSTTSHHHHHHHHTTGGGTSSS--HHHHHHHHHHHHTT-

B-factor: mean 27.91, std 12.53, range [8.91, 144.13]